Protein AF-A0A357HBT7-F1 (afdb_monomer)

Nearest PDB structures (foldseek):
  1nnx-assembly1_A  TM=8.015E-01  e=1.889E-03  Escherichia coli
  2ken-assembly1_A  TM=6.594E-01  e=3.178E-02  Methanosarcina mazei
  8gyr-assembly2_B  TM=3.948E-01  e=1.372E-03  Leptospira interrogans
  5ngj-assembly1_A  TM=3.139E-01  e=7.241E-04  Tequintavirus T5
  1cwv-assembly1_A  TM=2.223E-01  e=3.933E-02  Yersinia pseudotuberculosis

Sequence (412 aa):
MKIANLVKNGKKGDVVQLRGIYMGHNPTVNSNLYNAVYIADGSDYMMLYKVSPDMLKGLEEGKSVVEVSGTYSPYNGLPEVGTITSIKTVTDSSIAAPKTIELAADTKLENANINARVHIADAVVESVNVGDHDNTTITFKIGETTVPYSLYLDSRYNDISSYKTLKKGDKLPTIYSFVGINSGKIQLTYAIPDAGAVTEVSISAKADQDIAFVGGYAVKLTAEVTAPAGADKTVSWTSSDEKIATVAVAEDGSVTVTGKAAGSVTLTATANADKTKTATVQLTVADPASQTIEAAKADLKKDHTSADGSNTAIKVKGYITKVVNSKYGNFYLNDADGKGVYVYGTNLGLDLVKEGASVEVRGIATLDTSYGLELVDAEVFTDADKTVTSSAPATYSTATSFNALGFVDAGD

Solvent-accessible surface area (backbone atoms only — not comparable to full-atom values): 23001 Å² total; per-residue (Å²): 85,57,55,60,58,43,74,75,70,58,53,77,70,39,79,42,52,38,53,22,28,31,62,48,60,49,71,30,73,41,95,76,18,27,64,38,33,36,31,19,39,24,75,35,41,40,34,34,35,56,40,52,63,79,62,52,68,90,62,43,69,77,65,34,33,30,41,37,32,30,24,32,46,61,52,78,87,37,66,32,33,25,73,61,78,45,57,40,82,53,91,64,90,85,56,43,73,67,56,69,40,76,60,47,56,78,63,82,83,52,86,88,40,48,49,27,42,31,40,42,54,80,28,33,26,65,41,63,46,75,48,76,84,63,23,33,37,36,32,26,33,28,79,89,39,92,69,70,48,52,38,40,33,50,48,69,38,29,82,51,76,78,62,73,73,52,48,63,73,36,73,48,76,48,23,35,30,30,31,38,58,56,93,86,43,76,34,29,46,47,70,38,76,38,48,83,70,36,85,58,72,46,51,47,50,44,58,82,50,62,58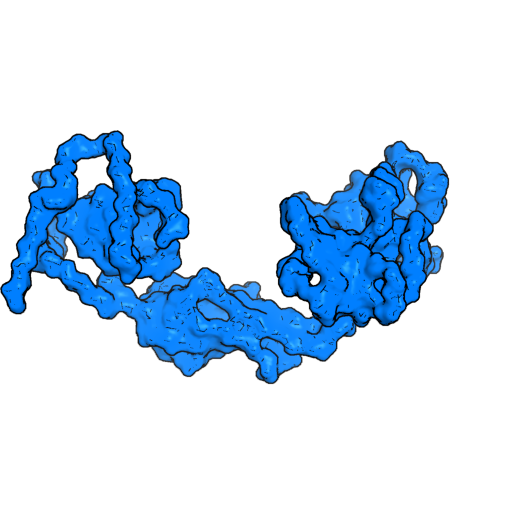,34,26,39,84,53,68,64,36,44,50,50,72,51,55,48,52,33,72,90,53,53,65,52,70,45,76,48,52,75,40,67,68,32,31,41,76,46,74,46,96,89,67,52,31,37,33,44,21,62,29,60,44,76,39,47,35,38,41,29,33,64,64,40,78,86,33,60,24,65,37,72,37,37,20,42,44,60,59,76,55,82,75,81,59,81,87,73,78,93,66,96,71,88,72,81,90,84,87,76,76,47,78,46,71,48,61,32,33,27,72,39,72,76,34,53,75,44,30,24,29,30,28,31,34,49,85,72,49,62,36,34,35,39,58,28,57,61,50,34,90,88,61,48,66,68,38,61,33,39,37,38,20,32,53,46,79,41,98,89,61,44,52,29,27,38,80,29,42,49,32,43,93,80,81,50,80,54,78,52,85,79,80,93,80,72,87,87,72,82,62,71,91,73,64,78,79,80,80,80,88,128

Structure (mmCIF, N/CA/C/O backbone):
data_AF-A0A357HBT7-F1
#
_entry.id   AF-A0A357HBT7-F1
#
loop_
_atom_site.group_PDB
_atom_site.id
_atom_site.type_symbol
_atom_site.label_atom_id
_atom_site.label_alt_id
_atom_site.label_comp_id
_atom_site.label_asym_id
_atom_site.label_entity_id
_atom_site.label_seq_id
_atom_site.pdbx_PDB_ins_code
_atom_site.Cartn_x
_atom_site.Cartn_y
_atom_site.Cartn_z
_atom_site.occupancy
_atom_site.B_iso_or_equiv
_atom_site.auth_seq_id
_atom_site.auth_comp_id
_atom_site.auth_asym_id
_atom_site.auth_atom_id
_atom_site.pdbx_PDB_model_num
ATOM 1 N N . MET A 1 1 ? -7.203 -6.867 30.521 1.00 87.31 1 MET A N 1
ATOM 2 C CA . MET A 1 1 ? -8.151 -5.764 30.824 1.00 87.31 1 MET A CA 1
ATOM 3 C C . MET A 1 1 ? -8.915 -5.400 29.552 1.00 87.31 1 MET A C 1
ATOM 5 O O . MET A 1 1 ? -8.347 -5.541 28.477 1.00 87.31 1 MET A O 1
ATOM 9 N N . LYS A 1 2 ? -10.183 -4.972 29.657 1.00 93.44 2 LYS A N 1
ATOM 10 C CA . LYS A 1 2 ? -10.975 -4.446 28.525 1.00 93.44 2 LYS A CA 1
ATOM 11 C C . LYS A 1 2 ? -10.474 -3.056 28.105 1.00 93.44 2 LYS A C 1
ATOM 13 O O . LYS A 1 2 ? -10.103 -2.274 28.982 1.00 93.44 2 LYS A O 1
ATOM 18 N N . ILE A 1 3 ? -10.514 -2.735 26.809 1.00 96.12 3 ILE A N 1
ATOM 19 C CA . ILE A 1 3 ? -10.032 -1.447 26.270 1.00 96.12 3 ILE A CA 1
ATOM 20 C C . ILE A 1 3 ? -10.758 -0.263 26.925 1.00 96.12 3 ILE A C 1
ATOM 22 O O . ILE A 1 3 ? -10.096 0.607 27.488 1.00 96.12 3 ILE A O 1
ATOM 26 N N . ALA A 1 4 ? -12.096 -0.281 26.971 1.00 94.50 4 ALA A N 1
ATOM 27 C CA . ALA A 1 4 ? -12.901 0.766 27.614 1.00 94.50 4 ALA A CA 1
ATOM 28 C C . ALA A 1 4 ? -12.461 1.081 29.052 1.00 94.50 4 ALA A C 1
ATOM 30 O O . ALA A 1 4 ? -12.361 2.241 29.458 1.00 94.50 4 ALA A O 1
ATOM 31 N N . ASN A 1 5 ? -12.169 0.037 29.834 1.00 94.88 5 ASN A N 1
ATOM 32 C CA . ASN A 1 5 ? -11.766 0.195 31.228 1.00 94.88 5 ASN A CA 1
ATOM 33 C C . ASN A 1 5 ? -10.394 0.857 31.351 1.00 94.88 5 ASN A C 1
ATOM 35 O O . ASN A 1 5 ? -10.208 1.660 32.268 1.00 94.88 5 ASN A O 1
ATOM 39 N N . LEU A 1 6 ? -9.463 0.541 30.445 1.00 95.88 6 LEU A N 1
ATOM 40 C CA . LEU A 1 6 ? -8.146 1.169 30.417 1.00 95.88 6 LEU A CA 1
ATOM 41 C C . LEU A 1 6 ? -8.246 2.641 30.016 1.00 95.88 6 LEU A C 1
ATOM 43 O O . LEU A 1 6 ? -7.684 3.489 30.698 1.00 95.88 6 LEU A O 1
ATOM 47 N N . VAL A 1 7 ? -9.002 2.958 28.962 1.00 93.19 7 VAL A N 1
ATOM 48 C CA . VAL A 1 7 ? -9.182 4.346 28.505 1.00 93.19 7 VAL A CA 1
ATOM 49 C C . VAL A 1 7 ? -9.790 5.211 29.610 1.00 93.19 7 VAL A C 1
ATOM 51 O O . VAL A 1 7 ? -9.346 6.334 29.835 1.00 93.19 7 VAL A O 1
ATOM 54 N N . LYS A 1 8 ? -10.777 4.676 30.340 1.00 93.56 8 LYS A N 1
ATOM 55 C CA . LYS A 1 8 ? -11.485 5.411 31.392 1.00 93.56 8 LYS A CA 1
ATOM 56 C C . LYS A 1 8 ? -10.684 5.576 32.687 1.00 93.56 8 LYS A C 1
ATOM 58 O O . LYS A 1 8 ? -10.803 6.613 33.332 1.00 93.56 8 LYS A O 1
ATOM 63 N N . ASN A 1 9 ? -9.935 4.554 33.105 1.00 95.25 9 ASN A N 1
ATOM 64 C CA . ASN A 1 9 ? -9.365 4.496 34.460 1.00 95.25 9 ASN A CA 1
ATOM 65 C C . ASN A 1 9 ? -7.833 4.390 34.501 1.00 95.25 9 ASN A C 1
ATOM 67 O O . ASN A 1 9 ? -7.251 4.491 35.581 1.00 95.25 9 ASN A O 1
ATOM 71 N N . GLY A 1 10 ? -7.188 4.144 33.361 1.00 94.62 10 GLY A N 1
ATOM 72 C CA . GLY A 1 10 ? -5.747 3.948 33.266 1.00 94.62 10 GLY A CA 1
ATOM 73 C C . GLY A 1 10 ? -4.960 5.224 33.527 1.00 94.62 10 GLY A C 1
ATOM 74 O O . GLY A 1 10 ? -5.390 6.331 33.195 1.00 94.62 10 GLY A O 1
ATOM 75 N N . LYS A 1 11 ? -3.766 5.062 34.089 1.00 95.94 11 LYS A N 1
ATOM 76 C CA . LYS A 1 11 ? -2.792 6.131 34.293 1.00 95.94 11 LYS A CA 1
ATOM 77 C C . LYS A 1 11 ? -1.612 5.933 33.354 1.00 95.94 11 LYS A C 1
ATOM 79 O O . LYS A 1 11 ? -1.206 4.815 33.044 1.00 95.94 11 LYS A O 1
ATOM 84 N N . LYS A 1 12 ? -1.045 7.044 32.888 1.00 96.56 12 LYS A N 1
ATOM 85 C CA . LYS A 1 12 ? 0.176 7.010 32.081 1.00 96.56 12 LYS A CA 1
ATOM 86 C C . LYS A 1 12 ? 1.284 6.288 32.856 1.00 96.56 12 LYS A C 1
ATOM 88 O O . LYS A 1 12 ? 1.567 6.657 33.992 1.00 96.56 12 LYS A O 1
ATOM 93 N N . GLY A 1 13 ? 1.916 5.305 32.222 1.00 96.88 13 GLY A N 1
ATOM 94 C CA . GLY A 1 13 ? 2.942 4.456 32.828 1.00 96.88 13 GLY A CA 1
ATOM 95 C C . GLY A 1 13 ? 2.425 3.116 33.355 1.00 96.88 13 GLY A C 1
ATOM 96 O O . GLY A 1 13 ? 3.245 2.265 33.693 1.00 96.88 13 GLY A O 1
ATOM 97 N N . ASP A 1 14 ? 1.107 2.892 33.389 1.00 97.81 14 ASP A N 1
ATOM 98 C CA . ASP A 1 14 ? 0.555 1.602 33.801 1.00 97.81 14 ASP A CA 1
ATOM 99 C C . ASP A 1 14 ? 1.044 0.493 32.863 1.00 97.81 14 ASP A C 1
ATOM 101 O O . ASP A 1 14 ? 0.935 0.596 31.637 1.00 97.81 14 ASP A O 1
ATOM 105 N N . VAL A 1 15 ? 1.565 -0.590 33.441 1.00 97.88 15 VAL A N 1
ATOM 106 C CA . VAL A 1 15 ? 1.848 -1.819 32.696 1.00 97.88 15 VAL A CA 1
ATOM 107 C C . VAL A 1 15 ? 0.524 -2.514 32.433 1.00 97.88 15 VAL A C 1
ATOM 109 O O . VAL A 1 15 ? -0.235 -2.808 33.358 1.00 97.88 15 VAL A O 1
ATOM 112 N N . VAL A 1 16 ? 0.240 -2.769 31.163 1.00 97.56 16 VAL A N 1
ATOM 113 C CA . VAL A 1 16 ? -1.063 -3.261 30.729 1.00 97.56 16 VAL A CA 1
ATOM 114 C C . VAL A 1 16 ? -0.938 -4.551 29.953 1.00 97.56 16 VAL A C 1
ATOM 116 O O . VAL A 1 16 ? -0.001 -4.756 29.183 1.00 97.56 16 VAL A O 1
ATOM 119 N N . GLN A 1 17 ? -1.956 -5.385 30.137 1.00 97.50 17 GLN A N 1
ATOM 120 C CA . GLN A 1 17 ? -2.271 -6.483 29.247 1.00 97.50 17 GLN A CA 1
ATOM 121 C C . GLN A 1 17 ? -3.715 -6.312 28.772 1.00 97.50 17 GLN A C 1
ATOM 123 O O . GLN A 1 17 ? -4.659 -6.326 29.576 1.00 97.50 17 GLN A O 1
ATOM 128 N N . LEU A 1 18 ? -3.890 -6.106 27.473 1.00 96.12 18 LEU A N 1
ATOM 129 C CA . LEU A 1 18 ? -5.183 -5.864 26.841 1.00 96.12 18 LEU A CA 1
ATOM 130 C C . LEU A 1 18 ? -5.427 -6.869 25.725 1.00 96.12 18 LEU A C 1
ATOM 132 O O . LEU A 1 18 ? -4.486 -7.384 25.130 1.00 96.12 18 LEU A O 1
ATOM 136 N N . ARG A 1 19 ? -6.700 -7.156 25.470 1.00 97.94 19 ARG A N 1
ATOM 137 C CA . ARG A 1 19 ? -7.117 -8.007 24.360 1.00 97.94 19 ARG A CA 1
ATOM 138 C C . ARG A 1 19 ? -8.010 -7.224 23.420 1.00 97.94 19 ARG A C 1
ATOM 140 O O . ARG A 1 19 ? -8.779 -6.378 23.872 1.00 97.94 19 ARG A O 1
ATOM 147 N N . GLY A 1 20 ? -7.892 -7.524 22.139 1.00 98.25 20 GLY A N 1
ATOM 148 C CA . GLY A 1 20 ? -8.697 -6.936 21.080 1.00 98.25 20 GLY A CA 1
ATOM 149 C C . GLY A 1 20 ? -8.462 -7.667 19.767 1.00 98.25 20 GLY A C 1
ATOM 150 O O . GLY A 1 20 ? -7.527 -8.454 19.644 1.00 98.25 20 GLY A O 1
ATOM 151 N N . ILE A 1 21 ? -9.315 -7.419 18.789 1.00 98.62 21 ILE A N 1
ATOM 152 C CA . ILE A 1 21 ? -9.142 -7.888 17.419 1.00 98.62 21 ILE A CA 1
ATOM 153 C C . ILE A 1 21 ? -8.198 -6.931 16.702 1.00 98.62 21 ILE A C 1
ATOM 155 O O . ILE A 1 21 ? -8.354 -5.718 16.815 1.00 98.62 21 ILE A O 1
ATOM 159 N N . TYR A 1 22 ? -7.218 -7.469 15.985 1.00 98.38 22 TYR A N 1
ATOM 160 C CA . TYR A 1 22 ? -6.297 -6.701 15.154 1.00 98.38 22 TYR A CA 1
ATOM 161 C C . TYR A 1 22 ? -7.035 -6.020 13.995 1.00 98.38 22 TYR A C 1
ATOM 163 O O . TYR A 1 22 ? -7.734 -6.680 13.234 1.00 98.38 22 TYR A O 1
ATOM 171 N N . MET A 1 23 ? -6.878 -4.701 13.863 1.00 97.38 23 MET A N 1
ATOM 172 C CA . MET A 1 23 ? -7.638 -3.854 12.932 1.00 97.38 23 MET A CA 1
ATOM 173 C C . MET A 1 23 ? -6.801 -3.200 11.841 1.00 97.38 23 MET A C 1
ATOM 175 O O . MET A 1 23 ? -7.333 -2.377 11.097 1.00 97.38 23 MET A O 1
ATOM 179 N N . GLY A 1 24 ? -5.533 -3.584 11.729 1.00 94.75 24 GLY A N 1
ATOM 180 C CA . GLY A 1 24 ? -4.615 -3.052 10.733 1.00 94.75 24 GLY A CA 1
ATOM 181 C C . GLY A 1 24 ? -3.576 -2.122 11.348 1.00 94.75 24 GLY A C 1
ATOM 182 O O . GLY A 1 24 ? -3.438 -2.004 12.570 1.00 94.75 24 GLY A O 1
ATOM 183 N N . HIS A 1 25 ? -2.801 -1.481 10.486 1.00 95.88 25 HIS A N 1
ATOM 184 C CA . HIS A 1 25 ? -1.723 -0.572 10.858 1.00 95.88 25 HIS A CA 1
ATOM 185 C C . HIS A 1 25 ? -1.565 0.534 9.814 1.00 95.88 25 HIS A C 1
ATOM 187 O O . HIS A 1 25 ? -2.169 0.482 8.743 1.00 95.88 25 HIS A O 1
ATOM 193 N N . ASN A 1 26 ? -0.743 1.539 10.105 1.00 94.56 26 ASN A N 1
ATOM 194 C CA . ASN A 1 26 ? -0.440 2.580 9.131 1.00 94.56 26 ASN A CA 1
ATOM 195 C C . ASN A 1 26 ? 0.270 1.991 7.880 1.00 94.56 26 ASN A C 1
ATOM 197 O O . ASN A 1 26 ? 1.034 1.034 8.030 1.00 94.56 26 ASN A O 1
ATOM 201 N N . PRO A 1 27 ? 0.054 2.538 6.665 1.00 90.88 27 PRO A N 1
ATOM 202 C CA . PRO A 1 27 ? 0.538 1.929 5.416 1.00 90.88 27 PRO A CA 1
ATOM 203 C C . PRO A 1 27 ? 2.057 1.730 5.317 1.00 90.88 27 PRO A C 1
ATOM 205 O O . PRO A 1 27 ? 2.512 0.713 4.801 1.00 90.88 27 PRO A O 1
ATOM 208 N N . THR A 1 28 ? 2.843 2.689 5.812 1.00 92.62 28 THR A N 1
ATOM 209 C CA . THR A 1 28 ? 4.297 2.719 5.588 1.00 92.62 28 THR A CA 1
ATOM 210 C C . THR A 1 28 ? 5.081 2.417 6.862 1.00 92.62 28 THR A C 1
ATOM 212 O O . THR A 1 28 ? 4.891 3.059 7.896 1.00 92.62 28 THR A O 1
ATOM 215 N N . VAL A 1 29 ? 6.030 1.482 6.796 1.00 92.06 29 VAL A N 1
ATOM 216 C CA . VAL A 1 29 ? 6.993 1.263 7.887 1.00 92.06 29 VAL A CA 1
ATOM 217 C C . VAL A 1 29 ? 7.954 2.450 7.965 1.00 92.06 29 VAL A C 1
ATOM 219 O O . VAL A 1 29 ? 8.580 2.817 6.973 1.00 92.06 29 VAL A O 1
ATOM 222 N N . ASN A 1 30 ? 8.129 3.020 9.158 1.00 91.56 30 ASN A N 1
ATOM 223 C CA . ASN A 1 30 ? 9.095 4.083 9.413 1.00 91.56 30 ASN A CA 1
ATOM 224 C C . ASN A 1 30 ? 10.120 3.621 10.448 1.00 91.56 30 ASN A C 1
ATOM 226 O O . ASN A 1 30 ? 9.755 3.198 11.541 1.00 91.56 30 ASN A O 1
ATOM 230 N N . SER A 1 31 ? 11.413 3.727 10.127 1.00 92.69 31 SER A N 1
ATOM 231 C CA . SER A 1 31 ? 12.493 3.326 11.043 1.00 92.69 31 SER A CA 1
ATOM 232 C C . SER A 1 31 ? 12.329 1.884 11.559 1.00 92.69 31 SER A C 1
ATOM 234 O O . SER A 1 31 ? 12.529 1.614 12.741 1.00 92.69 31 SER A O 1
ATOM 236 N N . ASN A 1 32 ? 11.933 0.966 10.667 1.00 93.88 32 ASN A N 1
ATOM 237 C CA . ASN A 1 32 ? 11.630 -0.447 10.952 1.00 93.88 32 ASN A CA 1
ATOM 238 C C . ASN A 1 32 ? 10.468 -0.688 11.932 1.00 93.88 32 ASN A C 1
ATOM 240 O O . ASN A 1 32 ? 10.350 -1.776 12.493 1.00 93.88 32 ASN A O 1
ATOM 244 N N . LEU A 1 33 ? 9.605 0.307 12.142 1.00 96.00 33 LEU A N 1
ATOM 245 C CA . LEU A 1 33 ? 8.453 0.223 13.032 1.00 96.00 33 LEU A CA 1
ATOM 246 C C . LEU A 1 33 ? 7.181 0.705 12.326 1.00 96.00 33 LEU A C 1
ATOM 248 O O . LEU A 1 33 ? 7.206 1.622 11.503 1.00 96.00 33 LEU A O 1
ATOM 252 N N . TYR A 1 34 ? 6.050 0.121 12.703 1.00 96.88 34 TYR A N 1
ATOM 253 C CA . TYR A 1 34 ? 4.745 0.738 12.501 1.00 96.88 34 TYR A CA 1
ATOM 254 C C . TYR A 1 34 ? 4.482 1.704 13.650 1.00 96.88 34 TYR A C 1
ATOM 256 O O . TYR A 1 34 ? 4.516 1.318 14.822 1.00 96.88 34 TYR A O 1
ATOM 264 N N . ASN A 1 35 ? 4.221 2.968 13.329 1.00 95.00 35 ASN A N 1
ATOM 265 C CA . ASN A 1 35 ? 3.931 3.967 14.352 1.00 95.00 35 ASN A CA 1
ATOM 266 C C . ASN A 1 35 ? 2.502 3.863 14.876 1.00 95.00 35 ASN A C 1
ATOM 268 O O . ASN A 1 35 ? 2.266 4.288 16.001 1.00 95.00 35 ASN A O 1
ATOM 272 N N . ALA A 1 36 ? 1.586 3.276 14.111 1.00 95.75 36 ALA A N 1
ATOM 273 C CA . ALA A 1 36 ? 0.234 3.017 14.569 1.00 95.75 36 ALA A CA 1
ATOM 274 C C . ALA A 1 36 ? -0.213 1.622 14.136 1.00 95.75 36 ALA A C 1
ATOM 276 O O . ALA A 1 36 ? -0.274 1.314 12.947 1.00 95.75 36 ALA A O 1
ATOM 277 N N . VAL A 1 37 ? -0.546 0.792 15.118 1.00 98.12 37 VAL A N 1
ATOM 278 C CA . VAL A 1 37 ? -1.272 -0.469 14.951 1.00 98.12 37 VAL A CA 1
ATOM 279 C C . VAL A 1 37 ? -2.569 -0.359 15.734 1.00 98.12 37 VAL A C 1
ATOM 281 O O . VAL A 1 37 ? -2.560 0.154 16.846 1.00 98.12 37 VAL A O 1
ATOM 284 N N . TYR A 1 38 ? -3.678 -0.846 15.195 1.00 98.31 38 TYR A N 1
ATOM 285 C CA . TYR A 1 38 ? -4.981 -0.705 15.835 1.00 98.31 38 TYR A CA 1
ATOM 286 C C . TYR A 1 38 ? -5.516 -2.046 16.303 1.00 98.31 38 TYR A C 1
ATOM 288 O O . TYR A 1 38 ? -5.410 -3.054 15.602 1.00 98.31 38 TYR A O 1
ATOM 296 N N . ILE A 1 39 ? -6.130 -2.044 17.484 1.00 98.44 39 ILE A N 1
ATOM 297 C CA . ILE A 1 39 ? -6.944 -3.157 17.967 1.00 98.44 39 ILE A CA 1
ATOM 298 C C . ILE A 1 39 ? -8.293 -2.652 18.470 1.00 98.44 39 ILE A C 1
ATOM 300 O O . ILE A 1 39 ? -8.404 -1.499 18.894 1.00 98.44 39 ILE A O 1
ATOM 304 N N . ALA A 1 40 ? -9.304 -3.517 18.447 1.00 98.31 40 ALA A N 1
ATOM 305 C CA . ALA A 1 40 ? -10.657 -3.172 18.866 1.00 98.31 40 ALA A CA 1
ATOM 306 C C . ALA A 1 40 ? -11.323 -4.256 19.716 1.00 98.31 40 ALA A C 1
ATOM 308 O O . ALA A 1 40 ? -11.094 -5.448 19.531 1.00 98.31 40 ALA A O 1
ATOM 309 N N . ASP A 1 41 ? -12.200 -3.830 20.615 1.00 97.62 41 ASP A N 1
ATOM 310 C CA . ASP A 1 41 ? -13.181 -4.673 21.293 1.00 97.62 41 ASP A CA 1
ATOM 311 C C . ASP A 1 41 ? -14.548 -4.006 21.114 1.00 97.62 41 ASP A C 1
ATOM 313 O O . ASP A 1 41 ? -14.887 -3.038 21.796 1.00 97.62 41 ASP A O 1
ATOM 317 N N . GLY A 1 42 ? -15.307 -4.442 20.107 1.00 96.50 42 GLY A N 1
ATOM 318 C CA . GLY A 1 42 ? -16.535 -3.756 19.712 1.00 96.50 42 GLY A CA 1
ATOM 319 C C . GLY A 1 42 ? -16.276 -2.359 19.137 1.00 96.50 42 GLY A C 1
ATOM 320 O O . GLY A 1 42 ? -15.678 -2.205 18.073 1.00 96.50 42 GLY A O 1
ATOM 321 N N . SER A 1 43 ? -16.778 -1.335 19.827 1.00 95.69 43 SER A N 1
ATOM 322 C CA . SER A 1 43 ? -16.576 0.078 19.468 1.00 95.69 43 SER A CA 1
ATOM 323 C C . SER A 1 43 ? -15.378 0.713 20.176 1.00 95.69 43 SER A C 1
ATOM 325 O O . SER A 1 43 ? -15.055 1.861 19.888 1.00 95.69 43 SER A O 1
ATOM 327 N N . ASP A 1 44 ? -14.728 -0.007 21.091 1.00 96.75 44 ASP A N 1
ATOM 328 C CA . ASP A 1 44 ? -13.597 0.506 21.853 1.00 96.75 44 ASP A CA 1
ATOM 329 C C . ASP A 1 44 ? -12.294 0.200 21.115 1.00 96.75 44 ASP A C 1
ATOM 331 O O . ASP A 1 44 ? -11.858 -0.951 21.057 1.00 96.75 44 ASP A O 1
ATOM 335 N N . TYR A 1 45 ? -11.667 1.235 20.559 1.00 97.44 45 TYR A N 1
ATOM 336 C CA . TYR A 1 45 ? -10.411 1.121 19.821 1.00 97.44 45 TYR A CA 1
ATOM 337 C C . TYR A 1 45 ? -9.216 1.589 20.652 1.00 97.44 45 TYR A C 1
ATOM 339 O O . TYR A 1 45 ? -9.298 2.521 21.453 1.00 97.44 45 TYR A O 1
ATOM 347 N N . MET A 1 46 ? -8.070 0.960 20.415 1.00 97.81 46 MET A N 1
ATOM 348 C CA . MET A 1 46 ? -6.787 1.347 20.991 1.00 97.81 46 MET A CA 1
ATOM 349 C C . MET A 1 46 ? -5.719 1.385 19.905 1.00 97.81 46 MET A C 1
ATOM 351 O O . MET A 1 46 ? -5.604 0.446 19.115 1.00 97.81 46 MET A O 1
ATOM 355 N N . MET A 1 47 ? -4.911 2.445 19.909 1.00 97.62 47 MET A N 1
ATOM 356 C CA . MET A 1 47 ? -3.687 2.504 19.118 1.00 97.62 47 MET A CA 1
ATOM 357 C C . MET A 1 47 ? -2.521 1.900 19.908 1.00 97.62 47 MET A C 1
ATOM 359 O O . MET A 1 47 ? -2.337 2.173 21.095 1.00 97.62 47 MET A O 1
ATOM 363 N N . LEU A 1 48 ? -1.706 1.096 19.240 1.00 98.38 48 LEU A N 1
ATOM 364 C CA . LEU A 1 48 ? -0.422 0.612 19.719 1.00 98.38 48 LEU A CA 1
ATOM 365 C C . LEU A 1 48 ? 0.672 1.392 18.990 1.00 98.38 48 LEU A C 1
ATOM 367 O O . LEU A 1 48 ? 0.720 1.407 17.757 1.00 98.38 48 LEU A O 1
ATOM 371 N N . TYR A 1 49 ? 1.534 2.047 19.757 1.00 97.06 49 TYR A N 1
ATOM 372 C CA . TYR A 1 49 ? 2.578 2.918 19.242 1.00 97.06 49 TYR A CA 1
ATOM 373 C C . TYR A 1 49 ? 3.911 2.172 19.132 1.00 97.06 49 TYR A C 1
ATOM 375 O O . TYR A 1 49 ? 4.329 1.501 20.080 1.00 97.06 49 TYR A O 1
ATOM 383 N N . LYS A 1 50 ? 4.605 2.344 17.996 1.00 96.25 50 LYS A N 1
ATOM 384 C CA . LYS A 1 50 ? 5.934 1.767 17.705 1.00 96.25 50 LYS A CA 1
ATOM 385 C C . LYS A 1 50 ? 5.985 0.241 17.834 1.00 96.25 50 LYS A C 1
ATOM 387 O O . LYS A 1 50 ? 6.655 -0.311 18.707 1.00 96.25 50 LYS A O 1
ATOM 392 N N . VAL A 1 51 ? 5.300 -0.442 16.925 1.00 98.31 51 VAL A N 1
ATOM 393 C CA . VAL A 1 51 ? 5.249 -1.906 16.859 1.00 98.31 51 VAL A CA 1
ATOM 394 C C . VAL A 1 51 ? 6.209 -2.428 15.794 1.00 98.31 51 VAL A C 1
ATOM 396 O O . VAL A 1 51 ? 6.231 -1.928 14.671 1.00 98.31 51 VAL A O 1
ATOM 399 N N . SER A 1 52 ? 6.993 -3.454 16.133 1.00 96.94 52 SER A N 1
ATOM 400 C CA . SER A 1 52 ? 7.835 -4.152 15.155 1.00 96.94 52 SER A CA 1
ATOM 401 C C . SER A 1 52 ? 6.976 -4.967 14.177 1.00 96.94 52 SER A C 1
ATOM 403 O O . SER A 1 52 ? 6.093 -5.697 14.640 1.00 96.94 52 SER A O 1
ATOM 405 N N . PRO A 1 53 ? 7.251 -4.930 12.857 1.00 96.88 53 PRO A N 1
ATOM 406 C CA . PRO A 1 53 ? 6.561 -5.762 11.870 1.00 96.88 53 PRO A CA 1
ATOM 407 C C . PRO A 1 53 ? 6.554 -7.260 12.208 1.00 96.88 53 PRO A C 1
ATOM 409 O O . PRO A 1 53 ? 5.576 -7.950 11.930 1.00 96.88 53 PRO A O 1
ATOM 412 N N . ASP A 1 54 ? 7.604 -7.765 12.864 1.00 96.81 54 ASP A N 1
ATOM 413 C CA . ASP A 1 54 ? 7.696 -9.175 13.261 1.00 96.81 54 ASP A CA 1
ATOM 414 C C . ASP A 1 54 ? 6.585 -9.604 14.226 1.00 96.81 54 ASP A C 1
ATOM 416 O O . ASP A 1 54 ? 6.149 -10.753 14.183 1.00 96.81 54 ASP A O 1
ATOM 420 N N . MET A 1 55 ? 6.092 -8.685 15.064 1.00 98.12 55 MET A N 1
ATOM 421 C CA . MET A 1 55 ? 5.013 -8.961 16.020 1.00 98.12 55 MET A CA 1
ATOM 422 C C . MET A 1 55 ? 3.638 -9.102 15.352 1.00 98.12 55 MET A C 1
ATOM 424 O O . MET A 1 55 ? 2.693 -9.533 16.008 1.00 98.12 55 MET A O 1
ATOM 428 N N . LEU A 1 56 ? 3.513 -8.726 14.075 1.00 97.94 56 LEU A N 1
ATOM 429 C CA . LEU A 1 56 ? 2.254 -8.761 13.324 1.00 97.94 56 LEU A CA 1
ATOM 430 C C . LEU A 1 56 ? 2.186 -9.924 12.324 1.00 97.94 56 LEU A C 1
ATOM 432 O O . LEU A 1 56 ? 1.170 -10.109 11.655 1.00 97.94 56 LEU A O 1
ATOM 436 N N . LYS A 1 57 ? 3.256 -10.720 12.207 1.00 95.56 57 LYS A N 1
ATOM 437 C CA . LYS A 1 57 ? 3.325 -11.842 11.265 1.00 95.56 57 LYS A CA 1
ATOM 438 C C . LYS A 1 57 ? 2.203 -12.850 11.523 1.00 95.56 57 LYS A C 1
ATOM 440 O O . LYS A 1 57 ? 2.054 -13.363 12.628 1.00 95.56 57 LYS A O 1
ATOM 445 N N . GLY A 1 58 ? 1.448 -13.160 10.470 1.00 94.31 58 GLY A N 1
ATOM 446 C CA . GLY A 1 58 ? 0.357 -14.135 10.509 1.00 94.31 58 GLY A CA 1
ATOM 447 C C . GLY A 1 58 ? -0.937 -13.631 11.154 1.00 94.31 58 GLY A C 1
ATOM 448 O O . GLY A 1 58 ? -1.852 -14.429 11.340 1.00 94.31 58 GLY A O 1
ATOM 449 N N . LEU A 1 59 ? -1.032 -12.343 11.500 1.00 97.12 59 LEU A N 1
ATOM 450 C CA . LEU A 1 59 ? -2.292 -11.754 11.944 1.00 97.12 59 LEU A CA 1
ATOM 451 C C . LEU A 1 59 ? -3.185 -11.431 10.742 1.00 97.12 59 LEU A C 1
ATOM 453 O O . LEU A 1 59 ? -2.737 -10.861 9.749 1.00 97.12 59 LEU A O 1
ATOM 457 N N . GLU A 1 60 ? -4.465 -11.761 10.864 1.00 94.00 60 GLU A N 1
ATOM 458 C CA . GLU A 1 60 ? -5.508 -11.412 9.908 1.00 94.00 60 GLU A CA 1
ATOM 459 C C . GLU A 1 60 ? -6.316 -10.229 10.440 1.00 94.00 60 GLU A C 1
ATOM 461 O O . GLU A 1 60 ? -6.926 -10.288 11.515 1.00 94.00 60 GLU A O 1
ATOM 466 N N . GLU A 1 61 ? -6.327 -9.147 9.668 1.00 93.94 61 GLU A N 1
ATOM 467 C CA . GLU A 1 61 ? -7.097 -7.946 9.967 1.00 93.94 61 GLU A CA 1
ATOM 468 C C . GLU A 1 61 ? -8.597 -8.257 10.108 1.00 93.94 61 GLU A C 1
ATOM 470 O O . GLU A 1 61 ? -9.178 -9.007 9.323 1.00 93.94 61 GLU A O 1
ATOM 475 N N . GLY A 1 62 ? -9.225 -7.704 11.145 1.00 94.44 62 GLY A N 1
ATOM 476 C CA . GLY A 1 62 ? -10.637 -7.904 11.470 1.00 94.44 62 GLY A CA 1
ATOM 477 C C . GLY A 1 62 ? -10.972 -9.274 12.067 1.00 94.44 62 GLY A C 1
ATOM 478 O O . GLY A 1 62 ? -12.132 -9.508 12.404 1.00 94.44 62 GLY A O 1
ATOM 479 N N . LYS A 1 63 ? -9.993 -10.177 12.223 1.00 95.06 63 LYS A N 1
ATOM 480 C CA . LYS A 1 63 ? -10.236 -11.561 12.664 1.00 95.06 63 LYS A CA 1
ATOM 481 C C . LYS A 1 63 ? -9.367 -12.003 13.833 1.00 95.06 63 LYS A C 1
ATOM 483 O O . LYS A 1 63 ? -9.875 -12.616 14.769 1.00 95.06 63 LYS A O 1
ATOM 488 N N . SER A 1 64 ? -8.063 -11.737 13.788 1.00 98.06 64 SER A N 1
ATOM 489 C CA . SER A 1 64 ? -7.143 -12.232 14.813 1.00 98.06 64 SER A CA 1
ATOM 490 C C . SER A 1 64 ? -7.377 -11.527 16.142 1.00 98.06 64 SER A C 1
ATOM 492 O O . SER A 1 64 ? -7.126 -10.330 16.270 1.00 98.06 64 SER A O 1
ATOM 494 N N . VAL A 1 65 ? -7.809 -12.283 17.151 1.00 98.50 65 VAL A N 1
ATOM 495 C CA . VAL A 1 65 ? -7.836 -11.810 18.537 1.00 98.50 65 VAL A CA 1
ATOM 496 C C . VAL A 1 65 ? -6.420 -11.877 19.096 1.00 98.50 65 VAL A C 1
ATOM 498 O O . VAL A 1 65 ? -5.791 -12.938 19.098 1.00 98.50 65 VAL A O 1
ATOM 501 N N . VAL A 1 66 ? -5.917 -10.745 19.578 1.00 98.62 66 VAL A N 1
ATOM 502 C CA . VAL A 1 66 ? -4.568 -10.612 20.123 1.00 98.62 66 VAL A CA 1
ATOM 503 C C . VAL A 1 66 ? -4.590 -10.190 21.584 1.00 98.62 66 VAL A C 1
ATOM 505 O O . VAL A 1 66 ? -5.416 -9.383 22.003 1.00 98.62 66 VAL A O 1
ATOM 508 N N . GLU A 1 67 ? -3.651 -10.723 22.356 1.00 98.38 67 GLU A N 1
ATOM 509 C CA . GLU A 1 67 ? -3.263 -10.223 23.667 1.00 98.38 67 GLU A CA 1
ATOM 510 C C . GLU A 1 67 ? -1.984 -9.397 23.527 1.00 98.38 67 GLU A C 1
ATOM 512 O O . GLU A 1 67 ? -0.973 -9.870 23.004 1.00 98.38 67 GLU A O 1
ATOM 517 N N . VAL A 1 68 ? -2.045 -8.154 23.991 1.00 98.50 68 VAL A N 1
ATOM 518 C CA . VAL A 1 68 ? -0.979 -7.162 23.880 1.00 98.50 68 VAL A CA 1
ATOM 519 C C . VAL A 1 68 ? -0.468 -6.823 25.268 1.00 98.50 68 VAL A C 1
ATOM 521 O O . VAL A 1 68 ? -1.265 -6.500 26.150 1.00 98.50 68 VAL A O 1
ATOM 524 N N . SER A 1 69 ? 0.852 -6.838 25.437 1.00 98.44 69 SER A N 1
ATOM 525 C CA . SER A 1 69 ? 1.538 -6.378 26.646 1.00 98.44 69 SER A CA 1
ATOM 526 C C . SER A 1 69 ? 2.378 -5.138 26.350 1.00 98.44 69 SER A C 1
ATOM 528 O O . SER A 1 69 ? 3.194 -5.136 25.424 1.00 98.44 69 SER A O 1
ATOM 530 N N . GLY A 1 70 ? 2.229 -4.098 27.167 1.00 98.25 70 GLY A N 1
ATOM 531 C CA . GLY A 1 70 ? 2.964 -2.843 27.008 1.00 98.25 70 GLY A CA 1
ATOM 532 C C . GLY A 1 70 ? 2.693 -1.855 28.136 1.00 98.25 70 GLY A C 1
ATOM 533 O O . GLY A 1 70 ? 2.342 -2.247 29.251 1.00 98.25 70 GLY A O 1
ATOM 534 N N . THR A 1 71 ? 2.841 -0.568 27.841 1.00 98.31 71 THR A N 1
ATOM 535 C CA . THR A 1 71 ? 2.660 0.521 28.805 1.00 98.31 71 THR A CA 1
ATOM 536 C C . THR A 1 71 ? 1.642 1.531 28.294 1.00 98.31 71 THR A C 1
ATOM 538 O O . THR A 1 71 ? 1.827 2.122 27.228 1.00 98.31 71 THR A O 1
ATOM 541 N N . TYR A 1 72 ? 0.582 1.782 29.064 1.00 98.12 72 TYR A N 1
ATOM 542 C CA . TYR A 1 72 ? -0.404 2.799 28.709 1.00 98.12 72 TYR A CA 1
ATOM 543 C C . TYR A 1 72 ? 0.246 4.184 28.713 1.00 98.12 72 TYR A C 1
ATOM 545 O O . TYR A 1 72 ? 0.802 4.623 29.722 1.00 98.12 72 TYR A O 1
ATOM 553 N N . SER A 1 73 ? 0.229 4.856 27.566 1.00 96.62 73 SER A N 1
ATOM 554 C CA . SER A 1 73 ? 1.047 6.043 27.311 1.00 96.62 73 SER A CA 1
ATOM 555 C C . SER A 1 73 ? 0.273 7.132 26.567 1.00 96.62 73 SER A C 1
ATOM 557 O O . SER A 1 73 ? 0.797 7.655 25.594 1.00 96.62 73 SER A O 1
ATOM 559 N N . PRO A 1 74 ? -0.941 7.522 27.008 1.00 93.50 74 PRO A N 1
ATOM 560 C CA . PRO A 1 74 ? -1.770 8.465 26.263 1.00 93.50 74 PRO A CA 1
ATOM 561 C C . PRO A 1 74 ? -1.007 9.751 25.912 1.00 93.50 74 PRO A C 1
ATOM 563 O O . PRO A 1 74 ? -0.273 10.306 26.744 1.00 93.50 74 PRO A O 1
ATOM 566 N N . TYR A 1 75 ? -1.200 10.230 24.683 1.00 90.38 75 TYR A N 1
ATOM 567 C CA . TYR A 1 75 ? -0.451 11.347 24.113 1.00 90.38 75 TYR A CA 1
ATOM 568 C C . TYR A 1 75 ? -1.388 12.348 23.435 1.00 90.38 75 TYR A C 1
ATOM 570 O O . TYR A 1 75 ? -2.116 12.002 22.516 1.00 90.38 75 TYR A O 1
ATOM 578 N N . ASN A 1 76 ? -1.391 13.607 23.889 1.00 87.38 76 ASN A N 1
ATOM 579 C CA . ASN A 1 76 ? -2.183 14.698 23.295 1.00 87.38 76 ASN A CA 1
ATOM 580 C C . ASN A 1 76 ? -3.673 14.370 23.045 1.00 87.38 76 ASN A C 1
ATOM 582 O O . ASN A 1 76 ? -4.256 14.806 22.056 1.00 87.38 76 ASN A O 1
ATOM 586 N N . GLY A 1 77 ? -4.298 13.616 23.956 1.00 84.31 77 GLY A N 1
ATOM 587 C CA . GLY A 1 77 ? -5.702 13.201 23.844 1.00 84.31 77 GLY A CA 1
ATOM 588 C C . GLY A 1 77 ? -5.926 11.902 23.063 1.00 84.31 77 GLY A C 1
ATOM 589 O O . GLY A 1 77 ? -7.058 11.437 23.002 1.00 84.31 77 GLY A O 1
ATOM 590 N N . LEU A 1 78 ? -4.867 11.296 22.522 1.00 90.75 78 LEU A N 1
ATOM 591 C CA . LEU A 1 78 ? -4.881 9.984 21.887 1.00 90.75 78 LEU A CA 1
ATOM 592 C C . LEU A 1 78 ? -4.666 8.893 22.950 1.00 90.75 78 LEU A C 1
ATOM 594 O O . LEU A 1 78 ? -3.610 8.870 23.594 1.00 90.75 78 LEU A O 1
ATOM 598 N N . PRO A 1 79 ? -5.634 7.988 23.172 1.00 93.62 79 PRO A N 1
ATOM 599 C CA . PRO A 1 79 ? -5.397 6.789 23.960 1.00 93.62 79 PRO A CA 1
ATOM 600 C C . PRO A 1 79 ? -4.452 5.872 23.185 1.00 93.62 79 PRO A C 1
ATOM 602 O O . PRO A 1 79 ? -4.766 5.451 22.070 1.00 93.62 79 PRO A O 1
ATOM 605 N N . GLU A 1 80 ? -3.300 5.563 23.771 1.00 96.44 80 GLU A N 1
ATOM 606 C CA . GLU A 1 80 ? -2.314 4.691 23.141 1.00 96.44 80 GLU A CA 1
ATOM 607 C C . GLU A 1 80 ? -1.592 3.808 24.159 1.00 96.44 80 GLU A C 1
ATOM 609 O O . GLU A 1 80 ? -1.416 4.169 25.329 1.00 96.44 80 GLU A O 1
ATOM 614 N N . VAL A 1 81 ? -1.146 2.643 23.698 1.00 98.25 81 VAL A N 1
ATOM 615 C CA . VAL A 1 81 ? -0.223 1.768 24.423 1.00 98.25 81 VAL A CA 1
ATOM 616 C C . VAL A 1 81 ? 1.115 1.795 23.693 1.00 98.25 81 VAL A C 1
ATOM 618 O O . VAL A 1 81 ? 1.197 1.455 22.518 1.00 98.25 81 VAL A O 1
ATOM 621 N N . GLY A 1 82 ? 2.162 2.215 24.393 1.00 97.19 82 GLY A N 1
ATOM 622 C CA . GLY A 1 82 ? 3.538 2.227 23.904 1.00 97.19 82 GLY A CA 1
ATOM 623 C C . GLY A 1 82 ? 4.379 1.134 24.557 1.00 97.19 82 GLY A C 1
ATOM 624 O O . GLY A 1 82 ? 3.872 0.324 25.336 1.00 97.19 82 GLY A O 1
ATOM 625 N N . THR A 1 83 ? 5.680 1.126 24.253 1.00 96.81 83 THR A N 1
ATOM 626 C CA . THR A 1 83 ? 6.651 0.162 24.810 1.00 96.81 83 THR A CA 1
ATOM 627 C C . THR A 1 83 ? 6.132 -1.274 24.690 1.00 96.81 83 THR A C 1
ATOM 629 O O . THR A 1 83 ? 6.059 -2.023 25.666 1.00 96.81 83 THR A O 1
ATOM 632 N N . ILE A 1 84 ? 5.677 -1.633 23.488 1.00 98.25 84 ILE A N 1
ATOM 633 C CA . ILE A 1 84 ? 5.076 -2.939 23.234 1.00 98.25 84 ILE A CA 1
ATOM 634 C C . ILE A 1 84 ? 6.142 -4.017 23.410 1.00 98.25 84 ILE A C 1
ATOM 636 O O . ILE A 1 84 ? 7.179 -4.008 22.753 1.00 98.25 84 ILE A O 1
ATOM 640 N N . THR A 1 85 ? 5.876 -4.946 24.323 1.00 97.75 85 THR A N 1
ATOM 641 C CA . THR A 1 85 ? 6.778 -6.063 24.637 1.00 97.75 85 THR A CA 1
ATOM 642 C C . THR A 1 85 ? 6.308 -7.363 24.003 1.00 97.75 85 THR A C 1
ATOM 644 O O . THR A 1 85 ? 7.117 -8.250 23.741 1.00 97.75 85 THR A O 1
ATOM 647 N N . SER A 1 86 ? 5.002 -7.497 23.754 1.00 98.06 86 SER A N 1
ATOM 648 C CA . SER A 1 86 ? 4.437 -8.700 23.158 1.00 98.06 86 SER A CA 1
ATOM 649 C C . SER A 1 86 ? 3.085 -8.435 22.506 1.00 98.06 86 SER A C 1
ATOM 651 O O . SER A 1 86 ? 2.266 -7.698 23.055 1.00 98.06 86 SER A O 1
ATOM 653 N N . ILE A 1 87 ? 2.854 -9.091 21.370 1.00 98.56 87 ILE A N 1
ATOM 654 C CA . ILE A 1 87 ? 1.546 -9.288 20.743 1.00 98.56 87 ILE A CA 1
ATOM 655 C C . ILE A 1 87 ? 1.446 -10.786 20.451 1.00 98.56 87 ILE A C 1
ATOM 657 O O . ILE A 1 87 ? 2.349 -11.353 19.835 1.00 98.56 87 ILE A O 1
ATOM 661 N N . LYS A 1 88 ? 0.395 -11.443 20.944 1.00 97.62 88 LYS A N 1
ATOM 662 C CA . LYS A 1 88 ? 0.178 -12.885 20.754 1.00 97.62 88 LYS A CA 1
ATOM 663 C C . LYS A 1 88 ? -1.249 -13.148 20.325 1.00 97.62 88 LYS A C 1
ATOM 665 O O . LYS A 1 88 ? -2.169 -12.627 20.945 1.00 97.62 88 LYS A O 1
ATOM 670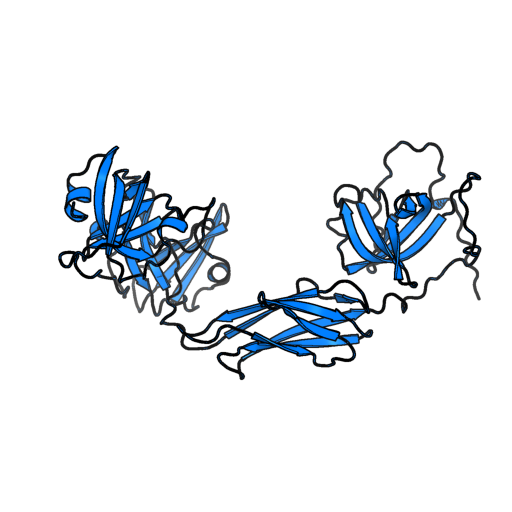 N N . THR A 1 89 ? -1.441 -14.011 19.337 1.00 98.00 89 THR A N 1
ATOM 671 C CA . THR A 1 89 ? -2.774 -14.519 19.004 1.00 98.00 89 THR A CA 1
ATOM 672 C C . THR A 1 89 ? -3.304 -15.372 20.153 1.00 98.00 89 THR A C 1
ATOM 674 O O . THR A 1 89 ? -2.597 -16.232 20.678 1.00 98.00 89 THR A O 1
ATOM 677 N N . VAL A 1 90 ? -4.553 -15.139 20.542 1.00 97.62 90 VAL A N 1
ATOM 678 C CA . VAL A 1 90 ? -5.252 -15.883 21.595 1.00 97.62 90 VAL A CA 1
ATOM 679 C C . VAL A 1 90 ? -6.662 -16.245 21.135 1.00 97.62 90 VAL A C 1
ATOM 681 O O . VAL A 1 90 ? -7.178 -15.694 20.169 1.00 97.62 90 VAL A O 1
ATOM 684 N N . THR A 1 91 ? -7.309 -17.175 21.833 1.00 96.62 91 THR A N 1
ATOM 685 C CA . THR A 1 91 ? -8.747 -17.425 21.678 1.00 96.62 91 THR A CA 1
ATOM 686 C C . THR A 1 91 ? -9.485 -16.764 22.833 1.00 96.62 91 THR A C 1
ATOM 688 O O . THR A 1 91 ? -9.251 -17.106 23.989 1.00 96.62 91 THR A O 1
ATOM 691 N N . ASP A 1 92 ? -10.368 -15.815 22.531 1.00 96.25 92 ASP A N 1
ATOM 692 C CA . ASP A 1 92 ? -11.205 -15.152 23.531 1.00 96.25 92 ASP A CA 1
ATOM 693 C C . ASP A 1 92 ? -12.521 -14.705 22.882 1.00 96.25 92 ASP A C 1
ATOM 695 O O . ASP A 1 92 ? -12.595 -13.667 22.229 1.00 96.25 92 ASP A O 1
ATOM 699 N N . SER A 1 93 ? -13.573 -15.508 23.049 1.00 94.44 93 SER A N 1
ATOM 700 C CA . SER A 1 93 ? -14.896 -15.233 22.478 1.00 94.44 93 SER A CA 1
ATOM 701 C C . SER A 1 93 ? -15.635 -14.082 23.170 1.00 94.44 93 SER A C 1
ATOM 703 O O . SER A 1 93 ? -16.739 -13.738 22.757 1.00 94.44 93 SER A O 1
ATOM 705 N N . SER A 1 94 ? -15.074 -13.509 24.243 1.00 96.06 94 SER A N 1
ATOM 706 C CA . SER A 1 94 ? -15.656 -12.346 24.922 1.00 96.06 94 SER A CA 1
ATOM 707 C C . SER A 1 94 ? -15.298 -11.017 24.251 1.00 96.06 94 SER A C 1
ATOM 709 O O . SER A 1 94 ? -15.849 -9.980 24.633 1.00 96.06 94 SER A O 1
ATOM 711 N N . ILE A 1 95 ? -14.355 -11.027 23.303 1.00 97.75 95 ILE A N 1
ATOM 712 C CA . ILE A 1 95 ? -13.995 -9.856 22.504 1.00 97.75 95 ILE A CA 1
ATOM 713 C C . ILE A 1 95 ? -15.055 -9.664 21.424 1.00 97.75 95 ILE A C 1
ATOM 715 O O . ILE A 1 95 ? -15.305 -10.555 20.613 1.00 97.75 95 ILE A O 1
ATOM 719 N N . ALA A 1 96 ? -15.711 -8.507 21.447 1.00 97.44 96 ALA A N 1
ATOM 720 C CA . ALA A 1 96 ? -16.781 -8.193 20.518 1.00 97.44 96 ALA A CA 1
ATOM 721 C C . ALA A 1 96 ? -16.222 -7.853 19.132 1.00 97.44 96 ALA A C 1
ATOM 723 O O . ALA A 1 96 ? -15.165 -7.229 19.006 1.00 97.44 96 ALA A O 1
ATOM 724 N N . ALA A 1 97 ? -16.972 -8.227 18.091 1.00 96.38 97 ALA A N 1
ATOM 725 C CA . ALA A 1 97 ? -16.620 -7.913 16.713 1.00 96.38 97 ALA A CA 1
ATOM 726 C C . ALA A 1 97 ? -16.462 -6.389 16.518 1.00 96.38 97 ALA A C 1
ATOM 728 O O . ALA A 1 97 ? -17.302 -5.633 17.022 1.00 96.38 97 ALA A O 1
ATOM 729 N N . PRO A 1 98 ? -15.426 -5.926 15.799 1.00 96.31 98 PRO A N 1
ATOM 730 C CA . PRO A 1 98 ? -15.136 -4.507 15.637 1.00 96.31 98 PRO A CA 1
ATOM 731 C C . PRO A 1 98 ? -16.254 -3.802 14.875 1.00 96.31 98 PRO A C 1
ATOM 733 O O . PRO A 1 98 ? -16.796 -4.347 13.913 1.00 96.31 98 PRO A O 1
ATOM 736 N N . LYS A 1 99 ? -16.580 -2.573 15.275 1.00 96.00 99 LYS A N 1
ATOM 737 C CA . LYS A 1 99 ? -17.507 -1.722 14.519 1.00 96.00 99 LYS A CA 1
ATOM 738 C C . LYS A 1 99 ? -16.728 -0.686 13.723 1.00 96.00 99 LYS A C 1
ATOM 740 O O . LYS A 1 99 ? -16.070 0.167 14.318 1.00 96.00 99 LYS A O 1
ATOM 745 N N . THR A 1 100 ? -16.807 -0.770 12.401 1.00 96.25 100 THR A N 1
ATOM 746 C CA . THR A 1 100 ? -16.295 0.255 11.485 1.00 96.25 100 THR A CA 1
ATOM 747 C C . THR A 1 100 ? -17.346 1.346 11.313 1.00 96.25 100 THR A C 1
ATOM 749 O O . THR A 1 100 ? -18.542 1.061 11.247 1.00 96.25 100 THR A O 1
ATOM 752 N N . ILE A 1 101 ? -16.907 2.602 11.281 1.00 97.62 101 ILE A N 1
ATOM 753 C CA . ILE A 1 101 ? -17.764 3.734 10.940 1.00 97.62 101 ILE A CA 1
ATOM 754 C C . ILE A 1 101 ? -17.821 3.830 9.417 1.00 97.62 101 ILE A C 1
ATOM 756 O O . ILE A 1 101 ? -16.823 4.172 8.788 1.00 97.62 101 ILE A O 1
ATOM 760 N N . GLU A 1 102 ? -18.983 3.562 8.835 1.00 96.94 102 GLU A N 1
ATOM 761 C CA . GLU A 1 102 ? -19.251 3.864 7.428 1.00 96.94 102 GLU A CA 1
ATOM 762 C C . GLU A 1 102 ? -19.469 5.372 7.292 1.00 96.94 102 GLU A C 1
ATOM 764 O O . GLU A 1 102 ? -20.465 5.907 7.789 1.00 96.94 102 GLU A O 1
ATOM 769 N N . LEU A 1 103 ? -18.510 6.082 6.695 1.00 96.62 103 LEU A N 1
ATOM 770 C CA . LEU A 1 103 ? -18.585 7.533 6.593 1.00 96.62 103 LEU A CA 1
ATOM 771 C C . LEU A 1 103 ? -19.665 7.921 5.576 1.00 96.62 103 LEU A C 1
ATOM 773 O O . LEU A 1 103 ? -19.591 7.576 4.402 1.00 96.62 103 LEU A O 1
ATOM 777 N N . ALA A 1 104 ? -20.660 8.670 6.034 1.00 95.38 104 ALA A N 1
ATOM 778 C CA . ALA A 1 104 ? -21.740 9.218 5.219 1.00 95.38 104 ALA A CA 1
ATOM 779 C C . ALA A 1 104 ? -21.843 10.739 5.403 1.00 95.38 104 ALA A C 1
ATOM 781 O O . ALA A 1 104 ? -21.202 11.302 6.295 1.00 95.38 104 ALA A O 1
ATOM 782 N N . ALA A 1 105 ? -22.678 11.400 4.596 1.00 94.12 105 ALA A N 1
ATOM 783 C CA . ALA A 1 105 ? -22.969 12.825 4.752 1.00 94.12 105 ALA A CA 1
ATOM 784 C C . ALA A 1 105 ? -23.353 13.164 6.206 1.00 94.12 105 ALA A C 1
ATOM 786 O O . ALA A 1 105 ? -24.116 12.434 6.839 1.00 94.12 105 ALA A O 1
ATOM 787 N N . ASP A 1 106 ? -22.786 14.252 6.734 1.00 90.50 106 ASP A N 1
ATOM 788 C CA . ASP A 1 106 ? -23.023 14.766 8.090 1.00 90.50 106 ASP A CA 1
ATOM 789 C C . ASP A 1 106 ? -22.733 13.784 9.255 1.00 90.50 106 ASP A C 1
ATOM 791 O O . ASP A 1 106 ? -23.089 14.052 10.408 1.00 90.50 106 ASP A O 1
ATOM 795 N N . THR A 1 107 ? -22.026 12.672 9.003 1.00 94.25 107 THR A N 1
ATOM 796 C CA . THR A 1 107 ? -21.463 11.816 10.062 1.00 94.25 107 THR A CA 1
ATOM 797 C C . THR A 1 107 ? -20.592 12.657 10.989 1.00 94.25 107 THR A C 1
ATOM 799 O O . THR A 1 107 ? -19.646 13.312 10.542 1.00 94.25 107 THR A O 1
ATOM 802 N N . LYS A 1 108 ? -20.892 12.631 12.289 1.00 92.31 108 LYS A N 1
ATOM 803 C CA . LYS A 1 108 ? -20.135 13.368 13.304 1.00 92.31 108 LYS A CA 1
ATOM 804 C C . LYS A 1 108 ? -18.938 12.543 13.761 1.00 92.31 108 LYS A C 1
ATOM 806 O O . LYS A 1 108 ? -19.118 11.449 14.284 1.00 92.31 108 LYS A O 1
ATOM 811 N N . LEU A 1 109 ? -17.739 13.092 13.583 1.00 93.56 109 LEU A N 1
ATOM 812 C CA . LEU A 1 109 ? -16.515 12.570 14.187 1.00 93.56 109 LEU A CA 1
ATOM 813 C C . LEU A 1 109 ? -16.205 13.395 15.437 1.00 93.56 109 LEU A C 1
ATOM 815 O O . LEU A 1 109 ? -15.930 14.591 15.353 1.00 93.56 109 LEU A O 1
ATOM 819 N N . GLU A 1 110 ? -16.285 12.755 16.596 1.00 93.12 110 GLU A N 1
ATOM 820 C CA . GLU A 1 110 ? -16.131 13.369 17.914 1.00 93.12 110 GLU A CA 1
ATOM 821 C C . GLU A 1 110 ? -15.137 12.588 18.789 1.00 93.12 110 GLU A C 1
ATOM 823 O O . GLU A 1 110 ? -14.610 11.549 18.393 1.00 93.12 110 GLU A O 1
ATOM 828 N N . ASN A 1 111 ? -14.850 13.086 19.996 1.00 91.25 111 ASN A N 1
ATOM 829 C CA . ASN A 1 111 ? -13.862 12.470 20.893 1.00 91.25 111 ASN A CA 1
ATOM 830 C C . ASN A 1 111 ? -14.182 11.002 21.232 1.00 91.25 111 ASN A C 1
ATOM 832 O O . ASN A 1 111 ? -13.277 10.229 21.533 1.00 91.25 111 ASN A O 1
ATOM 836 N N . ALA A 1 112 ? -15.455 10.605 21.180 1.00 91.88 112 ALA A N 1
ATOM 837 C CA . ALA A 1 112 ? -15.860 9.217 21.388 1.00 91.88 112 ALA A CA 1
ATOM 838 C C . ALA A 1 112 ? -15.398 8.278 20.257 1.00 91.88 112 ALA A C 1
ATOM 840 O O . ALA A 1 112 ? -15.380 7.067 20.447 1.00 91.88 112 ALA A O 1
ATOM 841 N N . ASN A 1 113 ? -15.022 8.818 19.093 1.00 94.31 113 ASN A N 1
ATOM 842 C CA . ASN A 1 113 ? -14.588 8.042 17.937 1.00 94.31 113 ASN A CA 1
ATOM 843 C C . ASN A 1 113 ? -13.067 7.944 17.805 1.00 94.31 113 ASN A C 1
ATOM 845 O O . ASN A 1 113 ? -12.616 7.345 16.839 1.00 94.31 113 ASN A O 1
ATOM 849 N N . ILE A 1 114 ? -12.265 8.528 18.702 1.00 95.25 114 ILE A N 1
ATOM 850 C CA . ILE A 1 114 ? -10.800 8.480 18.576 1.00 95.25 114 ILE A CA 1
ATOM 851 C C . ILE A 1 114 ? -10.310 7.028 18.468 1.00 95.25 114 ILE A C 1
ATOM 853 O O . ILE A 1 114 ? -10.783 6.145 19.181 1.00 95.25 114 ILE A O 1
ATOM 857 N N . ASN A 1 115 ? -9.360 6.797 17.560 1.00 96.75 115 ASN A N 1
ATOM 858 C CA . ASN A 1 115 ? -8.853 5.502 17.100 1.00 96.75 115 ASN A CA 1
ATOM 859 C C . ASN A 1 115 ? -9.857 4.616 16.353 1.00 96.75 115 ASN A C 1
ATOM 861 O O . ASN A 1 115 ? -9.451 3.560 15.871 1.00 96.75 115 ASN A O 1
ATOM 865 N N . ALA A 1 116 ? -11.133 4.991 16.240 1.00 97.38 116 ALA A N 1
ATOM 866 C CA . ALA A 1 116 ? -12.102 4.183 15.515 1.00 97.38 116 ALA A CA 1
ATOM 867 C C . ALA A 1 116 ? -11.727 4.098 14.038 1.00 97.38 116 ALA A C 1
ATOM 869 O O . ALA A 1 116 ? -11.293 5.080 13.426 1.00 97.38 116 ALA A O 1
ATOM 870 N N . ARG A 1 117 ? -11.922 2.909 13.471 1.00 97.50 117 ARG A N 1
ATOM 871 C CA . ARG A 1 117 ? -11.774 2.686 12.040 1.00 97.50 117 ARG A CA 1
ATOM 872 C C . ARG A 1 117 ? -12.945 3.311 11.296 1.00 97.50 117 ARG A C 1
ATOM 874 O O . ARG A 1 117 ? -14.101 3.148 11.689 1.00 97.50 117 ARG A O 1
ATOM 881 N N . VAL A 1 118 ? -12.628 3.981 10.201 1.00 98.25 118 VAL A N 1
ATOM 882 C CA . VAL A 1 118 ? -13.585 4.633 9.312 1.00 98.25 118 VAL A CA 1
ATOM 883 C C . VAL A 1 118 ? -13.408 4.051 7.921 1.00 98.25 118 VAL A C 1
ATOM 885 O O . VAL A 1 118 ? -12.281 3.957 7.443 1.00 98.25 118 VAL A O 1
ATOM 888 N N . HIS A 1 119 ? -14.498 3.658 7.280 1.00 97.25 119 HIS A N 1
ATOM 889 C CA . HIS A 1 119 ? -14.528 3.319 5.867 1.00 97.25 119 HIS A CA 1
ATOM 890 C C . HIS A 1 119 ? -15.032 4.528 5.080 1.00 97.25 119 HIS A C 1
ATOM 892 O O . HIS A 1 119 ? -16.024 5.157 5.450 1.00 97.25 119 HIS A O 1
ATOM 898 N N . ILE A 1 120 ? -14.300 4.891 4.033 1.00 97.50 120 ILE A N 1
ATOM 899 C CA . ILE A 1 120 ? -14.543 6.073 3.215 1.00 97.50 120 ILE A CA 1
ATOM 900 C C . ILE A 1 120 ? -14.748 5.580 1.790 1.00 97.50 120 ILE A C 1
ATOM 902 O O . ILE A 1 120 ? -13.796 5.164 1.133 1.00 97.50 120 ILE A O 1
ATOM 906 N N . ALA A 1 121 ? -15.989 5.650 1.324 1.00 94.62 121 ALA A N 1
ATOM 907 C CA . ALA A 1 121 ? -16.391 5.324 -0.036 1.00 94.62 121 ALA A CA 1
ATOM 908 C C . ALA A 1 121 ? -17.134 6.514 -0.653 1.00 94.62 121 ALA A C 1
ATOM 910 O O . ALA A 1 121 ? -17.653 7.370 0.065 1.00 94.62 121 ALA A O 1
ATOM 911 N N . ASP A 1 122 ? -17.157 6.581 -1.987 1.00 92.00 122 ASP A N 1
ATOM 912 C CA . ASP A 1 122 ? -17.893 7.599 -2.755 1.00 92.00 122 ASP A CA 1
ATOM 913 C C . ASP A 1 122 ? -17.575 9.055 -2.363 1.00 92.00 122 ASP A C 1
ATOM 915 O O . ASP A 1 122 ? -18.391 9.968 -2.517 1.00 92.00 122 ASP A O 1
ATOM 919 N N . ALA A 1 123 ? -16.359 9.281 -1.867 1.00 96.69 123 ALA A N 1
ATOM 920 C CA . ALA A 1 123 ? -15.880 10.597 -1.494 1.00 96.69 123 ALA A CA 1
ATOM 921 C C . ALA A 1 123 ? -15.437 11.394 -2.729 1.00 96.69 123 ALA A C 1
ATOM 923 O O . ALA A 1 123 ? -14.749 10.885 -3.616 1.00 96.69 123 ALA A O 1
ATOM 924 N N . VAL A 1 124 ? -15.800 12.674 -2.758 1.00 97.31 124 VAL A N 1
ATOM 925 C CA . VAL A 1 124 ? -15.418 13.628 -3.803 1.00 97.31 124 VAL A CA 1
ATOM 926 C C . VAL A 1 124 ? -14.485 14.669 -3.206 1.00 97.31 124 VAL A C 1
ATOM 928 O O . VAL A 1 124 ? -14.799 15.300 -2.194 1.00 97.31 124 VAL A O 1
ATOM 931 N N . VAL A 1 125 ? -13.325 14.844 -3.829 1.00 98.31 125 VAL A N 1
ATOM 932 C CA . VAL A 1 125 ? -12.290 15.778 -3.385 1.00 98.31 125 VAL A CA 1
ATOM 933 C C . VAL A 1 125 ? -12.765 17.220 -3.574 1.00 98.31 125 VAL A C 1
ATOM 935 O O . VAL A 1 125 ? -13.237 17.601 -4.642 1.00 98.31 125 VAL A O 1
ATOM 938 N N . GLU A 1 126 ? -12.592 18.051 -2.548 1.00 97.75 126 GLU A N 1
ATOM 939 C CA . GLU A 1 126 ? -12.834 19.499 -2.590 1.00 97.75 126 GLU A CA 1
ATOM 940 C C . GLU A 1 126 ? -11.529 20.287 -2.734 1.00 97.75 126 GLU A C 1
ATOM 942 O O . GLU A 1 126 ? -11.486 21.296 -3.441 1.00 97.75 126 GLU A O 1
ATOM 947 N N . SER A 1 127 ? -10.461 19.840 -2.069 1.00 97.69 127 SER A N 1
ATOM 948 C CA . SER A 1 127 ? -9.124 20.419 -2.193 1.00 97.69 127 SER A CA 1
ATOM 949 C C . SER A 1 127 ? -8.041 19.448 -1.726 1.00 97.69 127 SER A C 1
ATOM 951 O O . SER A 1 127 ? -8.281 18.573 -0.894 1.00 97.69 127 SER A O 1
ATOM 953 N N . VAL A 1 128 ? -6.829 19.644 -2.245 1.00 98.06 128 VAL A N 1
ATOM 954 C CA . VAL A 1 128 ? -5.605 18.977 -1.792 1.00 98.06 128 VAL A CA 1
ATOM 955 C C . VAL A 1 128 ? -4.603 20.061 -1.414 1.00 98.06 128 VAL A C 1
ATOM 957 O O . VAL A 1 128 ? -4.351 20.978 -2.195 1.00 98.06 128 VAL A O 1
ATOM 960 N N . ASN A 1 129 ? -4.055 19.979 -0.206 1.00 96.75 129 ASN A N 1
ATOM 961 C CA . ASN A 1 129 ? -3.035 20.888 0.303 1.00 96.75 129 ASN A CA 1
ATOM 962 C C . ASN A 1 129 ? -1.799 20.076 0.701 1.00 96.75 129 ASN A C 1
ATOM 964 O O . ASN A 1 129 ? -1.873 19.253 1.611 1.00 96.75 129 ASN A O 1
ATOM 968 N N . VAL A 1 130 ? -0.681 20.305 0.012 1.00 95.69 130 VAL A N 1
ATOM 969 C CA . VAL A 1 130 ? 0.618 19.716 0.353 1.00 95.69 130 VAL A CA 1
ATOM 970 C C . VAL A 1 130 ? 1.391 20.741 1.176 1.00 95.69 130 VAL A C 1
ATOM 972 O O . VAL A 1 130 ? 1.748 21.804 0.673 1.00 95.69 130 VAL A O 1
ATOM 975 N N . GLY A 1 131 ? 1.597 20.429 2.451 1.00 91.75 131 GLY A N 1
ATOM 976 C CA . GLY A 1 131 ? 2.341 21.251 3.394 1.00 91.75 131 GLY A CA 1
ATOM 977 C C . GLY A 1 131 ? 3.790 20.797 3.560 1.00 91.75 131 GLY A C 1
ATOM 978 O O . GLY A 1 131 ? 4.357 20.090 2.724 1.00 91.75 131 GLY A O 1
ATOM 979 N N . ASP A 1 132 ? 4.386 21.196 4.683 1.00 91.50 132 ASP A N 1
ATOM 980 C CA . ASP A 1 132 ? 5.777 20.886 5.011 1.00 91.50 132 ASP A CA 1
ATOM 981 C C . ASP A 1 132 ? 6.046 19.377 5.049 1.00 91.50 132 ASP A C 1
ATOM 983 O O . ASP A 1 132 ? 5.206 18.583 5.484 1.00 91.50 132 ASP A O 1
ATOM 987 N N . HIS A 1 133 ? 7.266 18.993 4.659 1.00 92.38 133 HIS A N 1
ATOM 988 C CA . HIS A 1 133 ? 7.711 17.595 4.605 1.00 92.38 133 HIS A CA 1
ATOM 989 C C . HIS A 1 133 ? 6.767 16.699 3.794 1.00 92.38 133 HIS A C 1
ATOM 991 O O . HIS A 1 133 ? 6.610 15.524 4.115 1.00 92.38 133 HIS A O 1
ATOM 997 N N . ASP A 1 134 ? 6.114 17.257 2.771 1.00 92.50 134 ASP A N 1
ATOM 998 C CA . ASP A 1 134 ? 5.156 16.565 1.910 1.00 92.50 134 ASP A CA 1
ATOM 999 C C . ASP A 1 134 ? 3.871 16.073 2.597 1.00 92.50 134 ASP A C 1
ATOM 1001 O O . ASP A 1 134 ? 3.081 15.346 1.987 1.00 92.50 134 ASP A O 1
ATOM 1005 N N . ASN A 1 135 ? 3.610 16.476 3.842 1.00 94.56 135 ASN A N 1
ATOM 1006 C CA . ASN A 1 135 ? 2.369 16.114 4.520 1.00 94.56 135 ASN A CA 1
ATOM 1007 C C . ASN 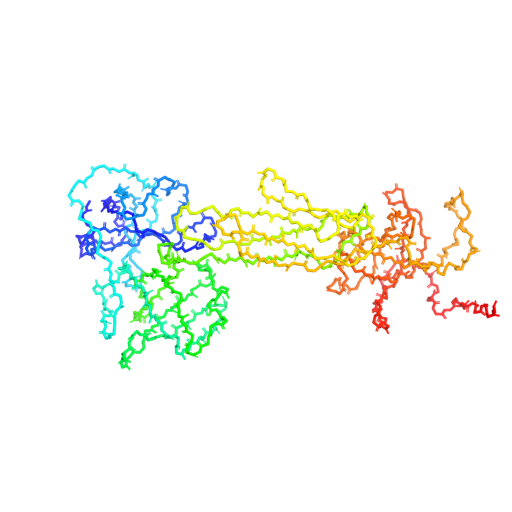A 1 135 ? 1.174 16.654 3.731 1.00 94.56 135 ASN A C 1
ATOM 1009 O O . ASN A 1 135 ? 1.114 17.836 3.402 1.00 94.56 135 ASN A O 1
ATOM 1013 N N . THR A 1 136 ? 0.220 15.786 3.416 1.00 96.06 136 THR A N 1
ATOM 1014 C CA . THR A 1 136 ? -0.862 16.102 2.481 1.00 96.06 136 THR A CA 1
ATOM 1015 C C . THR A 1 136 ? -2.197 16.088 3.205 1.00 96.06 136 THR A C 1
ATOM 1017 O O . THR A 1 136 ? -2.560 15.095 3.822 1.00 96.06 136 THR A O 1
ATOM 1020 N N . THR A 1 137 ? -2.946 17.184 3.132 1.00 96.31 137 THR A N 1
ATOM 1021 C CA . THR A 1 137 ? -4.320 17.267 3.636 1.00 96.31 137 THR A CA 1
ATOM 1022 C C . THR A 1 137 ? -5.294 17.273 2.471 1.00 96.31 137 THR A C 1
ATOM 1024 O O . THR A 1 137 ? -5.244 18.164 1.623 1.00 96.31 137 THR A O 1
ATOM 1027 N N . ILE A 1 138 ? -6.205 16.306 2.450 1.00 97.69 138 ILE A N 1
ATOM 1028 C CA . ILE A 1 138 ? -7.286 16.212 1.474 1.00 97.69 138 ILE A CA 1
ATOM 1029 C C . ILE A 1 138 ? -8.576 16.618 2.169 1.00 97.69 138 ILE A C 1
ATOM 1031 O O . ILE A 1 138 ? -8.992 15.997 3.147 1.00 97.69 138 ILE A O 1
ATOM 1035 N N . THR A 1 139 ? -9.218 17.658 1.653 1.00 97.12 139 THR A N 1
ATOM 1036 C CA . THR A 1 139 ? -10.579 18.013 2.051 1.00 97.12 139 THR A CA 1
ATOM 1037 C C . THR A 1 139 ? -11.541 17.361 1.072 1.00 97.12 139 THR A C 1
ATOM 1039 O O . THR A 1 139 ? -11.350 17.491 -0.137 1.00 97.12 139 THR A O 1
ATOM 1042 N N . PHE A 1 140 ? -12.564 16.664 1.559 1.00 97.56 140 PHE A N 1
ATOM 1043 C CA . PHE A 1 140 ? -13.503 15.926 0.709 1.00 97.56 140 PHE A CA 1
ATOM 1044 C C . PHE A 1 140 ? -14.930 15.947 1.265 1.00 97.56 140 PHE A C 1
ATOM 1046 O O . PHE A 1 140 ? -15.166 16.272 2.429 1.00 97.56 140 PHE A O 1
ATOM 1053 N N . LYS A 1 141 ? -15.895 15.592 0.420 1.00 96.88 141 LYS A N 1
ATOM 1054 C CA . LYS A 1 141 ? -17.314 15.452 0.759 1.00 96.88 141 LYS A CA 1
ATOM 1055 C C . LYS A 1 141 ? -17.800 14.044 0.449 1.00 96.88 141 LYS A C 1
ATOM 1057 O O . LYS A 1 141 ? -17.293 13.409 -0.467 1.00 96.88 141 LYS A O 1
ATOM 1062 N N . ILE A 1 142 ? -18.812 13.599 1.182 1.00 95.38 142 ILE A N 1
ATOM 1063 C CA . ILE A 1 142 ? -19.620 12.426 0.842 1.00 95.38 142 ILE A CA 1
ATOM 1064 C C . ILE A 1 142 ? -21.058 12.915 0.708 1.00 95.38 142 ILE A C 1
ATOM 1066 O O . ILE A 1 142 ? -21.552 13.606 1.602 1.00 95.38 142 ILE A O 1
ATOM 1070 N N . GLY A 1 143 ? -21.705 12.597 -0.415 1.00 91.81 143 GLY A N 1
ATOM 1071 C CA . GLY A 1 143 ? -23.036 13.113 -0.740 1.00 91.81 143 GLY A CA 1
ATOM 1072 C C . GLY A 1 143 ? -23.114 14.646 -0.686 1.00 91.81 143 GLY A C 1
ATOM 1073 O O . GLY A 1 143 ? -22.141 15.347 -0.966 1.00 91.81 143 GLY A O 1
ATOM 1074 N N . GLU A 1 144 ? -24.272 15.172 -0.287 1.00 87.88 144 GLU A N 1
ATOM 1075 C CA . GLU A 1 144 ? -24.527 16.618 -0.183 1.00 87.88 144 GLU A CA 1
ATOM 1076 C C . GLU A 1 144 ? -24.186 17.207 1.203 1.00 87.88 144 GLU A C 1
ATOM 1078 O O . GLU A 1 144 ? -24.899 18.068 1.714 1.00 87.88 144 GLU A O 1
ATOM 1083 N N . THR A 1 145 ? -23.092 16.758 1.837 1.00 85.06 145 THR A N 1
ATOM 1084 C CA . THR A 1 145 ? -22.684 17.271 3.162 1.00 85.06 145 THR A CA 1
ATOM 1085 C C . THR A 1 145 ? -22.380 18.775 3.144 1.00 85.06 145 THR A C 1
ATOM 1087 O O . THR A 1 145 ? -21.734 19.304 2.228 1.00 85.06 145 THR A O 1
ATOM 1090 N N . THR A 1 146 ? -22.795 19.466 4.207 1.00 79.56 146 THR A N 1
ATOM 1091 C CA . THR A 1 146 ? -22.569 20.913 4.375 1.00 79.56 146 THR A CA 1
ATOM 1092 C C . THR A 1 146 ? -21.177 21.238 4.917 1.00 79.56 146 THR A C 1
ATOM 1094 O O . THR A 1 146 ? -20.638 22.310 4.634 1.00 79.56 146 THR A O 1
ATOM 1097 N N . VAL A 1 147 ? -20.568 20.299 5.649 1.00 88.25 147 VAL A N 1
ATOM 1098 C CA . VAL A 1 147 ? -19.226 20.430 6.228 1.00 88.25 147 VAL A CA 1
ATOM 1099 C C . VAL A 1 147 ? -18.315 19.355 5.625 1.00 88.25 147 VAL A C 1
ATOM 1101 O O . VAL A 1 147 ? -18.583 18.164 5.801 1.00 88.25 147 VAL A O 1
ATOM 1104 N N . PRO A 1 148 ? -17.250 19.739 4.897 1.00 93.44 148 PRO A N 1
ATOM 1105 C CA . PRO A 1 148 ? -16.279 18.787 4.373 1.00 93.44 148 PRO A CA 1
ATOM 1106 C C . PRO A 1 148 ? -15.488 18.075 5.477 1.00 93.44 148 PRO A C 1
ATOM 1108 O O . PRO A 1 148 ? -15.188 18.654 6.523 1.00 93.44 148 PRO A O 1
ATOM 1111 N N . TYR A 1 149 ? -15.078 16.843 5.195 1.00 95.31 149 TYR A N 1
ATOM 1112 C CA . TYR A 1 149 ? -14.143 16.077 6.012 1.00 95.31 149 TYR A CA 1
ATOM 1113 C C . TYR A 1 149 ? -12.697 16.408 5.650 1.00 95.31 149 TYR A C 1
ATOM 1115 O O . TYR A 1 149 ? -12.406 16.828 4.529 1.00 95.31 149 TYR A O 1
ATOM 1123 N N . SER A 1 150 ? -11.789 16.182 6.599 1.00 95.00 150 SER A N 1
ATOM 1124 C CA . SER A 1 150 ? -10.349 16.362 6.416 1.00 95.00 150 SER A CA 1
ATOM 1125 C C . SER A 1 150 ? -9.608 15.046 6.648 1.00 95.00 150 SER A C 1
ATOM 1127 O O . SER A 1 150 ? -9.718 14.446 7.723 1.00 95.00 150 SER A O 1
ATOM 1129 N N . LEU A 1 151 ? -8.843 14.625 5.642 1.00 97.12 151 LEU A N 1
ATOM 1130 C CA . LE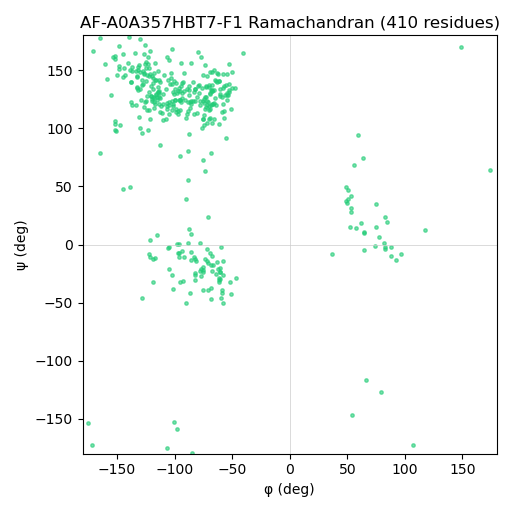U A 1 151 ? -7.895 13.517 5.687 1.00 97.12 151 LEU A CA 1
ATOM 1131 C C . LEU A 1 151 ? -6.473 14.078 5.673 1.00 97.12 151 LEU A C 1
ATOM 1133 O O . LEU A 1 151 ? -6.006 14.585 4.658 1.00 97.12 151 LEU A O 1
ATOM 1137 N N . TYR A 1 152 ? -5.793 13.989 6.807 1.00 95.62 152 TYR A N 1
ATOM 1138 C CA . TYR A 1 152 ? -4.415 14.417 7.000 1.00 95.62 152 TYR A CA 1
ATOM 1139 C C . TYR A 1 152 ? -3.464 13.225 6.865 1.00 95.62 152 TYR A C 1
ATOM 1141 O O . TYR A 1 152 ? -3.471 12.323 7.695 1.00 95.62 152 TYR A O 1
ATOM 1149 N N . LEU A 1 153 ? -2.604 13.238 5.856 1.00 95.88 153 LEU A N 1
ATOM 1150 C CA . LEU A 1 153 ? -1.648 12.176 5.572 1.00 95.88 153 LEU A CA 1
ATOM 1151 C C . LEU A 1 153 ? -0.231 12.656 5.875 1.00 95.88 153 LEU A C 1
ATOM 1153 O O . LEU A 1 153 ? 0.347 13.452 5.134 1.00 95.88 153 LEU A O 1
ATOM 1157 N N . ASP A 1 154 ? 0.342 12.145 6.964 1.00 94.25 154 ASP A N 1
ATOM 1158 C CA . ASP A 1 154 ? 1.767 12.315 7.250 1.00 94.25 154 ASP A CA 1
ATOM 1159 C C . ASP A 1 154 ? 2.584 11.456 6.274 1.00 94.25 154 ASP A C 1
ATOM 1161 O O . ASP A 1 154 ? 2.375 10.237 6.201 1.00 94.25 154 ASP A O 1
ATOM 1165 N N . SER A 1 155 ? 3.498 12.083 5.533 1.00 94.56 155 SER A N 1
ATOM 1166 C CA . SER A 1 155 ? 4.279 11.456 4.454 1.00 94.56 155 SER A CA 1
ATOM 1167 C C . SER A 1 155 ? 5.184 10.324 4.939 1.00 94.56 155 SER A C 1
ATOM 1169 O O . SER A 1 155 ? 5.563 9.444 4.172 1.00 94.56 155 SER A O 1
ATOM 1171 N N . ARG A 1 156 ? 5.509 10.308 6.235 1.00 94.50 156 ARG A N 1
ATOM 1172 C CA . ARG A 1 156 ? 6.343 9.270 6.848 1.00 94.50 156 ARG A CA 1
ATOM 1173 C C . ARG A 1 156 ? 5.609 7.955 7.058 1.00 94.50 156 ARG A C 1
ATOM 1175 O O . ARG A 1 156 ? 6.268 6.934 7.248 1.00 94.50 156 ARG A O 1
ATOM 1182 N N . TYR A 1 157 ? 4.279 7.995 7.118 1.00 94.31 157 TYR A N 1
ATOM 1183 C CA . TYR A 1 157 ? 3.446 6.868 7.550 1.00 94.31 157 TYR A CA 1
ATOM 1184 C C . TYR A 1 157 ? 2.432 6.428 6.495 1.00 94.31 157 TYR A C 1
ATOM 1186 O O . TYR A 1 157 ? 1.787 5.399 6.698 1.00 94.31 157 TYR A O 1
ATOM 1194 N N . ASN A 1 158 ? 2.305 7.187 5.406 1.00 94.25 158 ASN A N 1
ATOM 1195 C CA . ASN A 1 158 ? 1.368 6.968 4.313 1.00 94.25 158 ASN A CA 1
ATOM 1196 C C . ASN A 1 158 ? 2.105 6.940 2.971 1.00 94.25 158 ASN A C 1
ATOM 1198 O O . ASN A 1 158 ? 3.063 7.689 2.784 1.00 94.25 158 ASN A O 1
ATOM 1202 N N . ASP A 1 159 ? 1.609 6.151 2.018 1.00 89.88 159 ASP A N 1
ATOM 1203 C CA . ASP A 1 159 ? 1.890 6.406 0.605 1.00 89.88 159 ASP A CA 1
ATOM 1204 C C . ASP A 1 159 ? 0.954 7.516 0.121 1.00 89.88 159 ASP A C 1
ATOM 1206 O O . ASP A 1 159 ? -0.266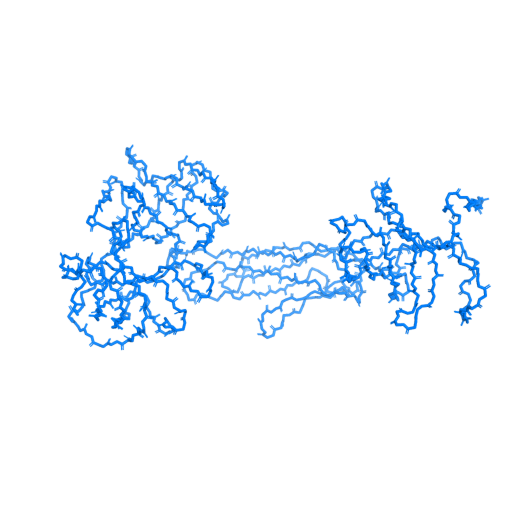 7.367 0.093 1.00 89.88 159 ASP A O 1
ATOM 1210 N N . ILE A 1 160 ? 1.541 8.662 -0.202 1.00 91.50 160 ILE A N 1
ATOM 1211 C CA . ILE A 1 160 ? 0.824 9.886 -0.568 1.00 91.50 160 ILE A CA 1
ATOM 1212 C C . ILE A 1 160 ? 0.890 10.173 -2.071 1.00 91.50 160 ILE A C 1
ATOM 1214 O O . ILE A 1 160 ? 0.303 11.152 -2.532 1.00 91.50 160 ILE A O 1
ATOM 1218 N N . SER A 1 161 ? 1.605 9.347 -2.837 1.00 88.88 161 SER A N 1
ATOM 1219 C CA . SER A 1 161 ? 2.010 9.655 -4.212 1.00 88.88 161 SER A CA 1
ATOM 1220 C C . SER A 1 161 ? 0.808 9.896 -5.130 1.00 88.88 161 SER A C 1
ATOM 1222 O O . SER A 1 161 ? 0.766 10.892 -5.851 1.00 88.88 161 SER A O 1
ATOM 1224 N N . SER A 1 162 ? -0.201 9.025 -5.047 1.00 89.25 162 SER A N 1
ATOM 1225 C CA . SER A 1 162 ? -1.450 9.116 -5.818 1.00 89.25 162 SER A CA 1
ATOM 1226 C C . SER A 1 162 ? -2.406 10.196 -5.305 1.00 89.25 162 SER A C 1
ATOM 1228 O O . SER A 1 162 ? -3.222 10.707 -6.063 1.00 89.25 162 SER A O 1
ATOM 1230 N N . TYR A 1 163 ? -2.301 10.577 -4.032 1.00 93.75 163 TYR A N 1
ATOM 1231 C CA . TYR A 1 163 ? -3.206 11.540 -3.409 1.00 93.75 163 TYR A CA 1
ATOM 1232 C C . TYR A 1 163 ? -2.826 12.994 -3.706 1.00 93.75 163 TYR A C 1
ATOM 1234 O O . TYR A 1 163 ? -3.703 13.850 -3.798 1.00 93.75 163 TYR A O 1
ATOM 1242 N N . LYS A 1 164 ? -1.531 13.284 -3.896 1.00 93.19 164 LYS A N 1
ATOM 1243 C CA . LYS A 1 164 ? -1.037 14.639 -4.215 1.00 93.19 164 LYS A CA 1
ATOM 1244 C C . LYS A 1 164 ? -1.528 15.169 -5.562 1.00 93.19 164 LYS A C 1
ATOM 1246 O O . LYS A 1 164 ? -1.543 16.378 -5.772 1.00 93.19 164 LYS A O 1
ATOM 1251 N N . THR A 1 165 ? -1.861 14.277 -6.490 1.00 93.19 165 THR A N 1
ATOM 1252 C CA . THR A 1 165 ? -2.240 14.637 -7.863 1.00 93.19 165 THR A CA 1
ATOM 1253 C C . THR A 1 165 ? -3.742 14.838 -8.037 1.00 93.19 165 THR A C 1
ATOM 1255 O O . THR A 1 165 ? -4.153 15.362 -9.076 1.00 93.19 165 THR A O 1
ATOM 1258 N N . LEU A 1 166 ? -4.542 14.463 -7.031 1.00 95.94 166 LEU A N 1
ATOM 1259 C CA . LEU A 1 166 ? -5.989 14.640 -7.031 1.00 95.94 166 LEU A CA 1
ATOM 1260 C C . LEU A 1 166 ? -6.365 16.124 -7.074 1.00 95.94 166 LEU A C 1
ATOM 1262 O O . LEU A 1 166 ? -5.688 16.998 -6.525 1.00 95.94 166 LEU A O 1
ATOM 1266 N N . LYS A 1 167 ? -7.489 16.406 -7.720 1.00 96.56 167 LYS A N 1
ATOM 1267 C CA . LYS A 1 167 ? -8.043 17.741 -7.929 1.00 96.56 167 LYS A CA 1
ATOM 1268 C C . LYS A 1 167 ? -9.482 17.789 -7.443 1.00 96.56 167 LYS A C 1
ATOM 1270 O O . LYS A 1 167 ? -10.139 16.772 -7.239 1.00 96.56 167 LYS A O 1
ATOM 1275 N N . LYS A 1 168 ? -9.991 19.007 -7.258 1.00 97.38 168 LYS A N 1
ATOM 1276 C CA . LYS A 1 168 ? -11.398 19.215 -6.916 1.00 97.38 168 LYS A CA 1
ATOM 1277 C C . LYS A 1 168 ? -12.308 18.526 -7.941 1.00 97.38 168 LYS A C 1
ATOM 1279 O O . LYS A 1 168 ? -12.165 18.768 -9.136 1.00 97.38 168 LYS A O 1
ATOM 1284 N N . GLY A 1 169 ? -13.267 17.746 -7.457 1.00 96.38 169 GLY A N 1
ATOM 1285 C CA . GLY A 1 169 ? -14.197 16.962 -8.267 1.00 96.38 169 GLY A CA 1
ATOM 1286 C C . GLY A 1 169 ? -13.735 15.530 -8.545 1.00 96.38 169 GLY A C 1
ATOM 1287 O O . GLY A 1 169 ? -14.566 14.715 -8.944 1.00 96.38 169 GLY A O 1
ATOM 1288 N N . ASP A 1 170 ? -12.465 15.198 -8.294 1.00 97.44 170 ASP A N 1
ATOM 1289 C CA . ASP A 1 170 ? -11.988 13.824 -8.429 1.00 97.44 170 ASP A CA 1
ATOM 1290 C C . ASP A 1 170 ? -12.628 12.928 -7.366 1.00 97.44 170 ASP A C 1
ATOM 1292 O O . ASP A 1 170 ? -12.907 13.351 -6.238 1.00 97.44 170 ASP A O 1
ATOM 1296 N N . LYS A 1 171 ? -12.827 11.656 -7.718 1.00 94.75 171 LYS A N 1
ATOM 1297 C CA . LYS A 1 171 ? -13.180 10.634 -6.735 1.00 94.75 171 LYS A CA 1
ATOM 1298 C C . LYS A 1 171 ? -11.955 10.316 -5.886 1.00 94.75 171 LYS A C 1
ATOM 1300 O O . LYS A 1 171 ? -10.901 9.973 -6.420 1.00 94.75 171 LYS A O 1
ATOM 1305 N N . LEU A 1 172 ? -12.108 10.393 -4.570 1.00 95.06 172 LEU A N 1
ATOM 1306 C CA . LEU A 1 172 ? -11.133 9.828 -3.650 1.00 95.06 172 LEU A CA 1
ATOM 1307 C C . LEU A 1 172 ? -11.222 8.291 -3.737 1.00 95.06 172 LEU A C 1
ATOM 1309 O O . LEU A 1 172 ? -12.338 7.764 -3.784 1.00 95.06 172 LEU A O 1
ATOM 1313 N N . PRO A 1 173 ? -10.091 7.561 -3.755 1.00 92.19 173 PRO A N 1
ATOM 1314 C CA . PRO A 1 173 ? -10.114 6.106 -3.678 1.00 92.19 173 PRO A CA 1
ATOM 1315 C C . PRO A 1 173 ? -10.884 5.613 -2.449 1.00 92.19 173 PRO A C 1
ATOM 1317 O O . PRO A 1 173 ? -10.833 6.244 -1.391 1.00 92.19 173 PRO A O 1
ATOM 1320 N N . THR A 1 174 ? -11.556 4.467 -2.576 1.00 94.31 174 THR A N 1
ATOM 1321 C CA . THR A 1 174 ? -12.187 3.812 -1.428 1.00 94.31 174 THR A CA 1
ATOM 1322 C C . THR A 1 174 ? -11.109 3.298 -0.479 1.00 94.31 174 THR A C 1
ATOM 1324 O O . THR A 1 174 ? -10.245 2.504 -0.864 1.00 94.31 174 THR A O 1
ATOM 1327 N N . ILE A 1 175 ? -11.140 3.782 0.759 1.00 95.50 175 ILE A N 1
ATOM 1328 C CA . ILE A 1 175 ? -10.089 3.552 1.751 1.00 95.50 175 ILE A CA 1
ATOM 1329 C C . ILE A 1 175 ? -10.676 3.306 3.134 1.00 95.50 175 ILE A C 1
ATOM 1331 O O . ILE A 1 175 ? -11.749 3.797 3.486 1.00 95.50 175 ILE A O 1
ATOM 1335 N N . TYR A 1 176 ? -9.899 2.628 3.966 1.00 96.25 176 TYR A N 1
ATOM 1336 C CA . TYR A 1 176 ? -10.015 2.730 5.408 1.00 96.25 176 TYR A CA 1
ATOM 1337 C C . TYR A 1 176 ? -9.090 3.819 5.948 1.00 96.25 176 TYR A C 1
ATOM 1339 O O . TYR A 1 176 ? -7.988 4.060 5.450 1.00 96.25 176 TYR A O 1
ATOM 1347 N N . SER A 1 177 ? -9.546 4.456 7.015 1.00 97.56 177 SER A N 1
ATOM 1348 C CA . SER A 1 177 ? -8.809 5.439 7.792 1.00 97.56 177 SER A CA 1
ATOM 1349 C C . SER A 1 177 ? -9.083 5.223 9.278 1.00 97.56 177 SER A C 1
ATOM 1351 O O . SER A 1 177 ? -9.853 4.343 9.670 1.00 97.56 177 SER A O 1
ATOM 1353 N N . PHE A 1 178 ? -8.455 6.038 10.115 1.00 97.44 178 PHE A N 1
ATOM 1354 C CA . PHE A 1 178 ? -8.685 6.052 11.551 1.00 97.44 178 PHE A CA 1
ATOM 1355 C C . PHE A 1 178 ? -8.877 7.482 12.023 1.00 97.44 178 PHE A C 1
ATOM 1357 O O . PHE A 1 178 ? -8.240 8.410 11.515 1.00 97.44 178 PHE A O 1
ATOM 1364 N N . VAL A 1 179 ? -9.760 7.655 13.002 1.00 97.25 179 VAL A N 1
ATOM 1365 C CA . VAL A 1 179 ? -9.978 8.955 13.633 1.00 97.25 179 VAL A CA 1
ATOM 1366 C C . VAL A 1 179 ? -8.796 9.262 14.551 1.00 97.25 179 VAL A C 1
ATOM 1368 O O . VAL A 1 179 ? -8.607 8.623 15.585 1.00 97.25 179 VAL A O 1
ATOM 1371 N N . GLY A 1 180 ? -8.001 10.255 14.186 1.00 93.94 180 GLY A N 1
ATOM 1372 C CA . GLY A 1 180 ? -6.937 10.807 15.009 1.00 93.94 180 GLY A CA 1
ATOM 1373 C C . GLY A 1 180 ? -7.331 12.130 15.660 1.00 93.94 180 GLY A C 1
ATOM 1374 O O . GLY A 1 180 ? -8.318 12.776 15.301 1.00 93.94 180 GLY A O 1
ATOM 1375 N N . ILE A 1 181 ? -6.501 12.559 16.606 1.00 89.56 181 ILE A N 1
ATOM 1376 C CA . ILE A 1 181 ? -6.561 13.892 17.199 1.00 89.56 181 ILE A CA 1
ATOM 1377 C C . ILE A 1 181 ? -5.168 14.511 17.204 1.00 89.56 181 ILE A C 1
ATOM 1379 O O . ILE A 1 181 ? -4.192 13.875 17.597 1.00 89.56 181 ILE A O 1
ATOM 1383 N N . ASN A 1 182 ? -5.067 15.762 16.766 1.00 80.38 182 ASN A N 1
ATOM 1384 C CA . ASN A 1 182 ? -3.835 16.534 16.870 1.00 80.38 182 ASN A CA 1
ATOM 1385 C C . ASN A 1 182 ? -4.159 17.962 17.303 1.00 80.38 182 ASN A C 1
ATOM 1387 O O . ASN A 1 182 ? -4.940 18.655 16.653 1.00 80.38 182 ASN A O 1
ATOM 1391 N N . SER A 1 183 ? -3.566 18.399 18.416 1.00 79.12 183 SER A N 1
ATOM 1392 C CA . SER A 1 183 ? -3.748 19.752 18.960 1.00 79.12 183 SER A CA 1
ATOM 1393 C C . SER A 1 183 ? -5.229 20.154 19.099 1.00 79.12 183 SER A C 1
ATOM 1395 O O . SER A 1 183 ? -5.614 21.280 18.794 1.00 79.12 183 SER A O 1
ATOM 1397 N N . GLY A 1 184 ? -6.075 19.204 19.519 1.00 80.69 184 GLY A N 1
ATOM 1398 C CA . GLY A 1 184 ? -7.517 19.400 19.706 1.00 80.69 184 GLY A CA 1
ATOM 1399 C C . GLY A 1 184 ? -8.371 19.286 18.438 1.00 80.69 184 GLY A C 1
ATOM 1400 O O . GLY A 1 184 ? -9.591 19.385 18.534 1.00 80.69 184 GLY A O 1
ATOM 1401 N N . LYS A 1 185 ? -7.772 19.062 17.261 1.00 85.94 185 LYS A N 1
ATOM 1402 C CA . LYS A 1 185 ? -8.503 18.860 16.004 1.00 85.94 185 LYS A CA 1
ATOM 1403 C C . LYS A 1 185 ? -8.679 17.376 15.717 1.00 85.94 185 LYS A C 1
ATOM 1405 O O . LYS A 1 185 ? -7.693 16.644 15.643 1.00 85.94 185 LYS A O 1
ATOM 1410 N N . ILE A 1 186 ? -9.929 16.966 15.535 1.00 90.81 186 ILE A N 1
ATOM 1411 C CA . ILE A 1 186 ? -10.287 15.629 15.063 1.00 90.81 186 ILE A CA 1
ATOM 1412 C C . ILE A 1 186 ? -10.092 15.586 13.553 1.00 90.81 186 ILE A C 1
ATOM 1414 O O . ILE A 1 186 ? -10.550 16.476 12.836 1.00 90.81 186 ILE A O 1
ATOM 1418 N N . GLN A 1 187 ? -9.392 14.561 13.084 1.00 90.88 187 GLN A N 1
ATOM 1419 C CA . GLN A 1 187 ? -9.077 14.379 11.673 1.00 90.88 187 GLN A CA 1
ATOM 1420 C C . GLN A 1 187 ? -8.912 12.898 11.345 1.00 90.88 187 GLN A C 1
ATOM 1422 O O . GLN A 1 187 ? -8.685 12.079 12.230 1.00 90.88 187 GLN A O 1
ATOM 1427 N N . LEU A 1 188 ? -8.991 12.557 10.066 1.00 96.88 188 LEU A N 1
ATOM 1428 C CA . LEU A 1 188 ? -8.677 11.222 9.560 1.00 96.88 188 LEU A CA 1
ATOM 1429 C C . LEU A 1 188 ? -7.179 11.181 9.225 1.00 96.88 188 LEU A C 1
ATOM 1431 O O . LEU A 1 188 ? -6.689 12.149 8.651 1.00 96.88 188 LEU A O 1
ATOM 1435 N N . THR A 1 189 ? -6.427 10.146 9.621 1.00 94.69 189 THR A N 1
ATOM 1436 C CA . THR A 1 189 ? -4.940 10.222 9.609 1.00 94.69 189 THR A CA 1
ATOM 1437 C C . THR A 1 189 ? -4.202 9.261 8.681 1.00 94.69 189 THR A C 1
ATOM 1439 O O . THR A 1 189 ? -2.994 9.405 8.474 1.00 94.69 189 THR A O 1
ATOM 1442 N N . TYR A 1 190 ? -4.901 8.268 8.135 1.00 95.69 190 TYR A N 1
ATOM 1443 C CA . TYR A 1 190 ? -4.296 7.257 7.269 1.00 95.69 190 TYR A CA 1
ATOM 1444 C C . TYR A 1 190 ? -5.160 6.969 6.053 1.00 95.69 190 TYR A C 1
ATOM 1446 O O . TYR A 1 190 ? -6.378 7.114 6.121 1.00 95.69 190 TYR A O 1
ATOM 1454 N N . ALA A 1 191 ? -4.535 6.543 4.962 1.00 95.06 191 ALA A N 1
ATOM 1455 C CA . ALA A 1 191 ? -5.235 6.075 3.774 1.00 95.06 191 ALA A CA 1
ATOM 1456 C C . ALA A 1 191 ? -4.788 4.651 3.445 1.00 95.06 191 ALA A C 1
ATOM 1458 O O . ALA A 1 191 ? -3.719 4.435 2.877 1.00 95.06 191 ALA A O 1
ATOM 1459 N N . ILE A 1 192 ? -5.600 3.680 3.854 1.00 92.88 192 ILE A N 1
ATOM 1460 C CA . ILE A 1 192 ? -5.358 2.258 3.620 1.00 92.88 192 ILE A CA 1
ATOM 1461 C C . ILE A 1 192 ? -6.320 1.819 2.515 1.00 92.88 192 ILE A C 1
ATOM 1463 O O . ILE A 1 192 ? -7.526 1.825 2.761 1.00 92.88 192 ILE A O 1
ATOM 1467 N N . PRO A 1 193 ? -5.837 1.463 1.312 1.00 89.56 193 PRO A N 1
ATOM 1468 C CA . PRO A 1 193 ? -6.702 1.009 0.228 1.00 89.56 193 PRO A CA 1
ATOM 1469 C C . PRO A 1 193 ? -7.621 -0.129 0.668 1.00 89.56 193 PRO A C 1
ATOM 1471 O O . PRO A 1 193 ? -7.153 -1.116 1.241 1.00 89.56 193 PRO A O 1
ATOM 1474 N N . ASP A 1 194 ? -8.919 -0.016 0.377 1.00 89.75 194 ASP A N 1
ATOM 1475 C CA . ASP A 1 194 ? -9.809 -1.163 0.519 1.00 89.75 194 ASP A CA 1
ATOM 1476 C C . ASP A 1 194 ? -9.574 -2.122 -0.655 1.00 89.75 194 ASP A C 1
ATOM 1478 O O . ASP A 1 194 ? -10.068 -1.926 -1.768 1.00 89.75 194 ASP A O 1
ATOM 1482 N N . ALA A 1 195 ? -8.811 -3.187 -0.405 1.00 78.12 195 ALA A N 1
ATOM 1483 C CA . ALA A 1 195 ? -8.544 -4.221 -1.400 1.00 78.12 195 ALA A CA 1
ATOM 1484 C C . ALA A 1 195 ? -9.821 -4.929 -1.899 1.00 78.12 195 ALA A C 1
ATOM 1486 O O . ALA A 1 195 ? -9.814 -5.476 -3.002 1.00 78.12 195 ALA A O 1
ATOM 1487 N N . GLY A 1 196 ? -10.903 -4.927 -1.113 1.00 78.94 196 GLY A N 1
ATOM 1488 C CA . GLY A 1 196 ? -12.211 -5.444 -1.513 1.00 78.94 196 GLY A CA 1
ATOM 1489 C C . GLY A 1 196 ? -12.983 -4.504 -2.443 1.00 78.94 196 GLY A C 1
ATOM 1490 O O . GLY A 1 196 ? -13.850 -4.965 -3.181 1.00 78.94 196 GLY A O 1
ATOM 1491 N N . ALA A 1 197 ? -12.650 -3.210 -2.457 1.00 80.44 197 ALA A N 1
ATOM 1492 C CA . ALA A 1 197 ? -13.278 -2.220 -3.332 1.00 80.44 197 ALA A CA 1
ATOM 1493 C C . ALA A 1 197 ? -12.638 -2.148 -4.730 1.00 80.44 197 ALA A C 1
ATOM 1495 O O . ALA A 1 197 ? -13.217 -1.560 -5.647 1.00 80.44 197 ALA A O 1
ATOM 1496 N N . VAL A 1 198 ? -11.456 -2.746 -4.920 1.00 78.44 198 VAL A N 1
ATOM 1497 C CA . VAL A 1 198 ? -10.826 -2.848 -6.241 1.00 78.44 198 VAL A CA 1
ATOM 1498 C C . VAL A 1 198 ? -11.648 -3.806 -7.100 1.00 78.44 198 VAL A C 1
ATOM 1500 O O . VAL A 1 198 ? -11.647 -5.013 -6.873 1.00 78.44 198 VAL A O 1
ATOM 1503 N N . THR A 1 199 ? -12.354 -3.258 -8.086 1.00 81.94 199 THR A N 1
ATOM 1504 C CA . THR A 1 199 ? -13.223 -4.012 -9.007 1.00 81.94 199 THR A CA 1
ATOM 1505 C C . THR A 1 199 ? -12.618 -4.179 -10.395 1.00 81.94 199 THR A C 1
ATOM 1507 O O . THR A 1 199 ? -12.984 -5.104 -11.115 1.00 81.94 199 THR A O 1
ATOM 1510 N N . GLU A 1 200 ? -11.660 -3.327 -10.759 1.00 83.81 200 GLU A N 1
ATOM 1511 C CA . GLU A 1 200 ? -10.998 -3.354 -12.058 1.00 83.81 200 GLU A CA 1
ATOM 1512 C C . GLU A 1 200 ? -9.502 -3.617 -11.918 1.00 83.81 200 GLU A C 1
ATOM 1514 O O . GLU A 1 200 ? -8.855 -3.189 -10.961 1.00 83.81 200 GLU A O 1
ATOM 1519 N N . VAL A 1 201 ? -8.952 -4.309 -12.916 1.00 89.94 201 VAL A N 1
ATOM 1520 C CA . VAL A 1 201 ? -7.508 -4.473 -13.062 1.00 89.94 201 VAL A CA 1
ATOM 1521 C C . VAL A 1 201 ? -6.938 -3.248 -13.772 1.00 89.94 201 VAL A C 1
ATOM 1523 O O . VAL A 1 201 ? -7.428 -2.834 -14.827 1.00 89.94 201 VAL A O 1
ATOM 1526 N N . SER A 1 202 ? -5.869 -2.689 -13.217 1.00 91.88 202 SER A N 1
ATOM 1527 C CA . SER A 1 202 ? -5.044 -1.675 -13.867 1.00 91.88 202 SER A CA 1
ATOM 1528 C C . SER A 1 202 ? -3.569 -2.034 -13.739 1.00 91.88 202 SER A C 1
ATOM 1530 O O . SER A 1 202 ? -3.154 -2.749 -12.825 1.00 91.88 202 SER A O 1
ATOM 1532 N N . ILE A 1 203 ? -2.775 -1.567 -14.698 1.00 96.38 203 ILE A N 1
ATOM 1533 C CA . ILE A 1 203 ? -1.339 -1.808 -14.744 1.00 96.38 203 ILE A CA 1
ATOM 1534 C C . ILE A 1 203 ? -0.616 -0.528 -15.145 1.00 96.38 203 ILE A C 1
ATOM 1536 O O . ILE A 1 203 ? -1.071 0.204 -16.024 1.00 96.38 203 ILE A O 1
ATOM 1540 N N . SER A 1 204 ? 0.518 -0.271 -14.504 1.00 94.12 204 SER A N 1
ATOM 1541 C CA . SER A 1 204 ? 1.489 0.735 -14.929 1.00 94.12 204 SER A CA 1
ATOM 1542 C C . SER A 1 204 ? 2.854 0.083 -15.129 1.00 94.12 204 SER A C 1
ATOM 1544 O O . SER A 1 204 ? 3.125 -0.975 -14.562 1.00 94.12 204 SER A O 1
ATOM 1546 N N . ALA A 1 205 ? 3.698 0.685 -15.963 1.00 95.31 205 ALA A N 1
ATOM 1547 C CA . ALA A 1 205 ? 5.034 0.188 -16.263 1.00 95.31 205 ALA A CA 1
ATOM 1548 C C . ALA A 1 205 ? 6.005 1.354 -16.467 1.00 95.31 205 ALA A C 1
ATOM 1550 O O . ALA A 1 205 ? 5.625 2.385 -17.020 1.00 95.31 205 ALA A O 1
ATOM 1551 N N . LYS A 1 206 ? 7.256 1.183 -16.034 1.00 93.12 206 LYS A N 1
ATOM 1552 C CA . LYS A 1 206 ? 8.349 2.144 -16.236 1.00 93.12 206 LYS A CA 1
ATOM 1553 C C . LYS A 1 206 ? 9.689 1.424 -16.369 1.00 93.12 206 LYS A C 1
ATOM 1555 O O . LYS A 1 206 ? 9.881 0.360 -15.773 1.00 93.12 206 LYS A O 1
ATOM 1560 N N . ALA A 1 207 ? 10.605 2.029 -17.112 1.00 89.38 207 ALA A N 1
ATOM 1561 C CA . ALA A 1 207 ? 12.020 1.687 -17.068 1.00 89.38 207 ALA A CA 1
ATOM 1562 C C . ALA A 1 207 ? 12.759 2.605 -16.089 1.00 89.38 207 ALA A C 1
ATOM 1564 O O . ALA A 1 207 ? 12.304 3.714 -15.804 1.00 89.38 207 ALA A O 1
ATOM 1565 N N . ASP A 1 208 ? 13.892 2.139 -15.572 1.00 81.25 208 ASP A N 1
ATOM 1566 C CA . ASP A 1 208 ? 14.842 3.000 -14.866 1.00 81.25 208 ASP A CA 1
ATOM 1567 C C . ASP A 1 208 ? 15.665 3.885 -15.819 1.00 81.25 208 ASP A C 1
ATOM 1569 O O . ASP A 1 208 ? 16.190 4.906 -15.378 1.00 81.25 208 ASP A O 1
ATOM 1573 N N . GLN A 1 209 ? 15.732 3.526 -17.108 1.00 76.19 209 GLN A N 1
ATOM 1574 C CA . GLN A 1 209 ? 16.380 4.277 -18.186 1.00 76.19 209 GLN A CA 1
ATOM 1575 C C . GLN A 1 209 ? 15.596 4.169 -19.504 1.00 76.19 209 GLN A C 1
ATOM 1577 O O . GLN A 1 209 ? 15.071 3.109 -19.837 1.00 76.19 209 GLN A O 1
ATOM 1582 N N . ASP A 1 210 ? 15.602 5.236 -20.305 1.00 77.81 210 ASP A N 1
ATOM 1583 C CA . ASP A 1 210 ? 14.932 5.273 -21.619 1.00 77.81 210 ASP A CA 1
ATOM 1584 C C . ASP A 1 210 ? 15.812 4.729 -22.769 1.00 77.81 210 ASP A C 1
ATOM 1586 O O . ASP A 1 210 ? 15.355 4.579 -23.911 1.00 77.81 210 ASP A O 1
ATOM 1590 N N . ILE A 1 211 ? 17.082 4.416 -22.477 1.00 73.69 211 ILE A N 1
ATOM 1591 C CA . ILE A 1 211 ? 18.076 3.922 -23.435 1.00 73.69 211 ILE A CA 1
ATOM 1592 C C . ILE A 1 211 ? 18.757 2.642 -22.933 1.00 73.69 211 ILE A C 1
ATOM 1594 O O . ILE A 1 211 ? 19.136 2.538 -21.768 1.00 73.69 211 ILE A O 1
ATOM 1598 N N . ALA A 1 212 ? 18.934 1.676 -23.833 1.00 80.12 212 ALA A N 1
ATOM 1599 C CA . ALA A 1 212 ? 19.753 0.482 -23.638 1.00 80.12 212 ALA A CA 1
ATOM 1600 C C . ALA A 1 212 ? 20.859 0.414 -24.702 1.00 80.12 212 ALA A C 1
ATOM 1602 O O . ALA A 1 212 ? 20.795 1.098 -25.723 1.00 80.12 212 ALA A O 1
ATOM 1603 N N . PHE A 1 213 ? 21.851 -0.455 -24.501 1.00 73.50 213 PHE A N 1
ATOM 1604 C CA . PHE A 1 213 ? 22.949 -0.641 -25.453 1.00 73.50 213 PHE A CA 1
ATOM 1605 C C . PHE A 1 213 ? 23.033 -2.073 -25.955 1.00 73.50 213 PHE A C 1
ATOM 1607 O O . PHE A 1 213 ? 22.772 -3.023 -25.211 1.00 73.50 213 PHE A O 1
ATOM 1614 N N . VAL A 1 214 ? 23.445 -2.221 -27.214 1.00 80.31 214 VAL A N 1
ATOM 1615 C CA . VAL A 1 214 ? 23.785 -3.527 -27.784 1.00 80.31 214 VAL A CA 1
ATOM 1616 C C . VAL A 1 214 ? 24.896 -4.171 -26.954 1.00 80.31 214 VAL A C 1
ATOM 1618 O O . VAL A 1 214 ? 25.965 -3.591 -26.791 1.00 80.31 214 VAL A O 1
ATOM 1621 N N . GLY A 1 215 ? 24.627 -5.355 -26.394 1.00 69.06 215 GLY A N 1
ATOM 1622 C CA . GLY A 1 215 ? 25.596 -6.106 -25.582 1.00 69.06 215 GLY A CA 1
ATOM 1623 C C . GLY A 1 215 ? 26.018 -5.436 -24.263 1.00 69.06 215 GLY A C 1
ATOM 1624 O O . GLY A 1 215 ? 26.967 -5.901 -23.637 1.00 69.06 215 GLY A O 1
ATOM 1625 N N . GLY A 1 216 ? 25.346 -4.352 -23.855 1.00 64.06 216 GLY A N 1
ATOM 1626 C CA . GLY A 1 216 ? 25.705 -3.535 -22.693 1.00 64.06 216 GLY A CA 1
ATOM 1627 C C . GLY A 1 216 ? 24.878 -3.807 -21.430 1.00 64.06 216 GLY A C 1
ATOM 1628 O O . GLY A 1 216 ? 24.371 -4.906 -21.209 1.00 64.06 216 GLY A O 1
ATOM 1629 N N . TYR A 1 217 ? 24.762 -2.776 -20.585 1.00 62.16 217 TYR A N 1
ATOM 1630 C CA . TYR A 1 217 ? 24.053 -2.807 -19.300 1.00 62.16 217 TYR A CA 1
ATOM 1631 C C . TYR A 1 217 ? 22.559 -3.079 -19.474 1.00 62.16 217 TYR A C 1
ATOM 1633 O O . TYR A 1 217 ? 21.915 -2.544 -20.378 1.00 62.16 217 TYR A O 1
ATOM 1641 N N . ALA A 1 218 ? 22.008 -3.896 -18.576 1.00 70.81 218 ALA A N 1
ATOM 1642 C CA . ALA A 1 218 ? 20.603 -4.258 -18.611 1.00 70.81 218 ALA A CA 1
ATOM 1643 C C . ALA A 1 218 ? 19.731 -3.174 -17.958 1.00 70.81 218 ALA A C 1
ATOM 1645 O O . ALA A 1 218 ? 19.928 -2.847 -16.787 1.00 70.81 218 ALA A O 1
ATOM 1646 N N . VAL A 1 219 ? 18.751 -2.656 -18.704 1.00 81.88 219 VAL A N 1
ATOM 1647 C CA . VAL A 1 219 ? 17.725 -1.727 -18.193 1.00 81.88 219 VAL A CA 1
ATOM 1648 C C . VAL A 1 219 ? 16.753 -2.504 -17.316 1.00 81.88 219 VAL A C 1
ATOM 1650 O O . VAL A 1 219 ? 16.323 -3.596 -17.702 1.00 81.88 219 VAL A O 1
ATOM 1653 N N . LYS A 1 220 ? 16.393 -1.968 -16.148 1.00 88.44 220 LYS A N 1
ATOM 1654 C CA . LYS A 1 220 ? 15.417 -2.600 -15.256 1.00 88.44 220 LYS A CA 1
ATOM 1655 C C . LYS A 1 220 ? 14.027 -2.074 -15.553 1.00 88.44 220 LYS A C 1
ATOM 1657 O O . LYS A 1 220 ? 13.791 -0.869 -15.610 1.00 88.44 220 LYS A O 1
ATOM 1662 N N . LEU A 1 221 ? 13.083 -2.996 -15.678 1.00 94.62 221 LEU A N 1
ATOM 1663 C CA . LEU A 1 221 ? 11.673 -2.659 -15.800 1.00 94.62 221 LEU A CA 1
ATOM 1664 C C . LEU A 1 221 ? 10.972 -2.904 -14.475 1.00 94.62 221 LEU A C 1
ATOM 1666 O O . LEU A 1 221 ? 11.241 -3.872 -13.765 1.00 94.62 221 LEU A O 1
ATOM 1670 N N . THR A 1 222 ? 10.022 -2.034 -14.168 1.00 93.50 222 THR A N 1
ATOM 1671 C CA . THR A 1 222 ? 9.084 -2.236 -13.067 1.00 93.50 222 THR A CA 1
ATOM 1672 C C . THR A 1 222 ? 7.674 -2.078 -13.603 1.00 93.50 222 THR A C 1
ATOM 1674 O O . THR A 1 222 ? 7.407 -1.192 -14.415 1.00 93.50 222 THR A O 1
ATOM 1677 N N . ALA A 1 223 ? 6.780 -2.958 -13.168 1.00 94.62 223 ALA A N 1
ATOM 1678 C CA . ALA A 1 223 ? 5.357 -2.851 -13.435 1.00 94.62 223 ALA A CA 1
ATOM 1679 C C . ALA A 1 223 ? 4.581 -3.067 -12.141 1.00 94.62 223 ALA A C 1
ATOM 1681 O O . ALA A 1 223 ? 4.981 -3.864 -11.294 1.00 94.62 223 ALA A O 1
ATOM 1682 N N . GLU A 1 224 ? 3.476 -2.349 -12.003 1.00 92.12 224 GLU A N 1
ATOM 1683 C CA . GLU A 1 224 ? 2.619 -2.397 -10.827 1.00 92.12 224 GLU A CA 1
ATOM 1684 C C . GLU A 1 224 ? 1.191 -2.711 -11.259 1.00 92.12 224 GLU A C 1
ATOM 1686 O O . GLU A 1 224 ? 0.621 -1.991 -12.082 1.00 92.12 224 GLU A O 1
ATOM 1691 N N . VAL A 1 225 ? 0.632 -3.797 -10.716 1.00 92.06 225 VAL A N 1
ATOM 1692 C CA . VAL A 1 225 ? -0.737 -4.249 -10.983 1.00 92.06 225 VAL A CA 1
ATOM 1693 C C . VAL A 1 225 ? -1.613 -3.968 -9.770 1.00 92.06 225 VAL A C 1
ATOM 1695 O O . VAL A 1 225 ? -1.406 -4.525 -8.688 1.00 92.06 225 VAL A O 1
ATOM 1698 N N . THR A 1 226 ? -2.646 -3.156 -9.976 1.00 88.19 226 THR A N 1
ATOM 1699 C CA . THR A 1 226 ? -3.760 -3.031 -9.033 1.00 88.19 226 THR A CA 1
ATOM 1700 C C . THR A 1 226 ? -4.871 -3.965 -9.494 1.00 88.19 226 THR A C 1
ATOM 1702 O O . THR A 1 226 ? -5.294 -3.904 -10.644 1.00 88.19 226 THR A O 1
ATOM 1705 N N . ALA A 1 227 ? -5.312 -4.869 -8.620 1.00 86.88 227 ALA A N 1
ATOM 1706 C CA . ALA A 1 227 ? -6.315 -5.884 -8.932 1.00 86.88 227 ALA A CA 1
ATOM 1707 C C . ALA A 1 227 ? -7.109 -6.279 -7.671 1.00 86.88 227 ALA A C 1
ATOM 1709 O O . ALA A 1 227 ? -6.600 -6.061 -6.560 1.00 86.88 227 ALA A O 1
ATOM 1710 N N . PRO A 1 228 ? -8.313 -6.870 -7.832 1.00 84.69 228 PRO A N 1
ATOM 1711 C CA . PRO A 1 228 ? -9.140 -7.338 -6.720 1.00 84.69 228 PRO A CA 1
ATOM 1712 C C . PRO A 1 228 ? -8.395 -8.269 -5.753 1.00 84.69 228 PRO A C 1
ATOM 1714 O O . PRO A 1 228 ? -7.431 -8.948 -6.124 1.00 84.69 228 PRO A O 1
ATOM 1717 N N . ALA A 1 229 ? -8.855 -8.335 -4.502 1.00 79.75 229 ALA A N 1
ATOM 1718 C CA . ALA A 1 229 ? -8.292 -9.241 -3.502 1.00 79.75 229 ALA A CA 1
ATOM 1719 C C . ALA A 1 229 ? -8.273 -10.704 -3.998 1.00 79.75 229 ALA A C 1
ATOM 1721 O O . ALA A 1 229 ? -9.282 -11.237 -4.453 1.00 79.75 229 ALA A O 1
ATOM 1722 N N . GLY A 1 230 ? -7.108 -11.354 -3.902 1.00 79.62 230 GLY A N 1
ATOM 1723 C CA . GLY A 1 230 ? -6.898 -12.735 -4.356 1.00 79.62 230 GLY A CA 1
ATOM 1724 C C . GLY A 1 230 ? -6.607 -12.906 -5.854 1.00 79.62 230 GLY A C 1
ATOM 1725 O O . GLY A 1 230 ? -6.326 -14.026 -6.273 1.00 79.62 230 GLY A O 1
ATOM 1726 N N . ALA A 1 231 ? -6.635 -11.837 -6.657 1.00 86.56 231 ALA A N 1
ATOM 1727 C CA . ALA A 1 231 ? -6.266 -11.895 -8.071 1.00 86.56 231 ALA A CA 1
ATOM 1728 C C . ALA A 1 231 ? -4.744 -12.034 -8.281 1.00 86.56 231 ALA A C 1
ATOM 1730 O O . ALA A 1 231 ? -3.940 -11.596 -7.453 1.00 86.56 231 ALA A O 1
ATOM 1731 N N . ASP A 1 232 ? -4.350 -12.603 -9.423 1.00 90.44 232 ASP A N 1
ATOM 1732 C CA . ASP A 1 232 ? -2.948 -12.747 -9.827 1.00 90.44 232 ASP A CA 1
ATOM 1733 C C . ASP A 1 232 ? -2.331 -11.392 -10.225 1.00 90.44 232 ASP A C 1
ATOM 1735 O O . ASP A 1 232 ? -2.577 -10.862 -11.310 1.00 90.44 232 ASP A O 1
ATOM 1739 N N . LYS A 1 233 ? -1.495 -10.832 -9.346 1.00 90.62 233 LYS A N 1
ATOM 1740 C CA . LYS A 1 233 ? -0.828 -9.536 -9.560 1.00 90.62 233 LYS A CA 1
ATOM 1741 C C . LYS A 1 233 ? 0.478 -9.629 -10.357 1.00 90.62 233 LYS A C 1
ATOM 1743 O O . LYS A 1 233 ? 1.211 -8.646 -10.431 1.00 90.62 233 LYS A O 1
ATOM 1748 N N . THR A 1 234 ? 0.800 -10.787 -10.933 1.00 92.88 234 THR A N 1
ATOM 1749 C CA . THR A 1 234 ? 2.007 -10.941 -11.753 1.00 92.88 234 THR A CA 1
ATOM 1750 C C . THR A 1 234 ? 1.830 -10.341 -13.152 1.00 92.88 234 THR A C 1
ATOM 1752 O O . THR A 1 234 ? 0.718 -10.085 -13.627 1.00 92.88 234 THR A O 1
ATOM 1755 N N . VAL A 1 235 ? 2.957 -10.084 -13.816 1.00 95.81 235 VAL A N 1
ATOM 1756 C CA . VAL A 1 235 ? 3.022 -9.427 -15.125 1.00 95.81 235 VAL A CA 1
ATOM 1757 C C . VAL A 1 235 ? 3.794 -10.306 -16.098 1.00 95.81 235 VAL A C 1
ATOM 1759 O O . VAL A 1 235 ? 4.807 -10.902 -15.742 1.00 95.81 235 VAL A O 1
ATOM 1762 N N . SER A 1 236 ? 3.327 -10.361 -17.342 1.00 95.56 236 SER A N 1
ATOM 1763 C CA . SER A 1 236 ? 4.075 -10.928 -18.469 1.00 95.56 236 SER A CA 1
ATOM 1764 C C . SER A 1 236 ? 4.599 -9.809 -19.363 1.00 95.56 236 SER A C 1
ATOM 1766 O O . SER A 1 236 ? 3.909 -8.812 -19.569 1.00 95.56 236 SER A O 1
ATOM 1768 N N . TRP A 1 237 ? 5.818 -9.963 -19.879 1.00 96.88 237 TRP A N 1
ATOM 1769 C CA . TRP A 1 237 ? 6.472 -8.957 -20.712 1.00 96.88 237 TRP A CA 1
ATOM 1770 C C . TRP A 1 237 ? 6.721 -9.470 -22.122 1.00 96.88 237 TRP A C 1
ATOM 1772 O O . TRP A 1 237 ? 7.117 -10.619 -22.306 1.00 96.88 237 TRP A O 1
ATOM 1782 N N . THR A 1 238 ? 6.543 -8.598 -23.110 1.00 96.81 238 THR A N 1
ATOM 1783 C CA . THR A 1 238 ? 6.887 -8.872 -24.509 1.00 96.81 238 THR A CA 1
ATOM 1784 C C . THR A 1 238 ? 7.647 -7.707 -25.121 1.00 96.81 238 THR A C 1
ATOM 1786 O O . THR A 1 238 ? 7.405 -6.547 -24.783 1.00 96.81 238 THR A O 1
ATOM 1789 N N . SER A 1 239 ? 8.529 -8.015 -26.067 1.00 97.31 239 SER A N 1
ATOM 1790 C CA . SER A 1 239 ? 9.179 -7.028 -26.925 1.00 97.31 239 SER A CA 1
ATOM 1791 C C . SER A 1 239 ? 8.470 -6.972 -28.276 1.00 97.31 239 SER A C 1
ATOM 1793 O O . SER A 1 239 ? 8.104 -8.010 -28.823 1.00 97.31 239 SER A O 1
ATOM 1795 N N . SER A 1 240 ? 8.272 -5.772 -28.820 1.00 98.19 240 SER A N 1
ATOM 1796 C CA . SER A 1 240 ? 7.761 -5.611 -30.193 1.00 98.19 240 SER A CA 1
ATOM 1797 C C . SER A 1 240 ? 8.756 -6.087 -31.258 1.00 98.19 240 SER A C 1
ATOM 1799 O O . SER A 1 240 ? 8.324 -6.459 -32.346 1.00 98.19 240 SER A O 1
ATOM 1801 N N . ASP A 1 241 ? 10.057 -6.130 -30.942 1.00 97.75 241 ASP A N 1
ATOM 1802 C CA . ASP A 1 241 ? 11.083 -6.747 -31.784 1.00 97.75 241 ASP A CA 1
ATOM 1803 C C . ASP A 1 241 ? 12.209 -7.365 -30.932 1.00 97.75 241 ASP A C 1
ATOM 1805 O O . ASP A 1 241 ? 13.113 -6.685 -30.434 1.00 97.75 241 ASP A O 1
ATOM 1809 N N . GLU A 1 242 ? 12.180 -8.693 -30.791 1.00 96.25 242 GLU A N 1
ATOM 1810 C CA . GLU A 1 242 ? 13.193 -9.464 -30.058 1.00 96.25 242 GLU A CA 1
ATOM 1811 C C . GLU A 1 242 ? 14.572 -9.511 -30.734 1.00 96.25 242 GLU A C 1
ATOM 1813 O O . GLU A 1 242 ? 15.528 -10.031 -30.142 1.00 96.25 242 GLU A O 1
ATOM 1818 N N . LYS A 1 243 ? 14.700 -8.990 -31.961 1.00 95.69 243 LYS A N 1
ATOM 1819 C CA . LYS A 1 243 ? 15.993 -8.771 -32.622 1.00 95.69 243 LYS A CA 1
ATOM 1820 C C . LYS A 1 243 ? 16.647 -7.466 -32.171 1.00 95.69 243 LYS A C 1
ATOM 1822 O O . LYS A 1 243 ? 17.868 -7.381 -32.232 1.00 95.69 243 LYS A O 1
ATOM 1827 N N . ILE A 1 244 ? 15.862 -6.494 -31.697 1.00 94.62 244 ILE A N 1
ATOM 1828 C CA . ILE A 1 244 ? 16.347 -5.215 -31.154 1.00 94.62 244 ILE A CA 1
ATOM 1829 C C . ILE A 1 244 ? 16.595 -5.340 -29.652 1.00 94.62 244 ILE A C 1
ATOM 1831 O O . ILE A 1 244 ? 17.691 -5.024 -29.192 1.00 94.62 244 ILE A O 1
ATOM 1835 N N . ALA A 1 245 ? 15.626 -5.850 -28.885 1.00 94.12 245 ALA A N 1
ATOM 1836 C CA . ALA A 1 245 ? 15.797 -6.087 -27.453 1.00 94.12 245 ALA A CA 1
ATOM 1837 C C . ALA A 1 245 ? 14.965 -7.266 -26.944 1.00 94.12 245 ALA A C 1
ATOM 1839 O O . ALA A 1 245 ? 13.833 -7.471 -27.381 1.00 94.12 245 ALA A O 1
ATOM 1840 N N . THR A 1 246 ? 15.492 -7.997 -25.963 1.00 93.94 246 THR A N 1
ATOM 1841 C CA . THR A 1 246 ? 14.765 -9.056 -25.242 1.00 93.94 246 THR A CA 1
ATOM 1842 C C . THR A 1 246 ? 14.560 -8.709 -23.783 1.00 93.94 246 THR A C 1
ATOM 1844 O O . THR A 1 246 ? 15.409 -8.058 -23.181 1.00 93.94 246 THR A O 1
ATOM 1847 N N . VAL A 1 247 ? 13.464 -9.200 -23.207 1.00 94.44 247 VAL A N 1
ATOM 1848 C CA . VAL A 1 247 ? 13.141 -9.046 -21.787 1.00 94.44 247 VAL A CA 1
ATOM 1849 C C . VAL A 1 247 ? 13.343 -10.382 -21.076 1.00 94.44 247 VAL A C 1
ATOM 1851 O O . VAL A 1 247 ? 12.892 -11.414 -21.566 1.00 94.44 247 VAL A O 1
ATOM 1854 N N . ALA A 1 248 ? 14.003 -10.361 -19.922 1.00 91.31 248 ALA A N 1
ATOM 1855 C CA . ALA A 1 248 ? 14.166 -11.508 -19.041 1.00 91.31 248 ALA A CA 1
ATOM 1856 C C . ALA A 1 248 ? 13.523 -11.214 -17.682 1.00 91.31 248 ALA A C 1
ATOM 1858 O O . ALA A 1 248 ? 13.731 -10.142 -17.112 1.00 91.31 248 ALA A O 1
ATOM 1859 N N . VAL A 1 249 ? 12.756 -12.178 -17.172 1.00 90.69 249 VAL A N 1
ATOM 1860 C CA . VAL A 1 249 ? 12.140 -12.138 -15.841 1.00 90.69 249 VAL A CA 1
ATOM 1861 C C . VAL A 1 249 ? 12.825 -13.198 -14.988 1.00 90.69 249 VAL A C 1
ATOM 1863 O O . VAL A 1 249 ? 12.806 -14.377 -15.341 1.00 90.69 249 VAL A O 1
ATOM 1866 N N . ALA A 1 250 ? 13.466 -12.781 -13.904 1.00 87.12 250 ALA A N 1
ATOM 1867 C CA . ALA A 1 250 ? 14.093 -13.690 -12.955 1.00 87.12 250 ALA A CA 1
ATOM 1868 C C . ALA A 1 250 ? 13.057 -14.297 -11.991 1.00 87.12 250 ALA A C 1
ATOM 1870 O O . ALA A 1 250 ? 11.932 -13.811 -11.872 1.00 87.12 250 ALA A O 1
ATOM 1871 N N . GLU A 1 251 ? 13.442 -15.360 -11.278 1.00 83.56 251 GLU A N 1
ATOM 1872 C CA . GLU A 1 251 ? 12.570 -16.043 -10.304 1.00 83.56 251 GLU A CA 1
ATOM 1873 C C . GLU A 1 251 ? 12.125 -15.131 -9.152 1.00 83.56 251 GLU A C 1
ATOM 1875 O O . GLU A 1 251 ? 11.038 -15.306 -8.607 1.00 83.56 251 GLU A O 1
ATOM 1880 N N . ASP A 1 252 ? 12.941 -14.133 -8.808 1.00 81.31 252 ASP A N 1
ATOM 1881 C CA . ASP A 1 252 ? 12.623 -13.117 -7.801 1.00 81.31 252 ASP A CA 1
ATOM 1882 C C . ASP A 1 252 ? 11.672 -12.018 -8.317 1.00 81.31 252 ASP A C 1
ATOM 1884 O O . ASP A 1 252 ? 11.337 -11.088 -7.583 1.00 81.31 252 ASP A O 1
ATOM 1888 N N . GLY A 1 253 ? 11.228 -12.120 -9.575 1.00 82.12 253 GLY A N 1
ATOM 1889 C CA . GLY A 1 253 ? 10.346 -11.163 -10.234 1.00 82.12 253 GLY A CA 1
ATOM 1890 C C . GLY A 1 253 ? 11.059 -9.933 -10.796 1.00 82.12 253 GLY A C 1
ATOM 1891 O O . GLY A 1 253 ? 10.392 -9.068 -11.366 1.00 82.12 253 GLY A O 1
ATOM 1892 N N . SER A 1 254 ? 12.388 -9.831 -10.673 1.00 86.31 254 SER A N 1
ATOM 1893 C CA . SER A 1 254 ? 13.139 -8.743 -11.300 1.00 86.31 254 SER A CA 1
ATOM 1894 C C . SER A 1 254 ? 13.118 -8.872 -12.824 1.00 86.31 254 SER A C 1
ATOM 1896 O O . SER A 1 254 ? 13.247 -9.962 -13.387 1.00 86.31 254 SER A O 1
ATOM 1898 N N . VAL A 1 255 ? 12.922 -7.741 -13.507 1.00 93.06 255 VAL A N 1
ATOM 1899 C CA . VAL A 1 255 ? 12.776 -7.694 -14.965 1.00 93.06 255 VAL A CA 1
ATOM 1900 C C . VAL A 1 255 ? 13.903 -6.870 -15.559 1.00 93.06 255 VAL A C 1
ATOM 1902 O O . VAL A 1 255 ? 14.117 -5.722 -15.169 1.00 93.06 255 VAL A O 1
ATOM 1905 N N . THR A 1 256 ? 14.616 -7.457 -16.514 1.00 90.31 256 THR A N 1
ATOM 1906 C CA . THR A 1 256 ? 15.768 -6.842 -17.178 1.00 90.31 256 THR A CA 1
ATOM 1907 C C . THR A 1 256 ? 15.622 -6.888 -18.691 1.00 90.31 256 THR A C 1
ATOM 1909 O O . THR A 1 256 ? 15.007 -7.802 -19.239 1.00 90.31 256 THR A O 1
ATOM 1912 N N . VAL A 1 257 ? 16.190 -5.897 -19.372 1.00 91.75 257 VAL A N 1
ATOM 1913 C CA . VAL A 1 257 ? 16.201 -5.808 -20.834 1.00 91.75 257 VAL A CA 1
ATOM 1914 C C . VAL A 1 257 ? 17.623 -5.939 -21.355 1.00 91.75 257 VAL A C 1
ATOM 1916 O O . VAL A 1 257 ? 18.529 -5.283 -20.851 1.00 91.75 257 VAL A O 1
ATOM 1919 N N . THR A 1 258 ? 17.816 -6.734 -22.403 1.00 87.56 258 THR A N 1
ATOM 1920 C CA . THR A 1 258 ? 19.086 -6.850 -23.130 1.00 87.56 258 THR A CA 1
ATOM 1921 C C . THR A 1 258 ? 18.931 -6.297 -24.540 1.00 87.56 258 THR A C 1
ATOM 1923 O O . THR A 1 258 ? 18.114 -6.806 -25.311 1.00 87.56 258 THR A O 1
ATOM 1926 N N . GLY A 1 259 ? 19.729 -5.284 -24.888 1.00 88.50 259 GLY A N 1
ATOM 1927 C CA . GLY A 1 259 ? 19.831 -4.763 -26.251 1.00 88.50 259 GLY A CA 1
ATOM 1928 C C . GLY A 1 259 ? 20.654 -5.689 -27.151 1.00 88.50 259 GLY A C 1
ATOM 1929 O O . GLY A 1 259 ? 21.726 -6.157 -26.764 1.00 88.50 259 GLY A O 1
ATOM 1930 N N . LYS A 1 260 ? 20.157 -5.950 -28.360 1.00 89.31 260 LYS A N 1
ATOM 1931 C CA . LYS A 1 260 ? 20.767 -6.839 -29.363 1.00 89.31 260 LYS A CA 1
ATOM 1932 C C . LYS A 1 260 ? 21.137 -6.132 -30.666 1.00 89.31 260 LYS A C 1
ATOM 1934 O O . LYS A 1 260 ? 22.111 -6.528 -31.295 1.00 89.31 260 LYS A O 1
ATOM 1939 N N . ALA A 1 261 ? 20.382 -5.113 -31.066 1.00 90.00 261 ALA A N 1
ATOM 1940 C CA . ALA A 1 261 ? 20.664 -4.297 -32.245 1.00 90.00 261 ALA A CA 1
ATOM 1941 C C . ALA A 1 261 ? 20.170 -2.865 -32.023 1.00 90.00 261 ALA A C 1
ATOM 1943 O O . ALA A 1 261 ? 19.231 -2.664 -31.255 1.00 90.00 261 ALA A O 1
ATOM 1944 N N . ALA A 1 262 ? 20.778 -1.884 -32.695 1.00 85.75 262 ALA A N 1
ATOM 1945 C CA . ALA A 1 262 ? 20.292 -0.510 -32.646 1.00 85.75 262 ALA A CA 1
ATOM 1946 C C . ALA A 1 262 ? 18.868 -0.394 -33.210 1.00 85.75 262 ALA A C 1
ATOM 1948 O O . ALA A 1 262 ? 18.539 -1.006 -34.227 1.00 85.75 262 ALA A O 1
ATOM 1949 N N . GLY A 1 263 ? 18.042 0.430 -32.573 1.00 88.25 263 GLY A N 1
ATOM 1950 C CA . GLY A 1 263 ? 16.673 0.703 -32.995 1.00 88.25 263 GLY A CA 1
ATOM 1951 C C . GLY A 1 263 ? 15.751 1.011 -31.821 1.00 88.25 263 GLY A C 1
ATOM 1952 O O . GLY A 1 263 ? 16.108 0.837 -30.659 1.00 88.25 263 GLY A O 1
ATOM 1953 N N . SER A 1 264 ? 14.543 1.476 -32.120 1.00 91.56 264 SER A N 1
ATOM 1954 C CA . SER A 1 264 ? 13.511 1.707 -31.107 1.00 91.56 264 SER A CA 1
ATOM 1955 C C . SER A 1 264 ? 12.618 0.482 -30.967 1.00 91.56 264 SER A C 1
ATOM 1957 O O . SER A 1 264 ? 12.235 -0.137 -31.958 1.00 91.56 264 SER A O 1
ATOM 1959 N N . VAL A 1 265 ? 12.251 0.154 -29.733 1.00 96.75 265 VAL A N 1
ATOM 1960 C CA . VAL A 1 265 ? 11.383 -0.975 -29.411 1.00 96.75 265 VAL A CA 1
ATOM 1961 C C . VAL A 1 265 ? 10.374 -0.571 -28.343 1.00 96.75 265 VAL A C 1
ATOM 1963 O O . VAL A 1 265 ? 10.683 0.143 -27.3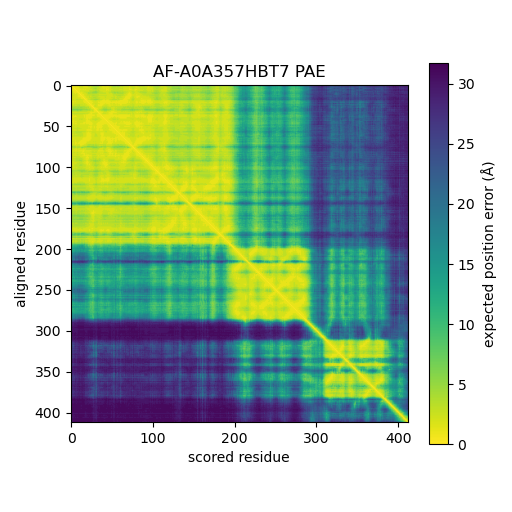94 1.00 96.75 265 VAL A O 1
ATOM 1966 N N . THR A 1 266 ? 9.136 -1.024 -28.499 1.00 97.38 266 THR A N 1
ATOM 1967 C CA . THR A 1 266 ? 8.118 -0.954 -27.445 1.00 97.38 266 THR A CA 1
ATOM 1968 C C . THR A 1 266 ? 8.111 -2.260 -26.662 1.00 97.38 266 THR A C 1
ATOM 1970 O O . THR A 1 266 ? 7.965 -3.335 -27.251 1.00 97.38 266 THR A O 1
ATOM 1973 N N . LEU A 1 267 ? 8.249 -2.163 -25.344 1.00 97.56 267 LEU A N 1
ATOM 1974 C CA . LEU A 1 267 ? 8.126 -3.265 -24.398 1.00 97.56 267 LEU A CA 1
ATOM 1975 C C . LEU A 1 267 ? 6.751 -3.187 -23.739 1.00 97.56 267 LEU A C 1
ATOM 1977 O O . LEU A 1 267 ? 6.337 -2.120 -23.291 1.00 97.56 267 LEU A O 1
ATOM 1981 N N . THR A 1 268 ? 6.029 -4.302 -23.694 1.00 97.81 268 THR A N 1
ATOM 1982 C CA . THR A 1 268 ? 4.646 -4.345 -23.201 1.00 97.81 268 THR A CA 1
ATOM 1983 C C . THR A 1 268 ? 4.553 -5.231 -21.973 1.00 97.81 268 THR A C 1
ATOM 1985 O O . THR A 1 268 ? 4.862 -6.417 -22.044 1.00 97.81 268 THR A O 1
ATOM 1988 N N . ALA A 1 269 ? 4.106 -4.652 -20.865 1.00 98.00 269 ALA A N 1
ATOM 1989 C CA . ALA A 1 269 ? 3.679 -5.344 -19.661 1.00 98.00 269 ALA A CA 1
ATOM 1990 C C . ALA A 1 269 ? 2.194 -5.701 -19.783 1.00 98.00 269 ALA A C 1
ATOM 1992 O O . ALA A 1 269 ? 1.373 -4.828 -20.053 1.00 98.00 269 ALA A O 1
ATOM 1993 N N . THR A 1 270 ? 1.837 -6.960 -19.548 1.00 97.69 270 THR A N 1
ATOM 1994 C CA . THR A 1 270 ? 0.454 -7.457 -19.553 1.00 97.69 270 THR A CA 1
ATOM 1995 C C . THR A 1 270 ? 0.113 -8.024 -18.182 1.00 97.69 270 THR A C 1
ATOM 1997 O O . THR A 1 270 ? 0.815 -8.916 -17.696 1.00 97.69 270 THR A O 1
ATOM 2000 N N . ALA A 1 271 ? -0.964 -7.532 -17.566 1.00 97.38 271 ALA A N 1
ATOM 2001 C CA . ALA A 1 271 ? -1.422 -8.037 -16.274 1.00 97.38 271 ALA A CA 1
ATOM 2002 C C . ALA A 1 271 ? -1.945 -9.473 -16.415 1.00 97.38 271 ALA A C 1
ATOM 2004 O O . ALA A 1 271 ? -2.743 -9.773 -17.303 1.00 97.38 271 ALA A O 1
ATOM 2005 N N . ASN A 1 272 ? -1.518 -10.380 -15.537 1.00 95.31 272 ASN A N 1
ATOM 2006 C CA . ASN A 1 272 ? -1.974 -11.769 -15.603 1.00 95.31 272 ASN A CA 1
ATOM 2007 C C . ASN A 1 272 ? -3.397 -11.949 -15.055 1.00 95.31 272 ASN A C 1
ATOM 2009 O O . ASN A 1 272 ? -4.116 -12.807 -15.564 1.00 95.31 272 ASN A O 1
ATOM 2013 N N . ALA A 1 273 ? -3.836 -11.090 -14.125 1.00 93.44 273 ALA A N 1
ATOM 2014 C CA . ALA A 1 273 ? -5.231 -11.018 -13.682 1.00 93.44 273 ALA A CA 1
ATOM 2015 C C . ALA A 1 273 ? -6.226 -10.659 -14.801 1.00 93.44 273 ALA A C 1
ATOM 2017 O O . ALA A 1 273 ? -7.364 -11.119 -14.763 1.00 93.44 273 ALA A O 1
ATOM 2018 N N . ASP A 1 274 ? -5.821 -9.845 -15.782 1.00 95.00 274 ASP A N 1
ATOM 2019 C CA . ASP A 1 274 ? -6.647 -9.462 -16.929 1.00 95.00 274 ASP A CA 1
ATOM 2020 C C . ASP A 1 274 ? -5.748 -9.150 -18.131 1.00 95.00 274 ASP A C 1
ATOM 2022 O O . ASP A 1 274 ? -5.113 -8.096 -18.209 1.00 95.00 274 ASP A O 1
ATOM 2026 N N . LYS A 1 275 ? -5.728 -10.068 -19.102 1.00 95.62 275 LYS A N 1
ATOM 2027 C CA . LYS A 1 275 ? -4.880 -9.981 -20.299 1.00 95.62 275 LYS A CA 1
ATOM 2028 C C . LYS A 1 275 ? -5.256 -8.842 -21.252 1.00 95.62 275 LYS A C 1
ATOM 2030 O O . LYS A 1 275 ? -4.503 -8.575 -22.183 1.00 95.62 275 LYS A O 1
ATOM 2035 N N . THR A 1 276 ? -6.391 -8.173 -21.041 1.00 95.75 276 THR A N 1
ATOM 2036 C CA . THR A 1 276 ? -6.769 -6.971 -21.800 1.00 95.75 276 THR A CA 1
ATOM 2037 C C . THR A 1 276 ? -6.105 -5.704 -21.260 1.00 95.75 276 THR A C 1
ATOM 2039 O O . THR A 1 276 ? -6.120 -4.669 -21.928 1.00 95.75 276 THR A O 1
ATOM 2042 N N . LYS A 1 277 ? -5.504 -5.763 -20.064 1.00 97.31 277 LYS A N 1
ATOM 2043 C CA . LYS A 1 277 ? -4.853 -4.625 -19.417 1.00 97.31 277 LYS A CA 1
ATOM 2044 C C . LYS A 1 277 ? -3.350 -4.681 -19.650 1.00 97.31 277 LYS 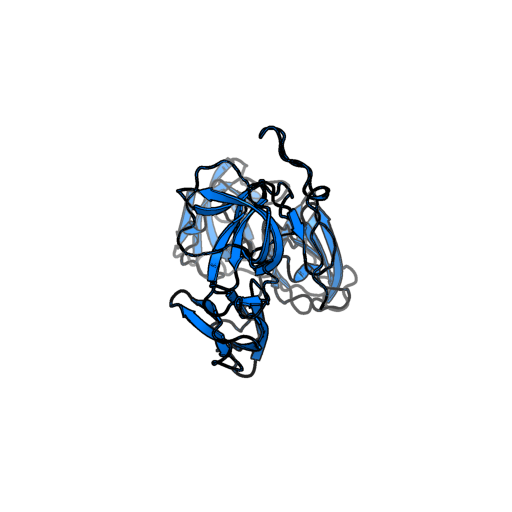A C 1
ATOM 2046 O O . LYS A 1 277 ? -2.659 -5.592 -19.188 1.00 97.31 277 LYS A O 1
ATOM 2051 N N . THR A 1 278 ? -2.845 -3.667 -20.344 1.00 97.75 278 THR A N 1
ATOM 2052 C CA . THR A 1 278 ? -1.432 -3.557 -20.706 1.00 97.75 278 THR A CA 1
ATOM 2053 C C . THR A 1 278 ? -0.873 -2.177 -20.383 1.00 97.75 278 THR A C 1
ATOM 2055 O O . THR A 1 278 ? -1.589 -1.183 -20.486 1.00 97.75 278 THR A O 1
ATOM 2058 N N . ALA A 1 279 ? 0.418 -2.111 -20.072 1.00 97.69 279 ALA A N 1
ATOM 2059 C CA . ALA A 1 279 ? 1.192 -0.876 -20.004 1.00 97.69 279 ALA A CA 1
ATOM 2060 C C . ALA A 1 279 ? 2.435 -1.008 -20.889 1.00 97.69 279 ALA A C 1
ATOM 2062 O O . ALA A 1 279 ? 2.986 -2.098 -21.033 1.00 97.69 279 ALA A O 1
ATOM 2063 N N . THR A 1 280 ? 2.881 0.088 -21.493 1.00 97.31 280 THR A N 1
ATOM 2064 C CA . THR A 1 280 ? 3.984 0.070 -22.462 1.00 97.31 280 THR A CA 1
ATOM 2065 C C . THR A 1 280 ? 5.127 0.970 -22.030 1.00 97.31 280 THR A C 1
ATOM 2067 O O . THR A 1 280 ? 4.895 2.061 -21.515 1.00 97.31 280 THR A O 1
ATOM 2070 N N . VAL A 1 281 ? 6.349 0.546 -22.331 1.00 96.44 281 VAL A N 1
ATOM 2071 C CA . VAL A 1 281 ? 7.578 1.327 -22.192 1.00 96.44 281 VAL A CA 1
ATOM 2072 C C . VAL A 1 281 ? 8.223 1.431 -23.569 1.00 96.44 281 VAL A C 1
ATOM 2074 O O . VAL A 1 281 ? 8.420 0.414 -24.234 1.00 96.44 281 VAL A O 1
ATOM 2077 N N . GLN A 1 282 ? 8.543 2.647 -24.011 1.00 94.44 282 GLN A N 1
ATOM 2078 C CA . GLN A 1 282 ? 9.368 2.842 -25.202 1.00 94.44 282 GLN A CA 1
ATOM 2079 C C . GLN A 1 282 ? 10.836 2.839 -24.797 1.00 94.44 282 GLN A C 1
ATOM 2081 O O . GLN A 1 282 ? 11.212 3.509 -23.842 1.00 94.44 282 GLN A O 1
ATOM 2086 N N . LEU A 1 283 ? 11.648 2.086 -25.529 1.00 91.44 283 LEU A N 1
ATOM 2087 C CA . LEU A 1 283 ? 13.074 1.959 -25.288 1.00 91.44 283 LEU A CA 1
ATOM 2088 C C . LEU A 1 283 ? 13.826 2.195 -26.594 1.00 91.44 283 LEU A C 1
ATOM 2090 O O . LEU A 1 283 ? 13.479 1.628 -27.632 1.00 91.44 283 LEU A O 1
ATOM 2094 N N . THR A 1 284 ? 14.883 2.998 -26.540 1.00 88.00 284 THR A N 1
ATOM 2095 C CA . THR A 1 284 ? 15.832 3.109 -27.652 1.00 88.00 284 THR A CA 1
ATOM 2096 C C . THR A 1 284 ? 17.051 2.254 -27.352 1.00 88.00 284 THR A C 1
ATOM 2098 O O . THR A 1 284 ? 17.685 2.419 -26.317 1.00 88.00 284 THR A O 1
ATOM 2101 N N . VAL A 1 285 ? 17.393 1.331 -28.244 1.00 86.88 285 VAL A N 1
ATOM 2102 C CA . VAL A 1 285 ? 18.660 0.605 -28.193 1.00 86.88 285 VAL A CA 1
ATOM 2103 C C . VAL A 1 285 ? 19.652 1.328 -29.091 1.00 86.88 285 VAL A C 1
ATOM 2105 O O . VAL A 1 285 ? 19.396 1.510 -30.280 1.00 86.88 285 VAL A O 1
ATOM 2108 N N . ALA A 1 286 ? 20.781 1.743 -28.532 1.00 77.06 286 ALA A N 1
ATOM 2109 C CA . ALA A 1 286 ? 21.882 2.317 -29.290 1.00 77.06 286 ALA A CA 1
ATOM 2110 C C . ALA A 1 286 ? 22.982 1.273 -29.510 1.00 77.06 286 ALA A C 1
ATOM 2112 O O . ALA A 1 286 ? 23.301 0.480 -28.619 1.00 77.06 286 ALA A O 1
ATOM 2113 N N . ASP A 1 287 ? 23.572 1.288 -30.703 1.00 73.00 287 ASP A N 1
ATOM 2114 C CA . ASP A 1 287 ? 24.818 0.577 -30.968 1.00 73.00 287 ASP A CA 1
ATOM 2115 C C . ASP A 1 287 ? 25.987 1.524 -30.655 1.00 73.00 287 ASP A C 1
ATOM 2117 O O . ASP A 1 287 ? 26.149 2.530 -31.357 1.00 73.00 287 ASP A O 1
ATOM 2121 N N . PRO A 1 288 ? 26.791 1.242 -29.613 1.00 55.97 288 PRO A N 1
ATOM 2122 C CA . PRO A 1 288 ? 27.944 2.070 -29.279 1.00 55.97 288 PRO A CA 1
ATOM 2123 C C . PRO A 1 288 ? 28.986 2.129 -30.412 1.00 55.97 288 PRO A C 1
ATOM 2125 O O . PRO A 1 288 ? 29.696 3.125 -30.506 1.00 55.97 288 PRO A O 1
ATOM 2128 N N . ALA A 1 289 ? 29.038 1.135 -31.309 1.00 52.16 289 ALA A N 1
ATOM 2129 C CA . ALA A 1 289 ? 29.982 1.084 -32.429 1.00 52.16 289 ALA A CA 1
ATOM 2130 C C . ALA A 1 289 ? 29.556 1.921 -33.651 1.00 52.16 289 ALA A C 1
ATOM 2132 O O . ALA A 1 289 ? 30.365 2.178 -34.542 1.00 52.16 289 ALA A O 1
ATOM 2133 N N . SER A 1 290 ? 28.293 2.363 -33.717 1.00 47.09 290 SER A N 1
ATOM 2134 C CA . SER A 1 290 ? 27.749 3.073 -34.884 1.00 47.09 290 SER A CA 1
ATOM 2135 C C . SER A 1 290 ? 27.945 4.596 -34.840 1.00 47.09 290 SER A C 1
ATOM 2137 O O . SER A 1 290 ? 27.515 5.286 -35.768 1.00 47.09 290 SER A O 1
ATOM 2139 N N . GLN A 1 291 ? 28.586 5.145 -33.802 1.00 42.62 291 GLN A N 1
ATOM 2140 C CA . GLN A 1 291 ? 28.980 6.554 -33.780 1.00 42.62 291 GLN A CA 1
ATOM 2141 C C . GLN A 1 291 ? 30.428 6.693 -34.255 1.00 42.62 291 GLN A C 1
ATOM 2143 O O . GLN A 1 291 ? 31.367 6.193 -33.642 1.00 42.62 291 GLN A O 1
ATOM 2148 N N . THR A 1 292 ? 30.595 7.368 -35.392 1.00 37.97 292 THR A N 1
ATOM 2149 C CA . THR A 1 292 ? 31.887 7.670 -36.004 1.00 37.97 292 THR A CA 1
ATOM 2150 C C . THR A 1 292 ? 32.773 8.447 -35.040 1.00 37.97 292 THR A C 1
ATOM 2152 O O . THR A 1 292 ? 32.495 9.600 -34.710 1.00 37.97 292 THR A O 1
ATOM 2155 N N . ILE A 1 293 ? 33.880 7.826 -34.640 1.00 39.06 293 ILE A N 1
ATOM 2156 C CA . ILE A 1 293 ? 35.031 8.544 -34.110 1.00 39.06 293 ILE A CA 1
ATOM 2157 C C . ILE A 1 293 ? 35.653 9.288 -35.299 1.00 39.06 293 ILE A C 1
ATOM 2159 O O . ILE A 1 293 ? 36.287 8.672 -36.159 1.00 39.06 293 ILE A O 1
ATOM 2163 N N . GLU A 1 294 ? 35.518 10.614 -35.346 1.00 40.69 294 GLU A N 1
ATOM 2164 C CA . GLU A 1 294 ? 36.549 11.439 -35.980 1.00 40.69 294 GLU A CA 1
ATOM 2165 C C . GLU A 1 294 ? 37.792 11.352 -35.097 1.00 40.69 294 GLU A C 1
ATOM 2167 O O . GLU A 1 294 ? 38.074 12.198 -34.250 1.00 40.69 294 GLU A O 1
ATOM 2172 N N . ALA A 1 295 ? 38.513 10.246 -35.242 1.00 38.22 295 ALA A N 1
ATOM 2173 C CA . ALA A 1 295 ? 39.866 10.179 -34.758 1.00 38.22 295 ALA A CA 1
ATOM 2174 C C . ALA A 1 295 ? 40.661 11.073 -35.704 1.00 38.22 295 ALA A C 1
ATOM 2176 O O . ALA A 1 295 ? 40.718 10.802 -36.907 1.00 38.22 295 ALA A O 1
ATOM 2177 N N . ALA A 1 296 ? 41.338 12.085 -35.167 1.00 37.72 296 ALA A N 1
ATOM 2178 C CA . ALA A 1 296 ? 42.625 12.454 -35.730 1.00 37.72 296 ALA A CA 1
ATOM 2179 C C . ALA A 1 296 ? 43.484 11.171 -35.694 1.00 37.72 296 ALA A C 1
ATOM 2181 O O . ALA A 1 296 ? 44.051 10.802 -34.669 1.00 37.72 296 ALA A O 1
ATOM 2182 N N . LYS A 1 297 ? 43.442 10.397 -36.786 1.00 37.75 297 LYS A N 1
ATOM 2183 C CA . LYS A 1 297 ? 44.071 9.080 -36.962 1.00 37.75 297 LYS A CA 1
ATOM 2184 C C . LYS A 1 297 ? 45.590 9.199 -37.120 1.00 37.75 297 LYS A C 1
ATOM 2186 O O . LYS A 1 297 ? 46.154 8.797 -38.132 1.00 37.75 297 LYS A O 1
ATOM 2191 N N . ALA A 1 298 ? 46.263 9.690 -36.098 1.00 34.22 298 ALA A N 1
ATOM 2192 C CA . ALA A 1 298 ? 47.693 9.488 -35.914 1.00 34.22 298 ALA A CA 1
ATOM 2193 C C . ALA A 1 298 ? 47.913 9.550 -34.399 1.00 34.22 298 ALA A C 1
ATOM 2195 O O . ALA A 1 298 ? 47.829 10.619 -33.826 1.00 34.22 298 ALA A O 1
ATOM 2196 N N . ASP A 1 299 ? 48.027 8.485 -33.614 1.00 38.91 299 ASP A N 1
ATOM 2197 C CA . ASP A 1 299 ? 48.671 7.206 -33.855 1.00 38.91 299 ASP A CA 1
ATOM 2198 C C . ASP A 1 299 ? 48.200 6.192 -32.799 1.00 38.91 299 ASP A C 1
ATOM 2200 O O . ASP A 1 299 ? 48.932 5.865 -31.873 1.00 38.91 299 ASP A O 1
ATOM 2204 N N . LEU A 1 300 ? 47.003 5.612 -32.930 1.00 43.12 300 LEU A N 1
ATOM 2205 C CA . LEU A 1 300 ? 46.638 4.453 -32.106 1.00 43.12 300 LEU A CA 1
ATOM 2206 C C . LEU A 1 300 ? 47.065 3.114 -32.773 1.00 43.12 300 LEU A C 1
ATOM 2208 O O . LEU A 1 300 ? 46.290 2.172 -32.891 1.00 43.12 300 LEU A O 1
ATOM 2212 N N . LYS A 1 301 ? 48.357 2.955 -33.115 1.00 35.47 301 LYS A N 1
ATOM 2213 C CA . LYS A 1 301 ? 49.034 1.658 -33.404 1.00 35.47 301 LYS A CA 1
ATOM 2214 C C . LYS A 1 301 ? 49.374 0.746 -32.200 1.00 35.47 301 LYS A C 1
ATOM 2216 O O . LYS A 1 301 ? 50.394 0.947 -31.568 1.00 35.47 301 LYS A O 1
ATOM 2221 N N . LYS A 1 302 ? 48.580 -0.305 -31.982 1.00 35.34 302 LYS A N 1
ATOM 2222 C CA . LYS A 1 302 ? 48.889 -1.682 -31.494 1.00 35.34 302 LYS A CA 1
ATOM 2223 C C . LYS A 1 302 ? 49.959 -2.012 -30.406 1.00 35.34 302 LYS A C 1
ATOM 2225 O O . LYS A 1 302 ? 49.915 -3.142 -29.950 1.00 35.34 302 LYS A O 1
ATOM 2230 N N . ASP A 1 303 ? 50.810 -1.111 -29.923 1.00 38.66 303 ASP A N 1
ATOM 2231 C CA . ASP A 1 303 ? 51.830 -1.328 -28.876 1.00 38.66 303 ASP A CA 1
ATOM 2232 C C . ASP A 1 303 ? 51.981 -0.067 -27.995 1.00 38.66 303 ASP A C 1
ATOM 2234 O O . ASP A 1 303 ? 53.084 0.426 -27.784 1.00 38.66 303 ASP A O 1
ATOM 2238 N N . HIS A 1 304 ? 50.881 0.523 -27.513 1.00 44.38 304 HIS A N 1
ATOM 2239 C CA . HIS A 1 304 ? 50.912 1.857 -26.879 1.00 44.38 304 HIS A CA 1
ATOM 2240 C C . HIS A 1 304 ? 51.480 1.862 -25.473 1.00 44.38 304 HIS A C 1
ATOM 2242 O O . HIS A 1 304 ? 50.765 1.997 -24.481 1.00 44.38 304 HIS A O 1
ATOM 2248 N N . THR A 1 305 ? 52.789 1.689 -25.391 1.00 31.50 305 THR A N 1
ATOM 2249 C CA . THR A 1 305 ? 53.548 1.840 -24.167 1.00 31.50 305 THR A CA 1
ATOM 2250 C C . THR A 1 305 ? 53.607 3.299 -23.740 1.00 31.50 305 THR A C 1
ATOM 2252 O O . THR A 1 305 ? 54.004 4.180 -24.496 1.00 31.50 305 THR A O 1
ATOM 2255 N N . SER A 1 306 ? 53.279 3.485 -22.465 1.00 49.59 306 SER A N 1
ATOM 2256 C CA . SER A 1 306 ? 53.749 4.533 -21.560 1.00 49.59 306 SER A CA 1
ATOM 2257 C C . SER A 1 306 ? 55.249 4.871 -21.683 1.00 49.59 306 SER A C 1
ATOM 2259 O O . SER A 1 306 ? 56.028 4.012 -22.093 1.00 49.59 306 SER A O 1
ATOM 2261 N N . ALA A 1 307 ? 55.633 6.023 -21.101 1.00 37.12 307 ALA A N 1
ATOM 2262 C CA . ALA A 1 307 ? 56.916 6.319 -20.421 1.00 37.12 307 ALA A CA 1
ATOM 2263 C C . ALA A 1 307 ? 57.856 7.413 -20.993 1.00 37.12 307 ALA A C 1
ATOM 2265 O O . ALA A 1 307 ? 58.973 7.526 -20.488 1.00 37.12 307 ALA A O 1
ATOM 2266 N N . ASP A 1 308 ? 57.442 8.270 -21.939 1.00 41.28 308 ASP A N 1
ATOM 2267 C CA . ASP A 1 308 ? 58.331 9.304 -22.527 1.00 41.28 308 ASP A CA 1
ATOM 2268 C C . ASP A 1 308 ? 57.893 10.786 -22.388 1.00 41.28 308 ASP A C 1
ATOM 2270 O O . ASP A 1 308 ? 58.614 11.678 -22.830 1.00 41.28 308 ASP A O 1
ATOM 2274 N N . GLY A 1 309 ? 56.789 11.093 -21.696 1.00 45.72 309 GLY A N 1
ATOM 2275 C CA . GLY A 1 309 ? 56.472 12.470 -21.278 1.00 45.72 309 GLY A CA 1
ATOM 2276 C C . GLY A 1 309 ? 55.757 13.360 -22.305 1.00 45.72 309 GLY A C 1
ATOM 2277 O O . GLY A 1 309 ? 55.749 14.577 -22.135 1.00 45.72 309 GLY A O 1
ATOM 2278 N N . SER A 1 310 ? 55.111 12.793 -23.325 1.00 48.25 310 SER A N 1
ATOM 2279 C CA . SER A 1 310 ? 54.254 13.539 -24.257 1.00 48.25 310 SER A CA 1
ATOM 2280 C C . SER A 1 310 ? 52.780 13.142 -24.098 1.00 48.25 310 SER A C 1
ATOM 2282 O O . SER A 1 310 ? 52.257 12.280 -24.803 1.00 48.25 310 SER A O 1
ATOM 2284 N N . ASN A 1 311 ? 52.100 13.791 -23.157 1.00 55.78 311 ASN A N 1
ATOM 2285 C CA . ASN A 1 311 ? 50.657 13.686 -22.941 1.00 55.78 311 ASN A CA 1
ATOM 2286 C C . ASN A 1 311 ? 49.882 14.058 -24.222 1.00 55.78 311 ASN A C 1
ATOM 2288 O O . ASN A 1 311 ? 49.845 15.228 -24.602 1.00 55.78 311 ASN A O 1
ATOM 2292 N N . THR A 1 312 ? 49.267 13.076 -24.891 1.00 59.09 312 THR A N 1
ATOM 2293 C CA . THR A 1 312 ? 48.501 13.319 -26.125 1.00 59.09 312 THR A CA 1
ATOM 2294 C C . THR A 1 312 ? 47.054 13.660 -25.787 1.00 59.09 312 THR A C 1
ATOM 2296 O O . THR A 1 312 ? 46.352 12.889 -25.133 1.00 59.09 312 THR A O 1
ATOM 2299 N N . ALA A 1 313 ? 46.614 14.825 -26.251 1.00 61.03 313 ALA A N 1
ATOM 2300 C CA . ALA A 1 313 ? 45.223 15.242 -26.233 1.00 61.03 313 ALA A CA 1
ATOM 2301 C C . ALA A 1 313 ? 44.389 14.356 -27.171 1.00 61.03 313 ALA A C 1
ATOM 2303 O O . ALA A 1 313 ? 44.655 14.319 -28.373 1.00 61.03 313 ALA A O 1
ATOM 2304 N N . ILE A 1 314 ? 43.368 13.675 -26.647 1.00 62.03 314 ILE A N 1
ATOM 2305 C CA . ILE A 1 314 ? 42.436 12.874 -27.448 1.00 62.03 314 ILE A CA 1
ATOM 2306 C C . ILE A 1 314 ? 40.985 13.281 -27.199 1.00 62.03 314 ILE A C 1
ATOM 2308 O O . ILE A 1 314 ? 40.628 13.815 -26.149 1.00 62.03 314 ILE A O 1
ATOM 2312 N N . LYS A 1 315 ? 40.146 13.006 -28.197 1.00 67.31 315 LYS A N 1
ATOM 2313 C CA . LYS A 1 315 ? 38.696 13.181 -28.161 1.00 67.31 315 LYS A CA 1
ATOM 2314 C C . LYS A 1 315 ? 38.041 11.809 -28.284 1.00 67.31 315 LYS A C 1
ATOM 2316 O O . LYS A 1 315 ? 38.329 11.076 -29.226 1.00 67.31 315 LYS A O 1
ATOM 2321 N N . VAL A 1 316 ? 37.150 11.483 -27.355 1.00 68.81 316 VAL A N 1
ATOM 2322 C CA . VAL A 1 316 ? 36.387 10.232 -27.336 1.00 68.81 316 VAL A CA 1
ATOM 2323 C C . VAL A 1 316 ? 34.909 10.573 -27.232 1.00 68.81 316 VAL A C 1
ATOM 2325 O O . VAL A 1 316 ? 34.480 11.177 -26.254 1.00 68.81 316 VAL A O 1
ATOM 2328 N N . LYS A 1 317 ? 34.118 10.193 -28.237 1.00 67.44 317 LYS A N 1
ATOM 2329 C CA . LYS A 1 317 ? 32.655 10.238 -28.154 1.00 67.44 317 LYS A CA 1
ATOM 2330 C C . LYS A 1 317 ? 32.150 8.850 -27.782 1.00 67.44 317 LYS A C 1
ATOM 2332 O O . LYS A 1 317 ? 32.587 7.868 -28.375 1.00 67.44 317 LYS A O 1
ATOM 2337 N N . GLY A 1 318 ? 31.266 8.770 -26.799 1.00 67.25 318 GLY A N 1
ATOM 2338 C CA . GLY A 1 318 ? 30.795 7.496 -26.275 1.00 67.25 318 GLY A CA 1
ATOM 2339 C C . GLY A 1 318 ? 29.644 7.651 -25.295 1.00 67.25 318 GLY A C 1
ATOM 2340 O O . GLY A 1 318 ? 29.126 8.748 -25.085 1.00 67.25 318 GLY A O 1
ATOM 2341 N N . TYR A 1 319 ? 29.265 6.543 -24.665 1.00 70.12 319 TYR A N 1
ATOM 2342 C CA . TYR A 1 319 ? 28.222 6.533 -23.642 1.00 70.12 319 TYR A CA 1
ATOM 2343 C C . TYR A 1 319 ? 28.785 6.192 -22.280 1.00 70.12 319 TYR A C 1
ATOM 2345 O O . TYR A 1 319 ? 29.646 5.319 -22.150 1.00 70.12 319 TYR A O 1
ATOM 2353 N N . ILE A 1 320 ? 28.275 6.861 -21.256 1.00 77.12 320 ILE A N 1
ATOM 2354 C CA . ILE A 1 320 ? 28.715 6.617 -19.888 1.00 77.12 320 ILE A CA 1
ATOM 2355 C C . ILE A 1 320 ? 28.149 5.291 -19.412 1.00 77.12 320 ILE A C 1
ATOM 2357 O O . ILE A 1 320 ? 26.941 5.116 -19.301 1.00 77.12 320 ILE A O 1
ATOM 2361 N N . THR A 1 321 ? 29.032 4.351 -19.124 1.00 70.94 321 THR A N 1
ATOM 2362 C CA . THR A 1 321 ? 28.684 2.987 -18.728 1.00 70.94 321 THR A CA 1
ATOM 2363 C C . THR A 1 321 ? 28.588 2.822 -17.227 1.00 70.94 321 THR A C 1
ATOM 2365 O O . THR A 1 321 ? 27.815 2.000 -16.745 1.00 70.94 321 THR A O 1
ATOM 2368 N N . LYS A 1 322 ? 29.379 3.592 -16.478 1.00 77.25 322 LYS A N 1
ATOM 2369 C CA . LYS A 1 322 ? 29.376 3.539 -15.021 1.00 77.25 322 LYS A CA 1
ATOM 2370 C C . LYS A 1 322 ? 29.854 4.842 -14.416 1.00 77.25 322 LYS A C 1
ATOM 2372 O O . LYS A 1 322 ? 30.969 5.265 -14.708 1.00 77.25 322 LYS A O 1
ATOM 2377 N N . VAL A 1 323 ? 29.093 5.412 -13.489 1.00 80.88 323 VAL A N 1
ATOM 2378 C CA . VAL A 1 323 ? 29.575 6.527 -12.664 1.00 80.88 323 VAL A CA 1
ATOM 2379 C C . VAL A 1 323 ? 30.270 5.957 -11.428 1.00 80.88 323 VAL A C 1
ATOM 2381 O O . VAL A 1 323 ? 29.661 5.301 -10.588 1.00 80.88 323 VAL A O 1
ATOM 2384 N N . VAL A 1 324 ? 31.578 6.185 -11.317 1.00 82.81 324 VAL A N 1
ATOM 2385 C CA . VAL A 1 324 ? 32.404 5.670 -10.212 1.00 82.81 324 VAL A CA 1
ATOM 2386 C C . VAL A 1 324 ? 32.373 6.619 -9.025 1.00 82.81 324 VAL A C 1
ATOM 2388 O O . VAL A 1 324 ? 32.284 6.182 -7.878 1.00 82.81 324 VAL A O 1
ATOM 2391 N N . ASN A 1 325 ? 32.446 7.923 -9.285 1.00 78.81 325 ASN A N 1
ATOM 2392 C CA . ASN A 1 325 ? 32.359 8.929 -8.239 1.00 78.81 325 ASN A CA 1
ATOM 2393 C C . ASN A 1 325 ? 31.783 10.236 -8.791 1.00 78.81 325 ASN A C 1
ATOM 2395 O O . ASN A 1 325 ? 32.488 11.007 -9.444 1.00 78.81 325 ASN A O 1
ATOM 2399 N N . SER A 1 326 ? 30.510 10.496 -8.482 1.00 74.69 326 SER A N 1
ATOM 2400 C CA . SER A 1 326 ? 29.778 11.688 -8.931 1.00 74.69 326 SER A CA 1
ATOM 2401 C C . SER A 1 326 ? 30.394 13.007 -8.455 1.00 74.69 326 SER A C 1
ATOM 2403 O O . SER A 1 326 ? 30.310 14.014 -9.157 1.00 74.69 326 SER A O 1
ATOM 2405 N N . LYS A 1 327 ? 31.054 12.998 -7.287 1.00 76.06 327 LYS A N 1
ATOM 2406 C CA . LYS A 1 327 ? 31.705 14.175 -6.698 1.00 76.06 327 LYS A CA 1
ATOM 2407 C C . LYS A 1 327 ? 32.962 14.585 -7.463 1.00 76.06 327 LYS A C 1
ATOM 2409 O O . LYS A 1 327 ? 33.203 15.776 -7.613 1.00 76.06 327 LYS A O 1
ATOM 2414 N N . TYR A 1 328 ? 33.755 13.615 -7.918 1.00 73.94 328 TYR A N 1
ATOM 2415 C CA . TYR A 1 328 ? 35.020 13.874 -8.621 1.00 73.94 328 TYR A CA 1
ATOM 2416 C C . TYR A 1 328 ? 34.896 13.850 -10.140 1.00 73.94 328 TYR A C 1
ATOM 2418 O O . TYR A 1 328 ? 35.839 14.219 -10.835 1.00 73.94 328 TYR A O 1
ATOM 2426 N N . GLY A 1 329 ? 33.735 13.465 -10.670 1.00 74.88 329 GLY A N 1
ATOM 2427 C CA . GLY A 1 329 ? 33.584 13.427 -12.112 1.00 74.88 329 GLY A CA 1
ATOM 2428 C C . GLY A 1 329 ? 34.135 12.162 -12.755 1.00 74.88 329 GLY A C 1
ATOM 2429 O O . GLY A 1 329 ? 34.496 12.213 -13.927 1.00 74.88 329 GLY A O 1
ATOM 2430 N N . ASN A 1 330 ? 34.230 11.067 -11.992 1.00 83.19 330 ASN A N 1
ATOM 2431 C CA . ASN A 1 330 ? 34.885 9.842 -12.437 1.00 83.19 330 ASN A CA 1
ATOM 2432 C C . ASN A 1 330 ? 33.863 8.862 -12.999 1.00 83.19 330 ASN A C 1
ATOM 2434 O O . ASN A 1 330 ? 32.924 8.475 -12.289 1.00 83.19 330 ASN A O 1
ATOM 2438 N N . PHE A 1 331 ? 34.063 8.417 -14.232 1.00 81.88 331 PHE A N 1
ATOM 2439 C CA . PHE A 1 331 ? 33.155 7.489 -14.892 1.00 81.88 331 PHE A CA 1
ATOM 2440 C C . PHE A 1 331 ? 33.861 6.657 -15.960 1.00 81.88 331 PHE A C 1
ATOM 2442 O O . PHE A 1 331 ? 34.939 7.005 -16.426 1.00 81.88 331 PHE A O 1
ATOM 2449 N N . TYR A 1 332 ? 33.241 5.547 -16.343 1.00 79.94 332 TYR A N 1
ATOM 2450 C CA . TYR A 1 332 ? 33.633 4.785 -17.520 1.00 79.94 332 TYR A CA 1
ATOM 2451 C C . TYR A 1 332 ? 32.805 5.228 -18.721 1.00 79.94 332 TYR A C 1
ATOM 2453 O O . TYR A 1 332 ? 31.596 5.439 -18.609 1.00 79.94 332 TYR A O 1
ATOM 2461 N N . LEU A 1 333 ? 33.471 5.348 -19.860 1.00 75.19 333 LEU A N 1
ATOM 2462 C CA . LEU A 1 333 ? 32.908 5.663 -21.162 1.00 75.19 333 LEU A CA 1
ATOM 2463 C C . LEU A 1 333 ? 33.136 4.455 -22.070 1.00 75.19 333 LEU A C 1
ATOM 2465 O O . LEU A 1 333 ? 34.258 3.967 -22.149 1.00 75.19 333 LEU A O 1
ATOM 2469 N N . ASN A 1 334 ? 32.103 3.957 -22.743 1.00 69.88 334 ASN A N 1
ATOM 2470 C CA . ASN A 1 334 ? 32.320 2.995 -23.821 1.00 69.88 334 ASN A CA 1
ATOM 2471 C C . ASN A 1 334 ? 32.726 3.747 -25.085 1.00 69.88 334 ASN A C 1
ATOM 2473 O O . ASN A 1 334 ? 31.999 4.657 -25.492 1.00 69.88 334 ASN A O 1
ATOM 2477 N N . ASP A 1 335 ? 33.839 3.361 -25.698 1.00 54.94 335 ASP A N 1
ATOM 2478 C CA . ASP A 1 335 ? 34.186 3.803 -27.047 1.00 54.94 335 ASP A CA 1
ATOM 2479 C C . ASP A 1 335 ? 33.527 2.915 -28.123 1.00 54.94 335 ASP A C 1
ATOM 2481 O O . ASP A 1 335 ? 32.785 1.972 -27.821 1.00 54.94 335 ASP A O 1
ATOM 2485 N N . ALA A 1 336 ? 33.789 3.226 -29.396 1.00 42.91 336 ALA A N 1
ATOM 2486 C CA . ALA A 1 336 ? 33.235 2.492 -30.535 1.00 42.91 336 ALA A CA 1
ATOM 2487 C C . ALA A 1 336 ? 33.686 1.016 -30.611 1.00 42.91 336 ALA A C 1
ATOM 2489 O O . ALA A 1 336 ? 33.056 0.231 -31.317 1.00 42.91 336 ALA A O 1
ATOM 2490 N N . ASP A 1 337 ? 34.727 0.617 -29.870 1.00 44.19 337 ASP A N 1
ATOM 2491 C CA . ASP A 1 337 ? 35.245 -0.755 -29.838 1.00 44.19 337 ASP A CA 1
ATOM 2492 C C . ASP A 1 337 ? 34.681 -1.570 -28.658 1.00 44.19 337 ASP A C 1
ATOM 2494 O O . ASP A 1 337 ? 35.036 -2.740 -28.471 1.00 44.19 337 ASP A O 1
ATOM 2498 N N . GLY A 1 338 ? 33.811 -0.971 -27.837 1.00 46.84 338 GLY A N 1
ATOM 2499 C CA . GLY A 1 338 ? 33.236 -1.628 -26.667 1.00 46.84 338 GLY A CA 1
ATOM 2500 C C . GLY A 1 338 ? 34.208 -1.753 -25.489 1.00 46.84 338 GLY A C 1
ATOM 2501 O O . GLY A 1 338 ? 33.965 -2.549 -24.576 1.00 46.84 338 GLY A O 1
ATOM 2502 N N . LYS A 1 339 ? 35.328 -1.016 -25.512 1.00 52.84 339 LYS A N 1
ATOM 2503 C CA . LYS A 1 339 ? 36.292 -0.977 -24.411 1.00 52.84 339 LYS A CA 1
ATOM 2504 C C . LYS A 1 339 ? 35.979 0.211 -23.506 1.00 52.84 339 LYS A C 1
ATOM 2506 O O . LYS A 1 339 ? 35.707 1.319 -23.959 1.00 52.84 339 LYS A O 1
ATOM 2511 N N . GLY A 1 340 ? 36.024 -0.030 -22.197 1.00 64.81 340 GLY A N 1
ATOM 2512 C CA . GLY A 1 340 ? 35.832 1.021 -21.203 1.00 64.81 340 GLY A CA 1
ATOM 2513 C C . GLY A 1 340 ? 37.044 1.950 -21.146 1.00 64.81 340 GLY A C 1
ATOM 2514 O O . GLY A 1 340 ? 38.133 1.506 -20.795 1.00 64.81 340 GLY A O 1
ATOM 2515 N N . VAL A 1 341 ? 36.839 3.230 -21.443 1.00 73.12 341 VAL A N 1
ATOM 2516 C CA . VAL A 1 341 ? 37.771 4.329 -21.173 1.00 73.12 341 VAL A CA 1
ATOM 2517 C C . VAL A 1 341 ? 37.431 4.905 -19.806 1.00 73.12 341 VAL A C 1
ATOM 2519 O O . VAL A 1 341 ? 36.284 5.288 -19.564 1.00 73.12 341 VAL A O 1
ATOM 2522 N N . TYR A 1 342 ? 38.400 4.957 -18.895 1.00 80.19 342 TYR A N 1
ATOM 2523 C CA . TYR A 1 342 ? 38.184 5.577 -17.592 1.00 80.19 342 TYR A CA 1
ATOM 2524 C C . TYR A 1 342 ? 38.432 7.080 -17.686 1.00 80.19 342 TYR A C 1
ATOM 2526 O O . TYR A 1 342 ? 39.495 7.518 -18.106 1.00 80.19 342 TYR A O 1
ATOM 2534 N N . VAL A 1 343 ? 37.448 7.885 -17.308 1.00 81.62 343 VAL A N 1
ATOM 2535 C CA . VAL A 1 343 ? 37.568 9.341 -17.250 1.00 81.62 343 VAL A CA 1
ATOM 2536 C C . VAL A 1 343 ? 37.763 9.741 -15.798 1.00 81.62 343 VAL A C 1
ATOM 2538 O O . VAL A 1 343 ? 36.933 9.410 -14.946 1.00 81.62 343 VAL A O 1
ATOM 2541 N N . TYR A 1 344 ? 38.851 10.453 -15.518 1.00 79.62 344 TYR A N 1
ATOM 2542 C CA . TYR A 1 344 ? 39.229 10.883 -14.181 1.00 79.62 344 TYR A CA 1
ATOM 2543 C C . TYR A 1 344 ? 39.176 12.406 -14.039 1.00 79.62 344 TYR A C 1
ATOM 2545 O O . TYR A 1 344 ? 39.764 13.150 -14.822 1.00 79.62 344 TYR A O 1
ATOM 2553 N N . GLY A 1 345 ? 38.532 12.872 -12.967 1.00 66.81 345 GLY A N 1
ATOM 2554 C CA . GLY A 1 345 ? 38.745 14.223 -12.455 1.00 66.81 345 GLY A CA 1
ATOM 2555 C C . GLY A 1 345 ? 38.109 15.344 -13.272 1.00 66.81 345 GLY A C 1
ATOM 2556 O O . GLY A 1 345 ? 38.674 16.433 -13.319 1.00 66.81 345 GLY A O 1
ATOM 2557 N N . THR A 1 346 ? 36.935 15.126 -13.876 1.00 66.31 346 THR A N 1
ATOM 2558 C CA . THR A 1 346 ? 36.226 16.202 -14.603 1.00 66.31 346 THR A CA 1
ATOM 2559 C C . THR A 1 346 ? 35.741 17.323 -13.669 1.00 66.31 346 THR A C 1
ATOM 2561 O O . THR A 1 346 ? 35.453 18.424 -14.131 1.00 66.31 346 THR A O 1
ATOM 2564 N N . ASN A 1 347 ? 35.659 17.071 -12.348 1.00 61.72 347 ASN A N 1
ATOM 2565 C CA . ASN A 1 347 ? 35.239 18.026 -11.304 1.00 61.72 347 ASN A CA 1
ATOM 2566 C C . ASN A 1 347 ? 33.884 18.726 -11.552 1.00 61.72 347 ASN A C 1
ATOM 2568 O O . ASN A 1 347 ? 33.544 19.685 -10.861 1.00 61.72 347 ASN A O 1
ATOM 2572 N N . LEU A 1 348 ? 33.071 18.220 -12.485 1.00 58.12 348 LEU A N 1
ATOM 2573 C CA . LEU A 1 348 ? 31.867 18.901 -12.968 1.00 58.12 348 LEU A CA 1
ATOM 2574 C C . LEU A 1 348 ? 30.711 18.940 -11.964 1.00 58.12 348 LEU A C 1
ATOM 2576 O O . LEU A 1 348 ? 29.768 19.691 -12.185 1.00 58.12 348 LEU A O 1
ATOM 2580 N N . GLY A 1 349 ? 30.748 18.146 -10.889 1.00 54.59 349 GLY A N 1
ATOM 2581 C CA . GLY A 1 349 ? 29.533 17.809 -10.146 1.00 54.59 349 GLY A CA 1
ATOM 2582 C C . GLY A 1 349 ? 28.549 17.118 -11.097 1.00 54.59 349 GLY A C 1
ATOM 2583 O O . GLY A 1 349 ? 27.818 17.764 -11.840 1.00 54.59 349 GLY A O 1
ATOM 2584 N N . LEU A 1 350 ? 28.566 15.784 -11.135 1.00 53.25 350 LEU A N 1
ATOM 2585 C CA . LEU A 1 350 ? 27.954 14.980 -12.210 1.00 53.25 350 LEU A CA 1
ATOM 2586 C C . LEU A 1 350 ? 26.411 14.957 -12.246 1.00 53.25 350 LEU A C 1
ATOM 2588 O O . LEU A 1 350 ? 25.826 14.053 -12.834 1.00 53.25 350 LEU A O 1
ATOM 2592 N N . ASP A 1 351 ? 25.717 15.949 -11.695 1.00 56.03 351 ASP A N 1
ATOM 2593 C CA . ASP A 1 351 ? 24.249 16.000 -11.730 1.00 56.03 351 ASP A CA 1
ATOM 2594 C C . ASP A 1 351 ? 23.696 16.054 -13.177 1.00 56.03 351 ASP A C 1
ATOM 2596 O O . ASP A 1 351 ? 22.552 15.662 -13.431 1.00 56.03 351 ASP A O 1
ATOM 2600 N N . LEU A 1 352 ? 24.528 16.467 -14.146 1.00 54.19 352 LEU A N 1
ATOM 2601 C CA . LEU A 1 352 ? 24.223 16.532 -15.583 1.00 54.19 352 LEU A CA 1
ATOM 2602 C C . LEU A 1 352 ? 24.706 15.317 -16.399 1.00 54.19 352 LEU A C 1
ATOM 2604 O O . LEU A 1 352 ? 24.390 15.218 -17.582 1.00 54.19 352 LEU A O 1
ATOM 2608 N N . VAL A 1 353 ? 25.463 14.399 -15.796 1.00 65.19 353 VAL A N 1
ATOM 2609 C CA . VAL A 1 353 ? 26.221 13.357 -16.501 1.00 65.19 353 VAL A CA 1
ATOM 2610 C C . VAL A 1 353 ? 25.914 12.003 -15.853 1.00 65.19 353 VAL A C 1
ATOM 2612 O O . VAL A 1 353 ? 26.410 11.677 -14.777 1.00 65.19 353 VAL A O 1
ATOM 2615 N N . LYS A 1 354 ? 25.031 11.230 -16.492 1.00 70.94 354 LYS A N 1
ATOM 2616 C CA . LYS A 1 354 ? 24.419 10.010 -15.937 1.00 70.94 354 LYS A CA 1
ATOM 2617 C C . LYS A 1 354 ? 24.815 8.786 -16.754 1.00 70.94 354 LYS A C 1
ATOM 2619 O O . LYS A 1 354 ? 25.133 8.914 -17.934 1.00 70.94 354 LYS A O 1
ATOM 2624 N N . GLU A 1 355 ? 24.770 7.604 -16.144 1.00 73.69 355 GLU A N 1
ATOM 2625 C CA . GLU A 1 355 ? 24.886 6.347 -16.894 1.00 73.69 355 GLU A CA 1
ATOM 2626 C C . GLU A 1 355 ? 23.861 6.337 -18.040 1.00 73.69 355 GLU A C 1
ATOM 2628 O O . GLU A 1 355 ? 22.714 6.743 -17.861 1.00 73.69 355 GLU A O 1
ATOM 2633 N N . GLY A 1 356 ? 24.306 5.962 -19.236 1.00 65.81 356 GLY A N 1
ATOM 2634 C CA . GLY A 1 356 ? 23.543 6.035 -20.480 1.00 65.81 356 GLY A CA 1
ATOM 2635 C C . GLY A 1 356 ? 23.632 7.362 -21.240 1.00 65.81 356 GLY A C 1
ATOM 2636 O O . GLY A 1 356 ? 23.217 7.408 -22.396 1.00 65.81 356 GLY A O 1
ATOM 2637 N N . ALA A 1 357 ? 24.204 8.426 -20.665 1.00 70.19 357 ALA A N 1
ATOM 2638 C CA . ALA A 1 357 ? 24.379 9.692 -21.376 1.00 70.19 357 ALA A CA 1
ATOM 2639 C C . ALA A 1 357 ? 25.401 9.563 -22.519 1.00 70.19 357 ALA A C 1
ATOM 2641 O O . ALA A 1 357 ? 26.505 9.057 -22.309 1.00 70.19 357 ALA A O 1
ATOM 2642 N N . SER A 1 358 ? 25.031 10.059 -23.705 1.00 70.50 358 SER A N 1
ATOM 2643 C CA . SER A 1 358 ? 25.937 10.307 -24.835 1.00 70.50 358 SER A CA 1
ATOM 2644 C C . SER A 1 358 ? 26.762 11.550 -24.533 1.00 70.50 358 SER A C 1
ATOM 2646 O O . SER A 1 358 ? 26.204 12.622 -24.276 1.00 70.50 358 SER A O 1
ATOM 2648 N N . VAL A 1 359 ? 28.081 11.403 -24.533 1.00 72.19 359 VAL A N 1
ATOM 2649 C CA . VAL A 1 359 ? 29.006 12.502 -24.278 1.00 72.19 359 VAL A CA 1
ATOM 2650 C C . VAL A 1 359 ? 30.190 12.441 -25.229 1.00 72.19 359 VAL A C 1
ATOM 2652 O O . VAL A 1 359 ? 30.635 11.374 -25.652 1.00 72.19 359 VAL A O 1
ATOM 2655 N N . GLU A 1 360 ? 30.732 13.606 -25.539 1.00 74.50 360 GLU A N 1
ATOM 2656 C CA . GLU A 1 360 ? 32.081 13.746 -26.060 1.00 74.50 360 GLU A CA 1
ATOM 2657 C C . GLU A 1 360 ? 32.992 14.168 -24.909 1.00 74.50 360 GLU A C 1
ATOM 2659 O O . GLU A 1 360 ? 32.690 15.103 -24.176 1.00 74.50 360 GLU A O 1
ATOM 2664 N N . VAL A 1 361 ? 34.104 13.465 -24.736 1.00 74.56 361 VAL A N 1
ATOM 2665 C CA . VAL A 1 361 ? 35.115 13.758 -23.727 1.00 74.56 361 VAL A CA 1
ATOM 2666 C C . VAL A 1 361 ? 36.406 14.117 -24.439 1.00 74.56 361 VAL A C 1
ATOM 2668 O O . VAL A 1 361 ? 36.870 13.377 -25.306 1.00 74.56 361 VAL A O 1
ATOM 2671 N N . ARG A 1 362 ? 36.994 15.253 -24.079 1.00 74.00 362 ARG A N 1
ATOM 2672 C CA . ARG A 1 362 ? 38.316 15.673 -24.550 1.00 74.00 362 ARG A CA 1
ATOM 2673 C C . ARG A 1 362 ? 39.250 15.677 -23.363 1.00 74.00 362 ARG A C 1
ATOM 2675 O O . ARG A 1 362 ? 38.917 16.293 -22.364 1.00 74.00 362 ARG A O 1
ATOM 2682 N N . GLY A 1 363 ? 40.382 15.000 -23.445 1.00 70.62 363 GLY A N 1
ATOM 2683 C CA . GLY A 1 363 ? 41.302 14.923 -22.317 1.00 70.62 363 GLY A CA 1
ATOM 2684 C C . GLY A 1 363 ? 42.670 14.418 -22.722 1.00 70.62 363 GLY A C 1
ATOM 2685 O O . GLY A 1 363 ? 42.919 14.081 -23.880 1.00 70.62 363 GLY A O 1
ATOM 2686 N N . ILE A 1 364 ? 43.567 14.377 -21.753 1.00 68.56 364 ILE A N 1
ATOM 2687 C CA . ILE A 1 364 ? 44.908 13.842 -21.918 1.00 68.56 364 ILE A CA 1
ATOM 2688 C C . ILE A 1 364 ? 44.864 12.335 -21.679 1.00 68.56 364 ILE A C 1
ATOM 2690 O O . ILE A 1 364 ? 44.473 11.891 -20.601 1.00 68.56 364 ILE A O 1
ATOM 2694 N N . ALA A 1 365 ? 45.299 11.556 -22.668 1.00 67.62 365 ALA A N 1
ATOM 2695 C CA . ALA A 1 365 ? 45.410 10.111 -22.531 1.00 67.62 365 ALA A CA 1
ATOM 2696 C C . ALA A 1 365 ? 46.610 9.720 -21.657 1.00 67.62 365 ALA A C 1
ATOM 2698 O O . ALA A 1 365 ? 47.754 10.072 -21.956 1.00 67.62 365 ALA A O 1
ATOM 2699 N N . THR A 1 366 ? 46.345 8.937 -20.616 1.00 66.69 366 THR A N 1
ATOM 2700 C CA . THR A 1 366 ? 47.329 8.263 -19.765 1.00 66.69 366 THR A CA 1
ATOM 2701 C C . THR A 1 366 ? 47.076 6.754 -19.758 1.00 66.69 366 THR A C 1
ATOM 2703 O O . THR A 1 366 ? 46.008 6.272 -20.140 1.00 66.69 366 THR A O 1
ATOM 2706 N N . LEU A 1 367 ? 48.089 5.984 -19.351 1.00 64.94 367 LEU A N 1
ATOM 2707 C CA . LEU A 1 367 ? 47.957 4.549 -19.114 1.00 64.94 367 LEU A CA 1
ATOM 2708 C C . LEU A 1 367 ? 48.073 4.291 -17.613 1.00 64.94 367 LEU A C 1
ATOM 2710 O O . LEU A 1 367 ? 49.147 4.475 -17.039 1.00 64.94 367 LEU A O 1
ATOM 2714 N N . ASP A 1 368 ? 46.982 3.846 -17.001 1.00 64.56 368 ASP A N 1
ATOM 2715 C CA . ASP A 1 368 ? 46.944 3.450 -15.598 1.00 64.56 368 ASP A CA 1
ATOM 2716 C C . ASP A 1 368 ? 46.932 1.921 -15.480 1.00 64.56 368 ASP A C 1
ATOM 2718 O O . ASP A 1 368 ? 46.246 1.211 -16.219 1.00 64.56 368 ASP A O 1
ATOM 2722 N N . THR A 1 369 ? 47.700 1.385 -14.535 1.00 60.34 369 THR A N 1
ATOM 2723 C CA . THR A 1 369 ? 47.836 -0.068 -14.346 1.00 60.34 369 THR A CA 1
ATOM 2724 C C . THR A 1 369 ? 46.578 -0.731 -13.782 1.00 60.34 369 THR A C 1
ATOM 2726 O O . THR A 1 369 ? 46.445 -1.951 -13.879 1.00 60.34 369 THR A O 1
ATOM 2729 N N . SER A 1 370 ? 45.652 0.048 -13.221 1.00 67.38 370 SER A N 1
ATOM 2730 C CA . SER A 1 370 ? 44.379 -0.406 -12.651 1.00 67.38 370 SER A CA 1
ATOM 2731 C C . SER A 1 370 ? 43.221 -0.303 -13.644 1.00 67.38 370 SER A C 1
ATOM 2733 O O . SER A 1 370 ? 42.302 -1.120 -13.578 1.00 67.38 370 SER A O 1
ATOM 2735 N N . TYR A 1 371 ? 43.248 0.684 -14.549 1.00 60.06 371 TYR A N 1
ATOM 2736 C CA . TYR A 1 371 ? 42.106 1.018 -15.417 1.00 60.06 371 TYR A CA 1
ATOM 2737 C C . TYR A 1 371 ? 42.372 0.878 -16.922 1.00 60.06 371 TYR A C 1
ATOM 2739 O O . TYR A 1 371 ? 41.425 0.880 -17.706 1.00 60.06 371 TYR A O 1
ATOM 2747 N N . GLY A 1 372 ? 43.627 0.720 -17.347 1.00 67.44 372 GLY A N 1
ATOM 2748 C CA . GLY A 1 372 ? 43.988 0.740 -18.762 1.00 67.44 372 GLY A CA 1
ATOM 2749 C C . GLY A 1 372 ? 44.060 2.171 -19.294 1.00 67.44 372 GLY A C 1
ATOM 2750 O O . GLY A 1 372 ? 44.795 2.989 -18.744 1.00 67.44 372 GLY A O 1
ATOM 2751 N N . LEU A 1 373 ? 43.343 2.463 -20.384 1.00 67.50 373 LEU A N 1
ATOM 2752 C CA . LEU A 1 373 ? 43.295 3.813 -20.952 1.00 67.50 373 LEU A CA 1
ATOM 2753 C C . LEU A 1 373 ? 42.503 4.741 -20.025 1.00 67.50 373 LEU A C 1
ATOM 2755 O O . LEU A 1 373 ? 41.310 4.531 -19.786 1.00 67.50 373 LEU A O 1
ATOM 2759 N N . GLU A 1 374 ? 43.175 5.780 -19.547 1.00 75.62 374 GLU A N 1
ATOM 2760 C CA . GLU A 1 374 ? 42.615 6.808 -18.682 1.00 75.62 374 GLU A CA 1
ATOM 2761 C C . GLU A 1 374 ? 42.664 8.175 -19.379 1.00 75.62 374 GLU A C 1
ATOM 2763 O O . GLU A 1 374 ? 43.616 8.496 -20.088 1.00 75.62 374 GLU A O 1
ATOM 2768 N N . LEU A 1 375 ? 41.619 8.981 -19.191 1.00 72.94 375 LEU A N 1
ATOM 2769 C CA . LEU A 1 375 ? 41.581 10.389 -19.569 1.00 72.94 375 LEU A CA 1
ATOM 2770 C C . LEU A 1 375 ? 41.676 11.255 -18.318 1.00 72.94 375 LEU A C 1
ATOM 2772 O O . LEU A 1 375 ? 40.764 11.242 -17.490 1.00 72.94 375 LEU A O 1
ATOM 2776 N N . VAL A 1 376 ? 42.748 12.038 -18.219 1.00 73.88 376 VAL A N 1
ATOM 2777 C CA . VAL A 1 376 ? 42.934 13.074 -17.192 1.00 73.88 376 VAL A CA 1
ATOM 2778 C C . VAL A 1 376 ? 42.775 14.464 -17.800 1.00 73.88 376 VAL A C 1
ATOM 2780 O O . VAL A 1 376 ? 42.875 14.627 -19.015 1.00 73.88 376 VAL A O 1
ATOM 2783 N N . ASP A 1 377 ? 42.533 15.471 -16.956 1.00 71.88 377 ASP A N 1
ATOM 2784 C CA . ASP A 1 377 ? 42.271 16.855 -17.395 1.00 71.88 377 ASP A CA 1
ATOM 2785 C C . ASP A 1 377 ? 41.171 16.909 -18.471 1.00 71.88 377 ASP A C 1
ATOM 2787 O O . ASP A 1 377 ? 41.334 17.463 -19.557 1.00 71.88 377 ASP A O 1
ATOM 2791 N N . ALA A 1 378 ? 40.080 16.191 -18.193 1.00 72.88 378 ALA A N 1
ATOM 2792 C CA . ALA A 1 378 ? 39.054 15.892 -19.171 1.00 72.88 378 ALA A CA 1
ATOM 2793 C C . ALA A 1 378 ? 37.881 16.885 -19.111 1.00 72.88 378 ALA A C 1
ATOM 2795 O O . ALA A 1 378 ? 37.303 17.135 -18.051 1.00 72.88 378 ALA A O 1
ATOM 2796 N N . GLU A 1 379 ? 37.482 17.389 -20.274 1.00 73.19 379 GLU A N 1
ATOM 2797 C CA . GLU A 1 379 ? 36.295 18.209 -20.500 1.00 73.19 379 GLU A CA 1
ATOM 2798 C C . GLU A 1 379 ? 35.181 17.367 -21.132 1.00 73.19 379 GLU A C 1
ATOM 2800 O O . GLU A 1 379 ? 35.433 16.575 -22.042 1.00 73.19 379 GLU A O 1
ATOM 2805 N N . VAL A 1 380 ? 33.941 17.552 -20.669 1.00 74.00 380 VAL A N 1
ATOM 2806 C CA . VAL A 1 380 ? 32.773 16.790 -21.135 1.00 74.00 380 VAL A CA 1
ATOM 2807 C C . VAL A 1 380 ? 31.803 17.705 -21.879 1.00 74.00 380 VAL A C 1
ATOM 2809 O O . VAL A 1 380 ? 31.415 18.773 -21.404 1.00 74.00 380 VAL A O 1
ATOM 2812 N N . PHE A 1 381 ? 31.373 17.245 -23.045 1.00 68.94 381 PHE A N 1
ATOM 2813 C CA . PHE A 1 381 ? 30.448 17.907 -23.949 1.00 68.94 381 PHE A CA 1
ATOM 2814 C C . PHE A 1 381 ? 29.231 16.999 -24.134 1.00 68.94 381 PHE A C 1
ATOM 2816 O O . PHE A 1 381 ? 29.363 15.787 -24.300 1.00 68.94 381 PHE A O 1
ATOM 2823 N N . THR A 1 382 ? 28.035 17.579 -24.094 1.00 66.06 382 THR A N 1
ATOM 2824 C CA . THR A 1 382 ? 26.775 16.862 -24.354 1.00 66.06 382 THR A CA 1
ATOM 2825 C C . THR A 1 382 ? 26.249 17.241 -25.736 1.00 66.06 382 THR A C 1
ATOM 2827 O O . THR A 1 382 ? 26.579 18.316 -26.234 1.00 66.06 382 THR A O 1
ATOM 2830 N N . ASP A 1 383 ? 25.393 16.407 -26.336 1.00 53.84 383 ASP A N 1
ATOM 2831 C CA . ASP A 1 383 ? 24.827 16.628 -27.684 1.00 53.84 383 ASP A CA 1
ATOM 2832 C C . ASP A 1 383 ? 24.002 17.940 -27.831 1.00 53.84 383 ASP A C 1
ATOM 2834 O O . ASP A 1 383 ? 23.539 18.265 -28.919 1.00 53.84 383 ASP A O 1
ATOM 2838 N N . ALA A 1 384 ? 23.824 18.730 -26.763 1.00 47.34 384 ALA A N 1
ATOM 2839 C CA . ALA A 1 384 ? 23.185 20.049 -26.788 1.00 47.34 384 ALA A CA 1
ATOM 2840 C C . ALA A 1 384 ? 24.148 21.227 -27.088 1.00 47.34 384 ALA A C 1
ATOM 2842 O O . ALA A 1 384 ? 23.772 22.376 -26.846 1.00 47.34 384 ALA A O 1
ATOM 2843 N N . ASP A 1 385 ? 25.375 20.967 -27.560 1.00 42.53 385 ASP A N 1
ATOM 2844 C CA . ASP A 1 385 ? 26.402 21.973 -27.911 1.00 42.53 385 ASP A CA 1
ATOM 2845 C C . ASP A 1 385 ? 26.656 23.033 -26.820 1.00 42.53 385 ASP A C 1
ATOM 2847 O O . ASP A 1 385 ? 26.938 24.206 -27.078 1.00 42.53 385 ASP A O 1
ATOM 2851 N N . LYS A 1 386 ? 26.575 22.625 -25.550 1.00 46.03 386 LYS A N 1
ATOM 2852 C CA . LYS A 1 386 ? 27.019 23.441 -24.416 1.00 46.03 386 LYS A CA 1
ATOM 2853 C C . LYS A 1 386 ? 28.235 22.780 -23.788 1.00 46.03 386 LYS A C 1
ATOM 2855 O O . LYS A 1 386 ? 28.128 21.691 -23.227 1.00 46.03 386 LYS A O 1
ATOM 2860 N N . THR A 1 387 ? 29.378 23.454 -23.878 1.00 46.50 387 THR A N 1
ATOM 2861 C CA . THR A 1 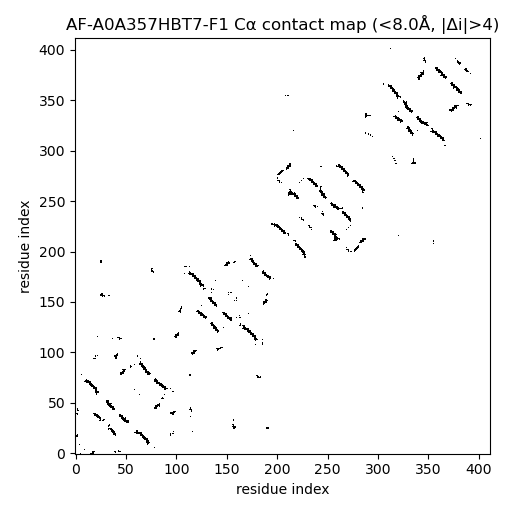387 ? 30.570 23.179 -23.073 1.00 46.50 387 THR A CA 1
ATOM 2862 C C . THR A 1 387 ? 30.164 23.135 -21.604 1.00 46.50 387 THR A C 1
ATOM 2864 O O . THR A 1 387 ? 29.722 24.144 -21.053 1.00 46.50 387 THR A O 1
ATOM 2867 N N . VAL A 1 388 ? 30.310 21.983 -20.951 1.00 50.44 388 VAL A N 1
ATOM 2868 C CA . VAL A 1 388 ? 30.219 21.902 -19.491 1.00 50.44 388 VAL A CA 1
ATOM 2869 C C . VAL A 1 388 ? 31.652 21.994 -18.978 1.00 50.44 388 VAL A C 1
ATOM 2871 O O . VAL A 1 388 ? 32.281 20.992 -18.669 1.00 50.44 388 VAL A O 1
ATOM 2874 N N . THR A 1 389 ? 32.232 23.195 -18.988 1.00 44.00 389 THR A N 1
ATOM 2875 C CA . THR A 1 389 ? 33.594 23.407 -18.473 1.00 44.00 389 THR A CA 1
ATOM 2876 C C . THR A 1 389 ? 33.563 23.565 -16.956 1.00 44.00 389 THR A C 1
ATOM 2878 O O . THR A 1 389 ? 32.795 24.387 -16.448 1.00 44.00 389 THR A O 1
ATOM 2881 N N . SER A 1 390 ? 34.456 22.884 -16.237 1.00 42.22 390 SER A N 1
ATOM 2882 C CA . SER A 1 390 ? 34.886 23.319 -14.903 1.00 42.22 390 SER A CA 1
ATOM 2883 C C . SER A 1 390 ? 36.412 23.362 -14.836 1.00 42.22 390 SER A C 1
ATOM 2885 O O . SER A 1 390 ? 37.096 22.551 -15.449 1.00 42.22 390 SER A O 1
ATOM 2887 N N . SER A 1 391 ? 36.944 24.367 -14.143 1.00 39.91 391 SER A N 1
ATOM 2888 C CA . SER A 1 391 ? 38.378 24.626 -14.013 1.00 39.91 391 SER A CA 1
ATOM 2889 C C . SER A 1 391 ? 39.093 23.540 -13.198 1.00 39.91 391 SER A C 1
ATOM 2891 O O . SER A 1 391 ? 38.644 23.204 -12.099 1.00 39.91 391 SER A O 1
ATOM 2893 N N . ALA A 1 392 ? 40.231 23.064 -13.712 1.00 36.25 392 ALA A N 1
ATOM 2894 C CA . ALA A 1 392 ? 41.081 22.025 -13.129 1.00 36.25 392 ALA A CA 1
ATOM 2895 C C . ALA A 1 392 ? 41.446 22.257 -11.642 1.00 36.25 392 ALA A C 1
ATOM 2897 O O . ALA A 1 392 ? 41.641 23.403 -11.219 1.00 36.25 392 ALA A O 1
ATOM 2898 N N . PRO A 1 393 ? 41.629 21.191 -10.835 1.00 33.78 393 PRO A N 1
ATOM 2899 C CA . PRO A 1 393 ? 42.295 21.313 -9.550 1.00 33.78 393 PRO A CA 1
ATOM 2900 C C . PRO A 1 393 ? 43.801 21.498 -9.781 1.00 33.78 393 PRO A C 1
ATOM 2902 O O . PRO A 1 393 ? 44.462 20.708 -10.455 1.00 33.78 393 PRO A O 1
ATOM 2905 N N . ALA A 1 394 ? 44.356 22.553 -9.191 1.00 39.94 394 ALA A N 1
ATOM 2906 C CA . ALA A 1 394 ? 45.789 22.780 -9.146 1.00 39.94 394 ALA A CA 1
ATOM 2907 C C . ALA A 1 394 ? 46.475 21.630 -8.392 1.00 39.94 394 ALA A C 1
ATOM 2909 O O . ALA A 1 394 ? 46.383 21.587 -7.173 1.00 39.94 394 ALA A O 1
ATOM 2910 N N . THR A 1 395 ? 47.125 20.716 -9.118 1.00 36.69 395 THR A N 1
ATOM 2911 C CA . THR A 1 395 ? 48.490 20.207 -8.861 1.00 36.69 395 THR A CA 1
ATOM 2912 C C . THR A 1 395 ? 48.826 19.054 -9.818 1.00 36.69 395 THR A C 1
ATOM 2914 O O . THR A 1 395 ? 49.076 17.937 -9.385 1.00 36.69 395 THR A O 1
ATOM 2917 N N . TYR A 1 396 ? 48.893 19.322 -11.119 1.00 30.70 396 TYR A N 1
ATOM 2918 C CA . TYR A 1 396 ? 49.973 18.788 -11.950 1.00 30.70 396 TYR A CA 1
ATOM 2919 C C . TYR A 1 396 ? 50.506 19.977 -12.742 1.00 30.70 396 TYR A C 1
ATOM 2921 O O . TYR A 1 396 ? 49.806 20.613 -13.522 1.00 30.70 396 TYR A O 1
ATOM 2929 N N . SER A 1 397 ? 51.719 20.382 -12.386 1.00 35.56 397 SER A N 1
ATOM 2930 C CA . SER A 1 397 ? 52.408 21.524 -12.970 1.00 35.56 397 SER A CA 1
ATOM 2931 C C . SER A 1 397 ? 52.612 21.308 -14.472 1.00 35.56 397 SER A C 1
ATOM 2933 O O . SER A 1 397 ? 53.086 20.251 -14.876 1.00 35.56 397 SER A O 1
ATOM 2935 N N . THR A 1 398 ? 52.301 22.359 -15.239 1.00 36.41 398 THR A N 1
ATOM 2936 C CA . THR A 1 398 ? 52.563 22.584 -16.674 1.00 36.41 398 THR A CA 1
ATOM 2937 C C . THR A 1 398 ? 51.886 21.630 -17.664 1.00 36.41 398 THR A C 1
ATOM 2939 O O . THR A 1 398 ? 52.559 20.848 -18.327 1.00 36.41 398 THR A O 1
ATOM 2942 N N . ALA A 1 399 ? 50.576 21.790 -17.863 1.00 34.78 399 ALA A N 1
ATOM 2943 C CA . ALA A 1 399 ? 49.943 21.501 -19.149 1.00 34.78 399 ALA A CA 1
ATOM 2944 C C . ALA A 1 399 ? 49.340 22.800 -19.700 1.00 34.78 399 ALA A C 1
ATOM 2946 O O . ALA A 1 399 ? 48.574 23.496 -19.032 1.00 34.78 399 ALA A O 1
ATOM 2947 N N . THR A 1 400 ? 49.773 23.178 -20.897 1.00 37.09 400 THR A N 1
ATOM 2948 C CA . THR A 1 400 ? 49.212 24.265 -21.697 1.00 37.09 400 THR A CA 1
ATOM 2949 C C . THR A 1 400 ? 47.715 24.008 -21.870 1.00 37.09 400 THR A C 1
ATOM 2951 O O . THR A 1 400 ? 47.337 22.916 -22.281 1.00 37.09 400 THR A O 1
ATOM 2954 N N . SER A 1 401 ? 46.864 24.991 -21.566 1.00 36.72 401 SER A N 1
ATOM 2955 C CA . SER A 1 401 ? 45.416 24.901 -21.799 1.00 36.72 401 SER A CA 1
ATOM 2956 C C . SER A 1 401 ? 45.131 24.383 -23.214 1.00 36.72 401 SER A C 1
ATOM 2958 O O . SER A 1 401 ? 45.724 24.900 -24.165 1.00 36.72 401 SER A O 1
ATOM 2960 N N . PHE A 1 402 ? 44.207 23.428 -23.355 1.00 38.69 402 PHE A N 1
ATOM 2961 C CA . PHE A 1 402 ? 43.821 22.783 -24.622 1.00 38.69 402 PHE A CA 1
ATOM 2962 C C . PHE A 1 402 ? 43.580 23.767 -25.785 1.00 38.69 402 PHE A C 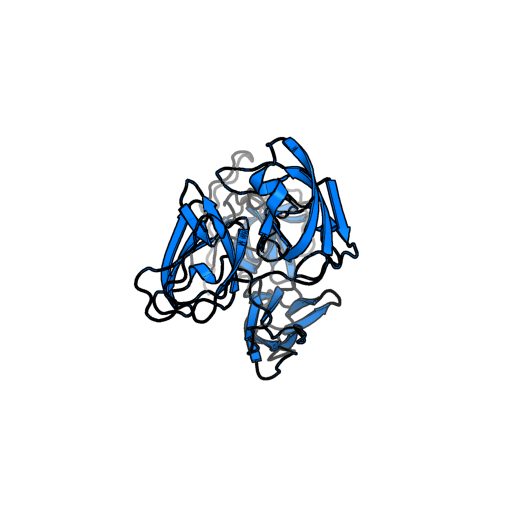1
ATOM 2964 O O . PHE A 1 402 ? 43.869 23.447 -26.933 1.00 38.69 402 PHE A O 1
ATOM 2971 N N . ASN A 1 403 ? 43.157 25.003 -25.488 1.00 38.62 403 ASN A N 1
ATOM 2972 C CA . ASN A 1 403 ? 42.995 26.098 -26.455 1.00 38.62 403 ASN A CA 1
ATOM 2973 C C . ASN A 1 403 ? 44.270 26.482 -27.241 1.00 38.62 403 ASN A C 1
ATOM 2975 O O . ASN A 1 403 ? 44.167 27.214 -28.222 1.00 38.62 403 ASN A O 1
ATOM 2979 N N . ALA A 1 404 ? 45.461 26.039 -26.823 1.00 37.09 404 ALA A N 1
ATOM 2980 C CA . ALA A 1 404 ? 46.731 26.322 -27.501 1.00 37.09 404 ALA A CA 1
ATOM 2981 C C . ALA A 1 404 ? 47.196 25.204 -28.458 1.00 37.09 404 ALA A C 1
ATOM 2983 O O . ALA A 1 404 ? 48.128 25.420 -29.234 1.00 37.09 404 ALA A O 1
ATOM 2984 N N . LEU A 1 405 ? 46.565 24.025 -28.426 1.00 39.22 405 LEU A N 1
ATOM 2985 C CA . LEU A 1 405 ? 46.809 22.953 -29.390 1.00 39.22 405 LEU A CA 1
ATOM 2986 C C . LEU A 1 405 ? 45.876 23.184 -30.581 1.00 39.22 405 LEU A C 1
ATOM 2988 O O . LEU A 1 405 ? 44.700 22.836 -30.545 1.00 39.22 405 LEU A O 1
ATOM 2992 N N . GLY A 1 406 ? 46.382 23.849 -31.620 1.00 34.88 406 GLY A N 1
ATOM 2993 C CA . GLY A 1 406 ? 45.624 24.068 -32.848 1.00 34.88 406 GLY A CA 1
ATOM 2994 C C . GLY A 1 406 ? 45.214 22.732 -33.467 1.00 34.88 406 GLY A C 1
ATOM 2995 O O . GLY A 1 406 ? 46.069 21.969 -33.911 1.00 34.88 406 GLY A O 1
ATOM 2996 N N . PHE A 1 407 ? 43.913 22.454 -33.508 1.00 36.78 407 PHE A N 1
ATOM 2997 C CA . PHE A 1 407 ? 43.379 21.403 -34.362 1.00 36.78 407 PHE A CA 1
ATOM 2998 C C . PHE A 1 407 ? 43.531 21.877 -35.808 1.00 36.78 407 PHE A C 1
ATOM 3000 O O . PHE A 1 407 ? 42.978 22.908 -36.191 1.00 36.78 407 PHE A O 1
ATOM 3007 N N . VAL A 1 408 ? 44.336 21.165 -36.595 1.00 32.75 408 VAL A N 1
ATOM 3008 C CA . VAL A 1 408 ? 44.411 21.398 -38.037 1.00 32.75 408 VAL A CA 1
ATOM 3009 C C . VAL A 1 408 ? 43.155 20.788 -38.641 1.00 32.75 408 VAL A C 1
ATOM 3011 O O . VAL A 1 408 ? 43.011 19.568 -38.667 1.00 32.75 408 VAL A O 1
ATOM 3014 N N . ASP A 1 409 ? 42.245 21.648 -39.083 1.00 32.00 409 ASP A N 1
ATOM 3015 C CA . ASP A 1 409 ? 41.121 21.263 -39.927 1.00 32.00 409 ASP A CA 1
ATOM 3016 C C . ASP A 1 409 ? 41.685 20.841 -41.292 1.00 32.00 409 ASP A C 1
ATOM 3018 O O . ASP A 1 409 ? 42.184 21.668 -42.060 1.00 32.00 409 ASP A O 1
ATOM 3022 N N . ALA A 1 410 ? 41.717 19.536 -41.551 1.00 28.73 410 ALA A N 1
ATOM 3023 C CA . ALA A 1 410 ? 42.071 19.007 -42.858 1.00 28.73 410 ALA A CA 1
ATOM 3024 C C . ALA A 1 410 ? 40.790 18.918 -43.692 1.00 28.73 410 ALA A C 1
ATOM 3026 O O . ALA A 1 410 ? 40.185 17.855 -43.806 1.00 28.73 410 ALA A O 1
ATOM 3027 N N . GLY A 1 411 ? 40.379 20.057 -44.250 1.00 32.19 411 GLY A N 1
ATOM 3028 C CA . GLY A 1 411 ? 39.378 20.095 -45.310 1.00 32.19 411 GLY A CA 1
ATOM 3029 C C . GLY A 1 411 ? 39.913 19.427 -46.579 1.00 32.19 411 GLY A C 1
ATOM 3030 O O . GLY A 1 411 ? 40.859 19.935 -47.182 1.00 32.19 411 GLY A O 1
ATOM 3031 N N . ASP A 1 412 ? 39.391 18.242 -46.893 1.00 31.83 412 ASP A N 1
ATOM 3032 C CA . ASP A 1 412 ? 38.574 17.896 -48.080 1.00 31.83 412 ASP A CA 1
ATOM 3033 C C . ASP A 1 412 ? 38.318 16.377 -48.134 1.00 31.83 412 ASP A C 1
ATOM 3035 O O . ASP A 1 412 ? 39.292 15.590 -48.023 1.00 31.83 412 ASP A O 1
#

Secondary structure (DSSP, 8-state):
--HHHHHHH--TT-EEEEEEEEEEE-SS-BTTBBS-EEEEETTEEEEE-SB-GGGGTTPPTTT-EEEEEEEE--BTTB-EEEEEEEEEE---TTSPPP--EE--TT----GGGTT-EEEE-SEEEEEEEE-GGG-EEEEEEETT-SS-EEEEE-TTTS--TTTTT--TTPBPPPEEEEEEEETTEEEE---EE-TTT--S-EEEEEES-SEEEBTSPPEEEEEEEE--TTS---EEEEES-TTTEEEEE-TTS-EEEEE-SSEEEEEEEEESS-TT-EEEEEEEEE-GGGS------S---S-----SS--EEEEEEEEEEEEEETTTTEEEEE-TTSPEEEE----S-GGG--TT-EEEEEEEEEEETTTEEEEEEEEEEETTTEEE--PPPS-S-----GGGS-------

Radius of gyration: 30.46 Å; Cα contacts (8 Å, |Δi|>4): 976; chains: 1; bounding box: 83×44×82 Å

Mean predicted aligned error: 14.6 Å

Foldseek 3Di:
DELVCCVVPNDFFDWDKYKFAWAAFFPAQFPQFGQWTWGAQAQRIETEGTHHPVQCPPHDHQDFIKIWTATFHDDPLHGYGYGTPHIDGDDDPNRHRYDEAEDAAPDDDDSSQAFHKYKDAQKFWQDWDQDPPRWIWTWIGHPPHPHTAIEIEDVSRADCPVVNPDDGGDGDATFMFGFHDDPRDTHTYHGHHPLQPFPDKAKEKDWPDQEAEAVADWIWMDMFIRHHPPAQGAKDKDKPDVCQKDWDADPVRTITIHGHDFDKIKMKIAGPSDRVHIYIRIHTYDYLLPDDPPWPPPDPPDPDDDDDPDFDKTKFWFFFRADPDLQQRWTWGQGNVRATETEGRQNLNCPVHDGGFTKMKIATWDQDPVRGTYGDPIWIDHPVRDTSHDDGDDDDPDDDPPVPPDDPPPDD

pLDDT: mean 81.78, std 19.8, range [28.73, 98.62]